Protein AF-A0A834TLS5-F1 (afdb_monomer_lite)

Secondary structure (DSSP, 8-state):
-TTTTPPPPP--SSS-TTTTHHHHHHHHHHTSHHHHHHHHHHS----TTHHHHHHHHHHHHHHHHHHHHTTTTT-HHHHHHHHHHHHHHHHHHHHHHHHHHHHHHHH-SS---PPS-GGG-TT-----EEE--SSSS--GGGGGG-TT--EEEEEE-GGG-SSTHHHHHT-STT-TTEEEEEEE----S---HHHHHHHHHH---TT--EEEEES---SB-------SSS-----TTTT--EEEEE--TT--B-----SS-TT---S-TT--EEEEES-TT-BSPPPS--TT--EEEEES-TT--PBPPTT-SEEEEES-TT-BB-S--TT--EEEEE---SSS-SBBTTB---TT--EEEEE--SS--BPPTTHHHH-TT--EEEEES-TT--B--TT-S-TT--EEEEES-HHHHHTGGG--GGG-TT--EEEEEEE-SS---BS-TTTS-TT--EEEEEEEET---B-HHHHHT-TT--EEEEE-S--TT--GGGS-TTS-SS----TTTTTHHHHHHHHHHHHHHHH--S----------------EEEEEEEEEEEE-SSSS-SEEEEEPPPTT-STTTT-EEEEEEEEESSSSTTSPEEEEEEEEEEE---STT--EEEEEEEEEE-SGGGTT-EEEEEEEEETTSSSEEEEEEEEEGGGTT-EEEEEEEEEEEETTTTEEEEEEEEEEEE-

Structure (mmCIF, N/CA/C/O backbone):
data_AF-A0A834TLS5-F1
#
_entry.id   AF-A0A834TLS5-F1
#
loop_
_atom_site.group_PDB
_atom_site.id
_atom_site.type_symbol
_atom_site.label_atom_id
_atom_site.label_alt_id
_atom_site.label_comp_id
_atom_site.label_asym_id
_atom_site.label_entity_id
_atom_site.label_seq_id
_atom_site.pdbx_PDB_ins_code
_atom_site.Cartn_x
_atom_site.Cartn_y
_atom_site.Cartn_z
_atom_site.occupancy
_atom_site.B_iso_or_equiv
_atom_site.auth_seq_id
_atom_site.auth_comp_id
_atom_site.auth_asym_id
_atom_site.auth_atom_id
_atom_site.pdbx_PDB_model_num
ATOM 1 N N . MET A 1 1 ? -21.060 -19.058 1.459 1.00 30.34 1 MET A N 1
ATOM 2 C CA . MET A 1 1 ? -19.973 -20.044 1.245 1.00 30.34 1 MET A CA 1
ATOM 3 C C . MET A 1 1 ? -20.402 -21.257 0.407 1.00 30.34 1 MET A C 1
ATOM 5 O O . MET A 1 1 ? -20.071 -21.263 -0.765 1.00 30.34 1 MET A O 1
ATOM 9 N N . ARG A 1 2 ? -21.203 -22.235 0.876 1.00 27.00 2 ARG A N 1
ATOM 10 C CA . ARG A 1 2 ? -21.566 -23.417 0.037 1.00 27.00 2 ARG A CA 1
ATOM 11 C C . ARG A 1 2 ? -22.527 -23.165 -1.142 1.00 27.00 2 ARG A C 1
ATOM 13 O O . ARG A 1 2 ? -22.534 -23.956 -2.073 1.00 27.00 2 ARG A O 1
ATOM 20 N N . LYS A 1 3 ? -23.298 -22.071 -1.147 1.00 29.72 3 LYS A N 1
ATOM 21 C CA . LYS A 1 3 ? -24.227 -21.736 -2.252 1.00 29.72 3 LYS A CA 1
ATOM 22 C C . LYS A 1 3 ? -23.606 -20.930 -3.410 1.00 29.72 3 LYS A C 1
ATOM 24 O O . LYS A 1 3 ? -24.310 -20.653 -4.370 1.00 29.72 3 LYS A O 1
ATOM 29 N N . LEU A 1 4 ? -22.321 -20.560 -3.335 1.00 34.03 4 LEU A N 1
ATOM 30 C CA . LEU A 1 4 ? -21.635 -19.737 -4.353 1.00 34.03 4 LEU A CA 1
ATOM 31 C C . LEU A 1 4 ? -20.342 -20.366 -4.913 1.00 34.03 4 LEU A C 1
ATOM 33 O O . LEU A 1 4 ? -19.660 -19.732 -5.707 1.00 34.03 4 LEU A O 1
ATOM 37 N N . GLY A 1 5 ? -19.997 -21.600 -4.528 1.00 28.48 5 GLY A N 1
ATOM 38 C CA . GLY A 1 5 ? -18.854 -22.323 -5.108 1.00 28.48 5 GLY A CA 1
ATOM 39 C C . GLY A 1 5 ? -17.453 -21.824 -4.718 1.00 28.48 5 GLY A C 1
ATOM 40 O O . GLY A 1 5 ? -16.481 -22.278 -5.308 1.00 28.48 5 GLY A O 1
ATOM 41 N N . LEU A 1 6 ? -17.318 -20.940 -3.726 1.00 28.89 6 LEU A N 1
ATOM 42 C CA . LEU A 1 6 ? -16.016 -20.461 -3.237 1.00 28.89 6 LEU A CA 1
ATOM 43 C C . LEU A 1 6 ? -15.522 -21.337 -2.068 1.00 28.89 6 LEU A C 1
ATOM 45 O O . LEU A 1 6 ? -16.268 -21.572 -1.109 1.00 28.89 6 LEU A O 1
ATOM 49 N N . ARG A 1 7 ? -14.283 -21.850 -2.160 1.00 28.41 7 ARG A N 1
ATOM 50 C CA . ARG A 1 7 ? -13.607 -22.604 -1.083 1.00 28.41 7 ARG A CA 1
ATOM 51 C C . ARG A 1 7 ? -12.822 -21.651 -0.163 1.00 28.41 7 ARG A C 1
ATOM 53 O O . ARG A 1 7 ? -12.319 -20.651 -0.655 1.00 28.41 7 ARG A O 1
ATOM 60 N N . PRO A 1 8 ? -12.668 -21.965 1.139 1.00 31.19 8 PRO A N 1
ATOM 61 C CA . PRO A 1 8 ? -11.876 -21.150 2.056 1.00 31.19 8 PRO A CA 1
ATOM 62 C C . PRO A 1 8 ? -10.372 -21.304 1.790 1.00 31.19 8 PRO A C 1
ATOM 64 O O . PRO A 1 8 ? -9.894 -22.418 1.569 1.00 31.19 8 PRO A O 1
ATOM 67 N N . LEU A 1 9 ? -9.639 -20.193 1.887 1.00 31.48 9 LEU A N 1
ATOM 68 C CA . LEU A 1 9 ? -8.176 -20.124 1.839 1.00 31.48 9 LEU A CA 1
ATOM 69 C C . LEU A 1 9 ? -7.534 -20.963 2.961 1.00 31.48 9 LEU A C 1
ATOM 71 O O . LEU A 1 9 ? -7.743 -20.698 4.148 1.00 31.48 9 LEU A O 1
ATOM 75 N N . LEU A 1 10 ? -6.716 -21.951 2.587 1.00 29.23 10 LEU A N 1
ATOM 76 C CA . LEU A 1 10 ? -5.798 -22.651 3.488 1.00 29.23 10 LEU A CA 1
ATOM 77 C C . LEU A 1 10 ? -4.379 -22.090 3.313 1.00 29.23 10 LEU A C 1
ATOM 79 O O . LEU A 1 10 ? -3.828 -22.076 2.219 1.00 29.23 10 LEU A O 1
ATOM 83 N N . HIS A 1 11 ? -3.855 -21.608 4.440 1.00 27.98 11 HIS A N 1
ATOM 84 C CA . HIS A 1 11 ? -2.499 -21.159 4.770 1.00 27.98 11 HIS A CA 1
ATOM 85 C C . HIS A 1 11 ? -1.381 -21.292 3.712 1.00 27.98 11 HIS A C 1
ATOM 87 O O . HIS A 1 11 ? -0.856 -22.377 3.477 1.00 27.98 11 HIS A O 1
ATOM 93 N N . VAL A 1 12 ? -0.855 -20.141 3.279 1.00 30.20 12 VAL A N 1
ATOM 94 C CA . VAL A 1 12 ? 0.568 -19.968 2.938 1.00 30.20 12 VAL A CA 1
ATOM 95 C C . VAL A 1 12 ? 1.197 -19.096 4.032 1.00 30.20 12 VAL A C 1
ATOM 97 O O . VAL A 1 12 ? 0.638 -18.071 4.426 1.00 30.20 12 VAL A O 1
ATOM 100 N N . ARG A 1 13 ? 2.316 -19.545 4.609 1.00 31.67 13 ARG A N 1
ATOM 101 C CA . ARG A 1 13 ? 3.096 -18.795 5.610 1.00 31.67 13 ARG A CA 1
ATOM 102 C C . ARG A 1 13 ? 3.766 -17.594 4.935 1.00 31.67 13 ARG A C 1
ATOM 104 O O . ARG A 1 13 ? 4.521 -17.800 3.993 1.00 31.67 13 ARG A O 1
ATOM 111 N N . GLY A 1 14 ? 3.575 -16.383 5.468 1.00 31.17 14 GLY A N 1
ATOM 112 C CA . GLY A 1 14 ? 4.501 -15.274 5.194 1.00 31.17 14 GLY A CA 1
ATOM 113 C C . GLY A 1 14 ? 4.004 -13.848 5.432 1.00 31.17 14 GLY A C 1
ATOM 114 O O . GLY A 1 14 ? 4.808 -13.017 5.827 1.00 31.17 14 GLY A O 1
ATOM 115 N N . TYR A 1 15 ? 2.711 -13.554 5.261 1.00 28.16 15 TYR A N 1
ATOM 116 C CA . TYR A 1 15 ? 2.156 -12.199 5.431 1.00 28.16 15 TYR A CA 1
ATOM 117 C C . TYR A 1 15 ? 0.774 -12.245 6.114 1.00 28.16 15 TYR A C 1
ATOM 119 O O . TYR A 1 15 ? 0.088 -13.268 6.029 1.00 28.16 15 TYR A O 1
ATOM 127 N N . PRO A 1 16 ? 0.351 -11.200 6.855 1.00 31.09 16 PRO A N 1
ATOM 128 C CA . PRO A 1 16 ? -0.853 -11.279 7.672 1.00 31.09 16 PRO A CA 1
ATOM 129 C C . PRO A 1 16 ? -2.128 -11.327 6.813 1.00 31.09 16 PRO A C 1
ATOM 131 O O . PRO A 1 16 ? -2.481 -10.361 6.147 1.00 31.09 16 PRO A O 1
ATOM 134 N N . MET A 1 17 ? -2.870 -12.436 6.928 1.00 35.59 17 MET A N 1
ATOM 135 C CA . MET A 1 17 ? -4.193 -12.747 6.336 1.00 35.59 17 MET A CA 1
ATOM 136 C C . MET A 1 17 ? -5.307 -11.686 6.511 1.00 35.59 17 MET A C 1
ATOM 138 O O . MET A 1 17 ? -6.421 -11.884 6.029 1.00 35.59 17 MET A O 1
ATOM 142 N N . LEU A 1 18 ? -5.083 -10.606 7.260 1.00 37.22 18 LEU A N 1
ATOM 143 C CA . LEU A 1 18 ? -6.138 -9.656 7.630 1.00 37.22 18 LEU A CA 1
ATOM 144 C C . LEU A 1 18 ? -6.468 -8.634 6.534 1.00 37.22 18 LEU A C 1
ATOM 146 O O . LEU A 1 18 ? -7.595 -8.139 6.509 1.00 37.22 18 LEU A O 1
ATOM 150 N N . GLU A 1 19 ? -5.530 -8.330 5.638 1.00 41.31 19 GLU A N 1
ATOM 151 C CA . GLU A 1 19 ? -5.722 -7.275 4.631 1.00 41.31 19 GLU A CA 1
ATOM 152 C C . GLU A 1 19 ? -6.617 -7.725 3.466 1.00 41.31 19 GLU A C 1
ATOM 154 O O . GLU A 1 19 ? -7.471 -6.964 3.029 1.00 41.31 19 GLU A O 1
ATOM 159 N N . TRP A 1 20 ? -6.526 -8.987 3.036 1.00 48.59 20 TRP A N 1
ATOM 160 C CA . TRP A 1 20 ? -7.196 -9.460 1.812 1.00 48.59 20 TRP A CA 1
ATOM 161 C C . TRP A 1 20 ? -8.563 -10.107 2.037 1.00 48.59 20 TRP A C 1
ATOM 163 O O . TRP A 1 20 ? -9.392 -10.166 1.137 1.00 48.59 20 TRP A O 1
ATOM 173 N N . LYS A 1 21 ? -8.881 -10.493 3.275 1.00 51.06 21 LYS A N 1
ATOM 174 C CA . LYS A 1 21 ? -10.241 -10.924 3.641 1.00 51.06 21 LYS A CA 1
ATOM 175 C C . LYS A 1 21 ? -11.275 -9.796 3.473 1.00 51.06 21 LYS A C 1
ATOM 177 O O . LYS A 1 21 ? -12.461 -10.060 3.274 1.00 51.06 21 LYS A O 1
ATOM 182 N N . HIS A 1 22 ? -10.820 -8.541 3.528 1.00 50.38 22 HIS A N 1
ATOM 183 C CA . HIS A 1 22 ? -11.631 -7.367 3.199 1.00 50.38 22 HIS A CA 1
ATOM 184 C C . HIS A 1 22 ? -11.992 -7.320 1.707 1.00 50.38 22 HIS A C 1
ATOM 186 O O . HIS A 1 22 ? -13.079 -6.858 1.380 1.00 50.38 22 HIS A O 1
ATOM 192 N N . PHE A 1 23 ? -11.161 -7.873 0.813 1.00 53.31 23 PHE A N 1
ATOM 193 C CA . PHE A 1 23 ? -11.422 -7.876 -0.629 1.00 53.31 23 PHE A CA 1
ATOM 194 C C . PHE A 1 23 ? -12.573 -8.801 -1.005 1.00 53.31 23 PHE A C 1
ATOM 196 O O . PHE A 1 23 ? -13.520 -8.376 -1.662 1.00 53.31 23 PHE A O 1
ATOM 203 N N . GLU A 1 24 ? -12.540 -10.042 -0.517 1.00 55.38 24 GLU A N 1
ATOM 204 C CA . GLU A 1 24 ? -13.657 -10.981 -0.680 1.00 55.38 24 GLU A CA 1
ATOM 205 C C . GLU A 1 24 ? -14.954 -10.394 -0.105 1.00 55.38 24 GLU A C 1
ATOM 207 O O . GLU A 1 24 ? -16.009 -10.466 -0.731 1.00 55.38 24 GLU A O 1
ATOM 212 N N . THR A 1 25 ? -14.860 -9.738 1.057 1.00 61.16 25 THR A N 1
ATOM 213 C CA . THR A 1 25 ? -16.008 -9.093 1.710 1.00 61.16 25 THR A CA 1
ATOM 214 C C . THR A 1 25 ? -16.558 -7.933 0.872 1.00 61.16 25 THR A C 1
ATOM 216 O O . THR A 1 25 ? -17.775 -7.804 0.735 1.00 61.16 25 THR A O 1
ATOM 219 N N . LEU A 1 26 ? -15.692 -7.110 0.274 1.00 58.19 26 LEU A N 1
ATOM 220 C CA . LEU A 1 26 ? -16.078 -6.030 -0.635 1.00 58.19 26 LEU A CA 1
ATOM 221 C C . LEU A 1 26 ? -16.786 -6.578 -1.879 1.00 58.19 26 LEU A C 1
ATOM 223 O O . LEU A 1 26 ? -17.868 -6.107 -2.231 1.00 58.19 26 LEU A O 1
ATOM 227 N N . PHE A 1 27 ? -16.216 -7.597 -2.524 1.00 58.78 27 PHE A N 1
ATOM 228 C CA . PHE A 1 27 ? -16.799 -8.204 -3.719 1.00 58.78 27 PHE A CA 1
ATOM 229 C C . PHE A 1 27 ? -18.156 -8.853 -3.436 1.00 58.78 27 PHE A C 1
ATOM 231 O O . PHE A 1 27 ? -19.099 -8.657 -4.209 1.00 58.78 27 PHE A O 1
ATOM 238 N N . ASP A 1 28 ? -18.297 -9.543 -2.303 1.00 63.38 28 ASP A N 1
ATOM 239 C CA . ASP A 1 28 ? -19.577 -10.092 -1.849 1.00 63.38 28 ASP A CA 1
ATOM 240 C C . ASP A 1 28 ? -20.614 -8.981 -1.598 1.00 63.38 28 ASP A C 1
ATOM 242 O O . ASP A 1 28 ? -21.791 -9.135 -1.942 1.00 63.38 28 ASP A O 1
ATOM 246 N N . ARG A 1 29 ? -20.191 -7.828 -1.061 1.00 60.38 29 ARG A N 1
ATOM 247 C CA . ARG A 1 29 ? -21.058 -6.654 -0.858 1.00 60.38 29 ARG A CA 1
ATOM 248 C C . ARG A 1 29 ? -21.461 -5.984 -2.172 1.00 60.38 29 ARG A C 1
ATOM 250 O O . ARG A 1 29 ? -22.637 -5.661 -2.337 1.00 60.38 29 ARG A O 1
ATOM 257 N N . MET A 1 30 ? -20.542 -5.827 -3.125 1.00 56.62 30 MET A N 1
ATOM 258 C CA . MET A 1 30 ? -20.830 -5.289 -4.464 1.00 56.62 30 MET A CA 1
ATOM 259 C C . MET A 1 30 ? -21.788 -6.180 -5.254 1.00 56.62 30 MET A C 1
ATOM 261 O O . MET A 1 30 ? -22.625 -5.688 -6.008 1.00 56.62 30 MET A O 1
ATOM 265 N N . ALA A 1 31 ? -21.672 -7.497 -5.077 1.00 56.03 31 ALA A N 1
ATOM 266 C CA . ALA A 1 31 ? -22.534 -8.486 -5.709 1.00 56.03 31 ALA A CA 1
ATOM 267 C C . ALA A 1 31 ? -23.856 -8.722 -4.950 1.00 56.03 31 ALA A C 1
ATOM 269 O O . ALA A 1 31 ? -24.666 -9.548 -5.386 1.00 56.03 31 ALA A O 1
ATOM 270 N N . SER A 1 32 ? -24.084 -8.027 -3.827 1.00 60.69 32 SER A N 1
ATOM 271 C CA . SER A 1 32 ? -25.285 -8.180 -3.006 1.00 60.69 32 SER A CA 1
ATOM 272 C C . SER A 1 32 ? -26.542 -7.686 -3.727 1.00 60.69 32 SER A C 1
ATOM 274 O O . SER A 1 32 ? -26.520 -6.743 -4.518 1.00 60.69 32 SER A O 1
ATOM 276 N N . ARG A 1 33 ? -27.678 -8.324 -3.432 1.00 55.50 33 ARG A N 1
ATOM 277 C CA . ARG A 1 33 ? -28.970 -8.005 -4.056 1.00 55.50 33 ARG A CA 1
ATOM 278 C C . ARG A 1 33 ? -29.391 -6.547 -3.825 1.00 55.50 33 ARG A C 1
ATOM 280 O O . ARG A 1 33 ? -29.944 -5.937 -4.733 1.00 55.50 33 ARG A O 1
ATOM 287 N N . ASP A 1 34 ? -29.084 -5.993 -2.655 1.00 56.09 34 ASP A N 1
ATOM 288 C CA . ASP A 1 34 ? -29.443 -4.621 -2.284 1.00 56.09 34 ASP A CA 1
ATOM 289 C C . ASP A 1 34 ? -28.645 -3.572 -3.071 1.00 56.09 34 ASP A C 1
ATOM 291 O O . ASP A 1 34 ? -29.223 -2.609 -3.570 1.00 56.09 34 ASP A O 1
ATOM 295 N N . MET A 1 35 ? -27.343 -3.802 -3.276 1.00 56.31 35 MET A N 1
ATOM 296 C CA . MET A 1 35 ? -26.493 -2.950 -4.117 1.00 56.31 35 MET A CA 1
ATOM 297 C C . MET A 1 35 ? -26.951 -2.967 -5.583 1.00 56.31 35 MET A C 1
ATOM 299 O O . MET A 1 35 ? -26.989 -1.943 -6.263 1.00 56.31 35 MET A O 1
ATOM 303 N N . VAL A 1 36 ? -27.345 -4.143 -6.071 1.00 56.66 36 VAL A N 1
ATOM 304 C CA . VAL A 1 36 ? -27.839 -4.335 -7.439 1.00 56.66 36 VAL A CA 1
ATOM 305 C C . VAL A 1 36 ? -29.178 -3.637 -7.662 1.00 56.66 36 VAL A C 1
ATOM 307 O O . VAL A 1 36 ? -29.384 -3.035 -8.715 1.00 56.66 36 VAL A O 1
ATOM 310 N N . GLU A 1 37 ? -30.092 -3.708 -6.695 1.00 58.84 37 GLU A N 1
ATOM 311 C CA . GLU A 1 37 ? -31.380 -3.010 -6.754 1.00 58.84 37 GLU A CA 1
ATOM 312 C C . GLU A 1 37 ? -31.200 -1.484 -6.661 1.00 58.84 37 GLU A C 1
ATOM 314 O O . GLU A 1 37 ? -31.858 -0.758 -7.404 1.00 58.84 37 GLU A O 1
ATOM 319 N N . PHE A 1 38 ? -30.245 -0.996 -5.862 1.00 55.81 38 PHE A N 1
ATOM 320 C CA . PHE A 1 38 ? -29.880 0.425 -5.809 1.00 55.81 38 PHE A CA 1
ATOM 321 C C . PHE A 1 38 ? -29.322 0.943 -7.143 1.00 55.81 38 PHE A C 1
ATOM 323 O O . PHE A 1 38 ? -29.793 1.954 -7.660 1.00 55.81 38 PHE A O 1
ATOM 330 N N . ILE A 1 39 ? -28.371 0.231 -7.760 1.00 51.84 39 ILE A N 1
ATOM 331 C CA . ILE A 1 39 ? -27.799 0.620 -9.064 1.00 51.84 39 ILE A CA 1
ATOM 332 C C . ILE A 1 39 ? -28.884 0.661 -10.153 1.00 51.84 39 ILE A C 1
ATOM 334 O O . ILE A 1 39 ? -28.875 1.565 -10.990 1.00 51.84 39 ILE A O 1
ATOM 338 N N . LYS A 1 40 ? -29.838 -0.282 -10.120 1.00 55.75 40 LYS A N 1
ATOM 339 C CA . LYS A 1 40 ? -31.008 -0.303 -11.015 1.00 55.75 40 LYS A CA 1
ATOM 340 C C . LYS A 1 40 ? -31.997 0.839 -10.749 1.00 55.75 40 LYS A C 1
ATOM 342 O O . LYS A 1 40 ? -32.675 1.260 -11.676 1.00 55.75 40 LYS A O 1
ATOM 347 N N . GLY A 1 41 ? -32.098 1.318 -9.507 1.00 52.66 41 GLY A N 1
ATOM 348 C CA . GLY A 1 41 ? -32.952 2.449 -9.131 1.00 52.66 41 GLY A CA 1
ATOM 349 C C . GLY A 1 41 ? -32.346 3.817 -9.467 1.00 52.66 41 GLY A C 1
ATOM 350 O O . GLY A 1 41 ? -33.073 4.728 -9.849 1.00 52.66 41 GLY A O 1
ATOM 351 N N . VAL A 1 42 ? -31.020 3.960 -9.364 1.00 44.47 42 VAL A N 1
ATOM 352 C CA . VAL A 1 42 ? -30.298 5.224 -9.616 1.00 44.47 42 VAL A CA 1
ATOM 353 C C . VAL A 1 42 ? -29.993 5.439 -11.099 1.00 44.47 42 VAL A C 1
ATOM 355 O O . VAL A 1 42 ? -30.004 6.571 -11.578 1.00 44.47 42 VAL A O 1
ATOM 358 N N . ARG A 1 43 ? -29.727 4.370 -11.858 1.00 47.47 43 ARG A N 1
ATOM 359 C CA . ARG A 1 43 ? -29.556 4.446 -13.313 1.00 47.47 43 ARG A CA 1
ATOM 360 C C . ARG A 1 43 ? -30.755 3.800 -13.987 1.00 47.47 43 ARG A C 1
ATOM 362 O O . ARG A 1 43 ? -30.991 2.615 -13.790 1.00 47.47 43 ARG A O 1
ATOM 369 N N . GLN A 1 44 ? -31.412 4.531 -14.888 1.00 48.84 44 GLN A N 1
ATOM 370 C CA . GLN A 1 44 ? -32.341 3.995 -15.899 1.00 48.84 44 GLN A CA 1
ATOM 371 C C . GLN A 1 44 ? -31.601 3.111 -16.935 1.00 48.84 44 GLN A C 1
ATOM 373 O O . GLN A 1 44 ? -31.722 3.276 -18.145 1.00 48.84 44 GLN A O 1
ATOM 378 N N . SER A 1 45 ? -30.735 2.214 -16.468 1.00 46.62 45 SER A N 1
ATOM 379 C CA . SER A 1 45 ? -29.912 1.326 -17.275 1.00 46.62 45 SER A CA 1
ATOM 380 C C . SER A 1 45 ? -30.695 0.044 -17.543 1.00 46.62 45 SER A C 1
ATOM 382 O O . SER A 1 45 ? -30.787 -0.823 -16.675 1.00 46.62 45 SER A O 1
ATOM 384 N N . ASN A 1 46 ? -31.193 -0.099 -18.769 1.00 49.16 46 ASN A N 1
ATOM 385 C CA . ASN A 1 46 ? -31.957 -1.259 -19.237 1.00 49.16 46 ASN A CA 1
ATOM 386 C C . ASN A 1 46 ? -31.095 -2.495 -19.593 1.00 49.16 46 ASN A C 1
ATOM 388 O O . ASN A 1 46 ? -31.590 -3.370 -20.293 1.00 49.16 46 ASN A O 1
ATOM 392 N N . ASP A 1 47 ? -29.824 -2.596 -19.165 1.00 53.06 47 ASP A N 1
ATOM 393 C CA . ASP A 1 47 ? -28.986 -3.784 -19.437 1.00 53.06 47 ASP A CA 1
ATOM 394 C C . ASP A 1 47 ? -29.242 -4.894 -18.388 1.00 53.06 47 ASP A C 1
ATOM 396 O O . ASP A 1 47 ? -28.769 -4.783 -17.248 1.00 53.06 47 ASP A O 1
ATOM 400 N N . PRO A 1 48 ? -29.961 -5.983 -18.735 1.00 50.59 48 PRO A N 1
ATOM 401 C CA . PRO A 1 48 ? -30.281 -7.062 -17.800 1.00 50.59 48 PRO A CA 1
ATOM 402 C C . PRO A 1 48 ? -29.047 -7.867 -17.358 1.00 50.59 48 PRO A C 1
ATOM 404 O O . PRO A 1 48 ? -29.103 -8.529 -16.323 1.00 50.59 48 PRO A O 1
ATOM 407 N N . ASN A 1 49 ? -27.924 -7.769 -18.083 1.00 53.44 49 ASN A N 1
ATOM 408 C CA . ASN A 1 49 ? -26.718 -8.579 -17.877 1.00 53.44 49 ASN A CA 1
ATOM 409 C C . ASN A 1 49 ? -25.594 -7.829 -17.140 1.00 53.44 49 ASN A C 1
ATOM 411 O O . ASN A 1 49 ? -24.487 -8.352 -16.986 1.00 53.44 49 ASN A O 1
ATOM 415 N N . LEU A 1 50 ? -25.852 -6.604 -16.665 1.00 49.03 50 LEU A N 1
ATOM 416 C CA . LEU A 1 50 ? -24.866 -5.762 -15.976 1.00 49.03 50 LEU A CA 1
ATOM 417 C C . LEU A 1 50 ? -24.241 -6.464 -14.757 1.00 49.03 50 LEU A C 1
ATOM 419 O O . LEU A 1 50 ? -23.039 -6.359 -14.521 1.00 49.03 50 LEU A O 1
ATOM 423 N N . LEU A 1 51 ? -25.050 -7.216 -14.004 1.00 49.28 51 LEU A N 1
ATOM 424 C CA . LEU A 1 51 ? -24.598 -7.943 -12.817 1.00 49.28 51 LEU A CA 1
ATOM 425 C C . LEU A 1 51 ? -23.620 -9.068 -13.166 1.00 49.28 51 LEU A C 1
ATOM 427 O O . LEU A 1 51 ? -22.629 -9.266 -12.463 1.00 49.28 51 LEU A O 1
ATOM 431 N N . ASP A 1 52 ? -23.877 -9.794 -14.249 1.00 54.53 52 ASP A N 1
ATOM 432 C CA . ASP A 1 52 ? -23.012 -10.892 -14.669 1.00 54.53 52 ASP A CA 1
ATOM 433 C C . ASP A 1 52 ? -21.707 -10.356 -15.266 1.00 54.53 52 ASP A C 1
ATOM 435 O O . ASP A 1 52 ? -20.636 -10.870 -14.946 1.00 54.53 52 ASP A O 1
ATOM 439 N N . LYS A 1 53 ? -21.759 -9.237 -16.004 1.00 52.50 53 LYS A N 1
ATOM 440 C CA . LYS A 1 53 ? -20.563 -8.504 -16.459 1.00 52.50 53 LYS A CA 1
ATOM 441 C C . LYS A 1 53 ? -19.718 -7.986 -15.292 1.00 52.50 53 LYS A C 1
ATOM 443 O O . LYS A 1 53 ? -18.492 -8.108 -15.329 1.00 52.50 53 LYS A O 1
ATOM 448 N N . LEU A 1 54 ? -20.350 -7.448 -14.245 1.00 50.38 54 LEU A N 1
ATOM 449 C CA . LEU A 1 54 ? -19.647 -7.003 -13.042 1.00 50.38 54 LEU A CA 1
ATOM 450 C C . LEU A 1 54 ? -18.994 -8.194 -12.328 1.00 50.38 54 LEU A C 1
ATOM 452 O O . LEU A 1 54 ? -17.800 -8.157 -12.061 1.00 50.38 54 LEU A O 1
ATOM 456 N N . LYS A 1 55 ? -19.722 -9.295 -12.108 1.00 49.84 55 LYS A N 1
ATOM 457 C CA . LYS A 1 55 ? -19.181 -10.515 -11.478 1.00 49.84 55 LYS A CA 1
ATOM 458 C C . LYS A 1 55 ? -18.008 -11.121 -12.252 1.00 49.84 55 LYS A C 1
ATOM 460 O O . LYS A 1 55 ? -17.033 -11.540 -11.634 1.00 49.84 55 LYS A O 1
ATOM 465 N N . ILE A 1 56 ? -18.087 -11.174 -13.582 1.00 54.03 56 ILE A N 1
ATOM 466 C CA . ILE A 1 56 ? -17.000 -11.676 -14.439 1.00 54.03 56 ILE A CA 1
ATOM 467 C C . ILE A 1 56 ? -15.773 -10.764 -14.335 1.00 54.03 56 ILE A C 1
ATOM 469 O O . ILE A 1 56 ? -14.652 -11.253 -14.181 1.00 54.03 56 ILE A O 1
ATOM 473 N N . THR A 1 57 ? -15.984 -9.446 -14.352 1.00 48.06 57 THR A N 1
ATOM 474 C CA . THR A 1 57 ? -14.912 -8.459 -14.179 1.00 48.06 57 THR A CA 1
ATOM 475 C C . THR A 1 57 ? -14.228 -8.620 -12.816 1.00 48.06 57 THR A C 1
ATOM 477 O O . THR A 1 57 ? -13.006 -8.717 -12.767 1.00 48.06 57 THR A O 1
ATOM 480 N N . LEU A 1 58 ? -14.987 -8.743 -11.720 1.00 49.16 58 LEU A N 1
ATOM 481 C CA . LEU A 1 58 ? -14.424 -8.896 -10.369 1.00 49.16 58 LEU A CA 1
ATOM 482 C C . LEU A 1 58 ? -13.652 -10.215 -10.202 1.00 49.16 58 LEU A C 1
ATOM 484 O O . LEU A 1 58 ? -12.578 -10.217 -9.613 1.00 49.16 58 LEU A O 1
ATOM 488 N N . ARG A 1 59 ? -14.127 -11.319 -10.796 1.00 50.44 59 ARG A N 1
ATOM 489 C CA . ARG A 1 59 ? -13.387 -12.600 -10.824 1.00 50.44 59 ARG A CA 1
ATOM 490 C C . ARG A 1 59 ? -12.077 -12.514 -11.607 1.00 50.44 59 ARG A C 1
ATOM 492 O O . ARG A 1 59 ? -11.102 -13.166 -11.251 1.00 50.44 59 ARG A O 1
ATOM 499 N N . SER A 1 60 ? -12.059 -11.718 -12.672 1.00 47.59 60 SER A N 1
ATOM 500 C CA . SER A 1 60 ? -10.849 -11.492 -13.469 1.00 47.59 60 SER A CA 1
ATOM 501 C C . SER A 1 60 ? -9.823 -10.662 -12.690 1.00 47.59 60 SER A C 1
ATOM 503 O O . SER A 1 60 ? -8.630 -10.950 -12.751 1.00 47.59 60 SER A O 1
ATOM 505 N N . VAL A 1 61 ? -10.290 -9.674 -11.917 1.00 50.66 61 VAL A N 1
ATOM 506 C CA . VAL A 1 61 ? -9.455 -8.879 -11.005 1.00 50.66 61 VAL A CA 1
ATOM 507 C C . VAL A 1 61 ? -8.888 -9.752 -9.883 1.00 50.66 61 VAL A C 1
ATOM 509 O O . VAL A 1 61 ? -7.688 -9.703 -9.652 1.00 50.66 61 VAL A O 1
ATOM 512 N N . ASP A 1 62 ? -9.692 -10.610 -9.254 1.00 48.50 62 ASP A N 1
ATOM 513 C CA . ASP A 1 62 ? -9.247 -11.521 -8.185 1.00 48.50 62 ASP A CA 1
ATOM 514 C C . ASP A 1 62 ? -8.108 -12.460 -8.640 1.00 48.50 62 ASP A C 1
ATOM 516 O O . ASP A 1 62 ? -7.089 -12.612 -7.965 1.00 48.50 62 ASP A O 1
ATOM 520 N N . ALA A 1 63 ? -8.202 -13.020 -9.850 1.00 50.75 63 ALA A N 1
ATOM 521 C CA . ALA A 1 63 ? -7.127 -13.832 -10.426 1.00 50.75 63 ALA A CA 1
ATOM 522 C C . ALA A 1 63 ? -5.835 -13.025 -10.686 1.00 50.75 63 ALA A C 1
ATOM 524 O O . ALA A 1 63 ? -4.732 -13.533 -10.475 1.00 50.75 63 ALA A O 1
ATOM 525 N N . LEU A 1 64 ? -5.963 -11.765 -11.119 1.00 48.84 64 LEU A N 1
ATOM 526 C CA . LEU A 1 64 ? -4.840 -10.842 -11.331 1.00 48.84 64 LEU A CA 1
ATOM 527 C C . LEU A 1 64 ? -4.164 -10.436 -10.014 1.00 48.84 64 LEU A C 1
ATOM 529 O O . LEU A 1 64 ? -2.938 -10.350 -9.974 1.00 48.84 64 LEU A O 1
ATOM 533 N N . VAL A 1 65 ? -4.938 -10.229 -8.946 1.00 50.72 65 VAL A N 1
ATOM 534 C CA . VAL A 1 65 ? -4.438 -9.890 -7.603 1.00 50.72 65 VAL A CA 1
ATOM 535 C C . VAL A 1 65 ? -3.637 -11.036 -7.011 1.00 50.72 65 VAL A C 1
ATOM 537 O O . VAL A 1 65 ? -2.485 -10.837 -6.636 1.00 50.72 65 VAL A O 1
ATOM 540 N N . ASN A 1 66 ? -4.187 -12.251 -7.035 1.00 50.12 66 ASN A N 1
ATOM 541 C CA . ASN A 1 66 ? -3.486 -13.442 -6.554 1.00 50.12 66 ASN A CA 1
ATOM 542 C C . ASN A 1 66 ? -2.157 -13.660 -7.308 1.00 50.12 66 ASN A C 1
ATOM 544 O O . ASN A 1 66 ? -1.130 -13.968 -6.709 1.00 50.12 66 ASN A O 1
ATOM 548 N N . HIS A 1 67 ? -2.146 -13.425 -8.624 1.00 51.34 67 HIS A N 1
ATOM 549 C CA . HIS A 1 67 ? -0.940 -13.531 -9.448 1.00 51.34 67 HIS A CA 1
ATOM 550 C C . HIS A 1 67 ? 0.098 -12.427 -9.180 1.00 51.34 67 HIS A C 1
ATOM 552 O O . HIS A 1 67 ? 1.307 -12.644 -9.309 1.00 51.34 67 HIS A O 1
ATOM 558 N N . ALA A 1 68 ? -0.369 -11.228 -8.837 1.00 45.34 68 ALA A N 1
ATOM 559 C CA . ALA A 1 68 ? 0.468 -10.100 -8.468 1.00 45.34 68 ALA A CA 1
ATOM 560 C C . ALA A 1 68 ? 1.090 -10.292 -7.073 1.00 45.34 68 ALA A C 1
ATOM 562 O O . ALA A 1 68 ? 2.286 -10.063 -6.890 1.00 45.34 68 ALA A O 1
ATOM 563 N N . GLU A 1 69 ? 0.331 -10.782 -6.093 1.00 51.88 69 GLU A N 1
ATOM 564 C CA . GLU A 1 69 ? 0.816 -10.998 -4.724 1.00 51.88 69 GLU A CA 1
ATOM 565 C C . GLU A 1 69 ? 2.004 -11.961 -4.648 1.00 51.88 69 GLU A C 1
ATOM 567 O O . GLU A 1 69 ? 2.939 -11.725 -3.880 1.00 51.88 69 GLU A O 1
ATOM 572 N N . GLU A 1 70 ? 2.009 -13.002 -5.482 1.00 48.44 70 GLU A N 1
ATOM 573 C CA . GLU A 1 70 ? 3.095 -13.987 -5.565 1.00 48.44 70 GLU A CA 1
ATOM 574 C C . GLU A 1 70 ? 4.407 -13.394 -6.111 1.00 48.44 70 GLU A C 1
ATOM 576 O O . GLU A 1 70 ? 5.482 -13.961 -5.912 1.00 48.44 70 GLU A O 1
ATOM 581 N N . ARG A 1 71 ? 4.344 -12.248 -6.801 1.00 54.12 71 ARG A N 1
ATOM 582 C CA . ARG A 1 71 ? 5.487 -11.628 -7.494 1.00 54.12 71 ARG A CA 1
ATOM 583 C C . ARG A 1 71 ? 5.879 -10.259 -6.943 1.00 54.12 71 ARG A C 1
ATOM 585 O O . ARG A 1 71 ? 6.908 -9.723 -7.353 1.00 54.12 71 ARG A O 1
ATOM 592 N N . GLN A 1 72 ? 5.116 -9.722 -5.991 1.00 42.44 72 GLN A N 1
ATOM 593 C CA . GLN A 1 72 ? 5.324 -8.384 -5.428 1.00 42.44 72 GLN A CA 1
ATOM 594 C C . GLN A 1 72 ? 6.687 -8.214 -4.739 1.00 42.44 72 GLN A C 1
ATOM 596 O O . GLN A 1 72 ? 7.269 -7.139 -4.792 1.00 42.44 72 GLN A O 1
ATOM 601 N N . ALA A 1 73 ? 7.237 -9.282 -4.148 1.00 36.75 73 ALA A N 1
ATOM 602 C CA . ALA A 1 73 ? 8.533 -9.239 -3.465 1.00 36.75 73 ALA A CA 1
ATOM 603 C C . ALA A 1 73 ? 9.734 -9.157 -4.428 1.00 36.75 73 ALA A C 1
ATOM 605 O O . ALA A 1 73 ? 10.820 -8.754 -4.025 1.00 36.75 73 ALA A O 1
ATOM 606 N N . ALA A 1 74 ? 9.546 -9.549 -5.692 1.00 40.38 74 ALA A N 1
ATOM 607 C CA . ALA A 1 74 ? 10.591 -9.559 -6.719 1.00 40.38 74 ALA A CA 1
ATOM 608 C C . ALA A 1 74 ? 10.406 -8.453 -7.770 1.00 40.38 74 ALA A C 1
ATOM 610 O O . ALA A 1 74 ? 11.292 -8.222 -8.589 1.00 40.38 74 ALA A O 1
ATOM 611 N N . ASN A 1 75 ? 9.246 -7.794 -7.784 1.00 40.69 75 ASN A N 1
ATOM 612 C CA . ASN A 1 75 ? 8.920 -6.761 -8.749 1.00 40.69 75 ASN A CA 1
ATOM 613 C C . ASN A 1 75 ? 8.134 -5.646 -8.068 1.00 40.69 75 ASN A C 1
ATOM 615 O O . ASN A 1 75 ? 6.942 -5.767 -7.777 1.00 40.69 75 ASN A O 1
ATOM 619 N N . TRP A 1 76 ? 8.829 -4.539 -7.859 1.00 48.56 76 TRP A N 1
ATOM 620 C CA . TRP A 1 76 ? 8.312 -3.403 -7.128 1.00 48.56 76 TRP A CA 1
ATOM 621 C C . TRP A 1 76 ? 7.073 -2.778 -7.821 1.00 48.56 76 TRP A C 1
ATOM 623 O O . TRP A 1 76 ? 6.175 -2.318 -7.125 1.00 48.56 76 TRP A O 1
ATOM 633 N N . HIS A 1 77 ? 6.925 -2.838 -9.157 1.00 41.91 77 HIS A N 1
ATOM 634 C CA . HIS A 1 77 ? 5.706 -2.354 -9.846 1.00 41.91 77 HIS A CA 1
ATOM 635 C C . HIS A 1 77 ? 4.465 -3.126 -9.463 1.00 41.91 77 HIS A C 1
ATOM 637 O O . HIS A 1 77 ? 3.366 -2.582 -9.431 1.00 41.91 77 HIS A O 1
ATOM 643 N N . ILE A 1 78 ? 4.643 -4.424 -9.238 1.00 46.72 78 ILE A N 1
ATOM 644 C CA . ILE A 1 78 ? 3.561 -5.298 -8.826 1.00 46.72 78 ILE A CA 1
ATOM 645 C C . ILE A 1 78 ? 3.183 -4.954 -7.382 1.00 46.72 78 ILE A C 1
ATOM 647 O O . ILE A 1 78 ? 2.001 -4.881 -7.070 1.00 46.72 78 ILE A O 1
ATOM 651 N N . GLN A 1 79 ? 4.166 -4.636 -6.534 1.00 45.75 79 GLN A N 1
ATOM 652 C CA . GLN A 1 79 ? 3.933 -4.122 -5.183 1.00 45.75 79 GLN A CA 1
ATOM 653 C C . GLN A 1 79 ? 3.221 -2.758 -5.182 1.00 45.75 79 GLN A C 1
ATOM 655 O O . GLN A 1 79 ? 2.276 -2.571 -4.422 1.00 45.75 79 GLN A O 1
ATOM 660 N N . GLN A 1 80 ? 3.627 -1.821 -6.041 1.00 45.88 80 GLN A N 1
ATOM 661 C CA . GLN A 1 80 ? 2.987 -0.511 -6.162 1.00 45.88 80 GLN A CA 1
ATOM 662 C C . GLN A 1 80 ? 1.557 -0.637 -6.699 1.00 45.88 80 GLN A C 1
ATOM 664 O O . GLN A 1 80 ? 0.636 -0.104 -6.096 1.00 45.88 80 GLN A O 1
ATOM 669 N N . TRP A 1 81 ? 1.348 -1.415 -7.764 1.00 60.75 81 TRP A N 1
ATOM 670 C CA . TRP A 1 81 ? 0.014 -1.686 -8.302 1.00 60.75 81 TRP A CA 1
ATOM 671 C C . TRP A 1 81 ? -0.905 -2.347 -7.264 1.00 60.75 81 TRP A C 1
ATOM 673 O O . TRP A 1 81 ? -2.083 -2.006 -7.189 1.00 60.75 81 TRP A O 1
ATOM 683 N N . LEU A 1 82 ? -0.377 -3.252 -6.430 1.00 49.31 82 LEU A N 1
ATOM 684 C CA . LEU A 1 82 ? -1.125 -3.828 -5.308 1.00 49.31 82 LEU A CA 1
ATOM 685 C C . LEU A 1 82 ? -1.458 -2.786 -4.233 1.00 49.31 82 LEU A C 1
ATOM 687 O O . LEU A 1 82 ? -2.535 -2.867 -3.651 1.00 49.31 82 LEU A O 1
ATOM 691 N N . ASN A 1 83 ? -0.578 -1.819 -3.965 1.00 51.53 83 ASN A N 1
ATOM 692 C CA . ASN A 1 83 ? -0.854 -0.730 -3.023 1.00 51.53 83 ASN A CA 1
ATOM 693 C C . ASN A 1 83 ? -1.931 0.225 -3.561 1.00 51.53 83 ASN A C 1
ATOM 695 O O . ASN A 1 83 ? -2.899 0.484 -2.854 1.00 51.53 83 ASN A O 1
ATOM 699 N N . ASP A 1 84 ? -1.828 0.654 -4.821 1.00 48.88 84 ASP A N 1
ATOM 700 C CA . ASP A 1 84 ? -2.828 1.515 -5.471 1.00 48.88 84 ASP A CA 1
ATOM 701 C C . ASP A 1 84 ? -4.194 0.815 -5.539 1.00 48.88 84 ASP A C 1
ATOM 703 O O . ASP A 1 84 ? -5.244 1.417 -5.313 1.00 48.88 84 ASP A O 1
ATOM 707 N N . LEU A 1 85 ? -4.185 -0.497 -5.802 1.00 53.44 85 LEU A N 1
ATOM 708 C CA . LEU A 1 85 ? -5.390 -1.310 -5.763 1.00 53.44 85 LEU A CA 1
ATOM 709 C C . LEU A 1 85 ? -5.975 -1.370 -4.349 1.00 53.44 85 LEU A C 1
ATOM 711 O O . LEU A 1 85 ? -7.183 -1.216 -4.206 1.00 53.44 85 LEU A O 1
ATOM 715 N N . LYS A 1 86 ? -5.154 -1.559 -3.306 1.00 52.31 86 LYS A N 1
ATOM 716 C CA . LYS A 1 86 ? -5.612 -1.506 -1.906 1.00 52.31 86 LYS A CA 1
ATOM 717 C C . LYS A 1 86 ? -6.238 -0.157 -1.564 1.00 52.31 86 LYS A C 1
ATOM 719 O O . LYS A 1 86 ? -7.283 -0.140 -0.921 1.00 52.31 86 LYS A O 1
ATOM 724 N N . ASP A 1 87 ? -5.659 0.951 -2.006 1.00 52.00 87 ASP A N 1
ATOM 725 C CA . ASP A 1 87 ? -6.220 2.279 -1.750 1.00 52.00 87 ASP A CA 1
ATOM 726 C C . ASP A 1 87 ? -7.561 2.482 -2.474 1.00 52.00 87 ASP A C 1
ATOM 728 O O . ASP A 1 87 ? -8.550 2.839 -1.830 1.00 52.00 87 ASP A O 1
ATOM 732 N N . ALA A 1 88 ? -7.654 2.122 -3.759 1.00 51.62 88 ALA A N 1
ATOM 733 C CA . ALA A 1 88 ? -8.912 2.150 -4.514 1.00 51.62 88 ALA A CA 1
ATOM 734 C C . ALA A 1 88 ? -9.994 1.233 -3.909 1.00 51.62 88 ALA A C 1
ATOM 736 O O . ALA A 1 88 ? -11.191 1.504 -4.009 1.00 51.62 88 ALA A O 1
ATOM 737 N N . MET A 1 89 ? -9.584 0.144 -3.260 1.00 54.47 89 MET A N 1
ATOM 738 C CA . MET A 1 89 ? -10.474 -0.784 -2.563 1.00 54.47 89 MET A CA 1
ATOM 739 C C . MET A 1 89 ? -11.037 -0.198 -1.275 1.00 54.47 89 MET A C 1
ATOM 741 O O . MET A 1 89 ? -12.230 -0.354 -1.020 1.00 54.47 89 MET A O 1
ATOM 745 N N . PHE A 1 90 ? -10.212 0.486 -0.479 1.00 50.81 90 PHE A N 1
ATOM 746 C CA . PHE A 1 90 ? -10.695 1.205 0.700 1.00 50.81 90 PHE A CA 1
ATOM 747 C C . PHE A 1 90 ? -11.674 2.318 0.303 1.00 50.81 90 PHE A C 1
ATOM 749 O O . PHE A 1 90 ? -12.699 2.487 0.960 1.00 50.81 90 PHE A O 1
ATOM 756 N N . GLU A 1 91 ? -11.420 3.011 -0.811 1.00 49.94 91 GLU A N 1
ATOM 757 C CA . GLU A 1 91 ? -12.359 3.992 -1.370 1.00 49.94 91 GLU A CA 1
ATOM 758 C C . GLU A 1 91 ? -13.664 3.343 -1.843 1.00 49.94 91 GLU A C 1
ATOM 760 O O . GLU A 1 91 ? -14.751 3.837 -1.542 1.00 49.94 91 GLU A O 1
ATOM 765 N N . ALA A 1 92 ? -13.586 2.204 -2.535 1.00 50.78 92 ALA A N 1
ATOM 766 C CA . ALA A 1 92 ? -14.767 1.450 -2.938 1.00 50.78 92 ALA A CA 1
ATOM 767 C C . ALA A 1 92 ? -15.566 0.944 -1.725 1.00 50.78 92 ALA A C 1
ATOM 769 O O . ALA A 1 92 ? -16.793 0.919 -1.782 1.00 50.78 92 ALA A O 1
ATOM 770 N N . GLU A 1 93 ? -14.909 0.566 -0.624 1.00 52.06 93 GLU A N 1
ATOM 771 C CA . GLU A 1 93 ? -15.577 0.132 0.609 1.00 52.06 93 GLU A CA 1
ATOM 772 C C . GLU A 1 93 ? -16.319 1.286 1.278 1.00 52.06 93 GLU A C 1
ATOM 774 O O . GLU A 1 93 ? -17.474 1.119 1.673 1.00 52.06 93 GLU A O 1
ATOM 779 N N . ASP A 1 94 ? -15.697 2.465 1.338 1.00 55.72 94 ASP A N 1
ATOM 780 C CA . ASP A 1 94 ? -16.327 3.682 1.848 1.00 55.72 94 ASP A CA 1
ATOM 781 C C . ASP A 1 94 ? -17.539 4.087 0.980 1.00 55.72 94 ASP A C 1
ATOM 783 O O . ASP A 1 94 ? -18.607 4.387 1.518 1.00 55.72 94 ASP A O 1
ATOM 787 N N . ILE A 1 95 ? -17.434 3.991 -0.353 1.00 49.62 95 ILE A N 1
ATOM 788 C CA . ILE A 1 95 ? -18.556 4.230 -1.280 1.00 49.62 95 ILE A CA 1
ATOM 789 C C . ILE A 1 95 ? -19.660 3.175 -1.100 1.00 49.62 95 ILE A C 1
ATOM 791 O O . ILE A 1 95 ? -20.844 3.498 -1.150 1.00 49.62 95 ILE A O 1
ATOM 795 N N . LEU A 1 96 ? -19.321 1.904 -0.869 1.00 51.81 96 LEU A N 1
ATOM 796 C CA . LEU A 1 96 ? -20.310 0.849 -0.610 1.00 51.81 96 LEU A CA 1
ATOM 797 C C . LEU A 1 96 ? -20.970 0.980 0.760 1.00 51.81 96 LEU A C 1
ATOM 799 O O . LEU A 1 96 ? -22.120 0.576 0.910 1.00 51.81 96 LEU A O 1
ATOM 803 N N . ASP A 1 97 ? -20.274 1.509 1.763 1.00 56.03 97 ASP A N 1
ATOM 804 C CA . ASP A 1 97 ? -20.859 1.898 3.045 1.00 56.03 97 ASP A CA 1
ATOM 805 C C . ASP A 1 97 ? -21.845 3.057 2.853 1.00 56.03 97 ASP A C 1
ATOM 807 O O . ASP A 1 97 ? -22.956 3.009 3.384 1.00 56.03 97 ASP A O 1
ATOM 811 N N . GLU A 1 98 ? -21.488 4.067 2.058 1.00 48.97 98 GLU A N 1
ATOM 812 C CA . GLU A 1 98 ? -22.354 5.200 1.715 1.00 48.97 98 GLU A CA 1
ATOM 813 C C . GLU A 1 98 ? -23.585 4.747 0.916 1.00 48.97 98 GLU A C 1
ATOM 815 O O . GLU A 1 98 ? -24.719 5.126 1.223 1.00 48.97 98 GLU A O 1
ATOM 820 N N . ILE A 1 99 ? -23.395 3.845 -0.048 1.00 48.53 99 ILE A N 1
ATOM 821 C CA . ILE A 1 99 ? -24.481 3.265 -0.836 1.00 48.53 99 ILE A CA 1
ATOM 822 C C . ILE A 1 99 ? -25.346 2.329 0.010 1.00 48.53 99 ILE A C 1
ATOM 824 O O . ILE A 1 99 ? -26.566 2.397 -0.060 1.00 48.53 99 ILE A O 1
ATOM 828 N N . ALA A 1 100 ? -24.765 1.491 0.868 1.00 50.31 100 ALA A N 1
ATOM 829 C CA . ALA A 1 100 ? -25.543 0.672 1.799 1.00 50.31 100 ALA A CA 1
ATOM 830 C C . ALA A 1 100 ? -26.340 1.544 2.781 1.00 50.31 100 ALA A C 1
ATOM 832 O O . ALA A 1 100 ? -27.470 1.199 3.134 1.00 50.31 100 ALA A O 1
ATOM 833 N N . THR A 1 101 ? -25.791 2.693 3.178 1.00 49.91 101 THR A N 1
ATOM 834 C CA . THR A 1 101 ? -26.477 3.685 4.012 1.00 49.91 101 THR A CA 1
ATOM 835 C C . THR A 1 101 ? -27.639 4.326 3.247 1.00 49.91 101 THR A C 1
ATOM 837 O O . THR A 1 101 ? -28.756 4.333 3.754 1.00 49.91 101 THR A O 1
ATOM 840 N N . THR A 1 102 ? -27.436 4.783 2.009 1.00 43.09 102 THR A N 1
ATOM 841 C CA . THR A 1 102 ? -28.482 5.414 1.177 1.00 43.09 102 THR A CA 1
ATOM 842 C C . THR A 1 102 ? -29.547 4.423 0.679 1.00 43.09 102 THR A C 1
ATOM 844 O O . THR A 1 102 ? -30.736 4.740 0.692 1.00 43.09 102 THR A O 1
ATOM 847 N N . ALA A 1 103 ? -29.172 3.186 0.345 1.00 42.69 103 ALA A N 1
ATOM 848 C CA . ALA A 1 103 ? -30.092 2.105 -0.018 1.00 42.69 103 ALA A CA 1
ATOM 849 C C . ALA A 1 103 ? -30.930 1.632 1.184 1.00 42.69 103 ALA A C 1
ATOM 851 O O . ALA A 1 103 ? -32.132 1.399 1.049 1.00 42.69 103 ALA A O 1
ATOM 852 N N . SER A 1 104 ? -30.339 1.564 2.384 1.00 43.56 104 SER A N 1
ATOM 853 C CA . SER A 1 104 ? -31.083 1.295 3.628 1.00 43.56 104 SER A CA 1
ATOM 854 C C . SER A 1 104 ? -32.037 2.436 4.001 1.00 43.56 104 SER A C 1
ATOM 856 O O . SER A 1 104 ? -33.056 2.189 4.641 1.00 43.56 104 SER A O 1
ATOM 858 N N . VAL A 1 105 ? -31.732 3.672 3.586 1.00 44.28 105 VAL A N 1
ATOM 859 C CA . VAL A 1 105 ? -32.599 4.854 3.740 1.00 44.28 105 VAL A CA 1
ATOM 860 C C . VAL A 1 105 ? -33.788 4.829 2.767 1.00 44.28 105 VAL A C 1
ATOM 862 O O . VAL A 1 105 ? -34.853 5.329 3.113 1.00 44.28 105 VAL A O 1
ATOM 865 N N . GLN A 1 106 ? -33.649 4.220 1.582 1.00 42.47 106 GLN A N 1
ATOM 866 C CA . GLN A 1 106 ? -34.731 4.113 0.588 1.00 42.47 106 GLN A CA 1
ATOM 867 C C . GLN A 1 106 ? -35.645 2.890 0.773 1.00 42.47 106 GLN A C 1
ATOM 869 O O . GLN A 1 106 ? -36.830 2.967 0.456 1.00 42.47 106 GLN A O 1
ATOM 874 N N . LYS A 1 107 ? -35.128 1.759 1.275 1.00 43.19 107 LYS A N 1
ATOM 875 C CA . LYS A 1 107 ? -35.886 0.490 1.381 1.00 43.19 107 LYS A CA 1
ATOM 876 C C . LYS A 1 107 ? -36.670 0.333 2.690 1.00 43.19 107 LYS A C 1
ATOM 878 O O . LYS A 1 107 ? -37.538 -0.528 2.799 1.00 43.19 107 LYS A O 1
ATOM 883 N N . SER A 1 108 ? -36.371 1.166 3.680 1.00 38.50 108 SER A N 1
ATOM 884 C CA . SER A 1 108 ? -37.076 1.253 4.952 1.00 38.50 108 SER A CA 1
ATOM 885 C C . SER A 1 108 ? -37.334 2.725 5.217 1.00 38.50 108 SER A C 1
ATOM 887 O O . SER A 1 108 ? -36.391 3.505 5.283 1.00 38.50 108 SER A O 1
ATOM 889 N N . GLY A 1 109 ? -38.580 3.109 5.486 1.00 40.59 109 GLY A N 1
ATOM 890 C CA . GLY A 1 109 ? -38.892 4.417 6.079 1.00 40.59 109 GLY A CA 1
ATOM 891 C C . GLY A 1 109 ? -38.273 4.639 7.476 1.00 40.59 109 GLY A C 1
ATOM 892 O O . GLY A 1 109 ? -38.707 5.518 8.209 1.00 40.59 109 GLY A O 1
ATOM 893 N N . THR A 1 110 ? -37.274 3.845 7.876 1.00 36.44 110 THR A N 1
ATOM 894 C CA . THR A 1 110 ? -36.609 3.846 9.178 1.00 36.44 110 THR A CA 1
ATOM 895 C C . THR A 1 110 ? -35.165 3.336 9.052 1.00 36.44 110 THR A C 1
ATOM 897 O O . THR A 1 110 ? -34.934 2.172 8.731 1.00 36.44 110 THR A O 1
ATOM 900 N N . MET A 1 111 ? -34.185 4.196 9.349 1.00 44.12 111 MET A N 1
ATOM 901 C CA . MET A 1 111 ? -32.751 3.866 9.417 1.00 44.12 111 MET A CA 1
ATOM 902 C C . MET A 1 111 ? -32.455 2.554 10.176 1.00 44.12 111 MET A C 1
ATOM 904 O O . MET A 1 111 ? -33.013 2.333 11.251 1.00 44.12 111 MET A O 1
ATOM 908 N N . SER A 1 112 ? -31.504 1.750 9.680 1.00 49.66 112 SER A N 1
ATOM 909 C CA . SER A 1 112 ? -30.893 0.617 10.402 1.00 49.66 112 SER A CA 1
ATOM 910 C C . SER A 1 112 ? -30.206 1.111 11.687 1.00 49.66 112 SER A C 1
ATOM 912 O O . SER A 1 112 ? -29.137 1.719 11.639 1.00 49.66 112 SER A O 1
ATOM 914 N N . LYS A 1 113 ? -30.843 0.878 12.836 1.00 59.97 113 LYS A N 1
ATOM 915 C CA . LYS A 1 113 ? -30.419 1.307 14.180 1.00 59.97 113 LYS A CA 1
ATOM 916 C C . LYS A 1 113 ? -29.868 0.117 14.967 1.00 59.97 113 LYS A C 1
ATOM 918 O O . LYS A 1 113 ? -30.238 -1.022 14.691 1.00 59.97 113 LYS A O 1
ATOM 923 N N . MET A 1 114 ? -29.044 0.370 15.985 1.00 67.31 114 MET A N 1
ATOM 924 C CA . MET A 1 114 ? -28.697 -0.678 16.953 1.00 67.31 114 MET A CA 1
ATOM 925 C C . MET A 1 114 ? -29.954 -1.167 17.697 1.00 67.31 114 MET A C 1
ATOM 927 O O . MET A 1 114 ? -30.793 -0.332 18.067 1.00 67.31 114 MET A O 1
ATOM 931 N N . PRO A 1 115 ? -30.096 -2.490 17.918 1.00 62.28 115 PRO A N 1
ATOM 932 C CA . PRO A 1 115 ? -31.205 -3.039 18.689 1.00 62.28 115 PRO A CA 1
ATOM 933 C C . PRO A 1 115 ? -31.159 -2.507 20.121 1.00 62.28 115 PRO A C 1
ATOM 935 O O . PRO A 1 115 ? -30.084 -2.433 20.708 1.00 62.28 115 PRO A O 1
ATOM 938 N N . LEU A 1 116 ? -32.330 -2.155 20.661 1.00 66.62 116 LEU A N 1
ATOM 939 C CA . LEU A 1 116 ? -32.475 -1.620 22.015 1.00 66.62 116 LEU A CA 1
ATOM 940 C C . LEU A 1 116 ? -31.892 -2.576 23.066 1.00 66.62 116 LEU A C 1
ATOM 942 O O . LEU A 1 116 ? -32.025 -3.794 22.944 1.00 66.62 116 LEU A O 1
ATOM 946 N N . HIS A 1 117 ? -31.353 -2.000 24.140 1.00 69.19 117 HIS A N 1
ATOM 947 C CA . HIS A 1 117 ? -30.827 -2.709 25.309 1.00 69.19 117 HIS A CA 1
ATOM 948 C C . HIS A 1 117 ? -29.527 -3.488 25.079 1.00 69.19 117 HIS A C 1
ATOM 950 O O . HIS A 1 117 ? -29.339 -4.587 25.619 1.00 69.19 117 HIS A O 1
ATOM 956 N N . ILE A 1 118 ? -28.602 -2.930 24.292 1.00 73.25 118 ILE A N 1
ATOM 957 C CA . ILE A 1 118 ? -27.268 -3.531 24.155 1.00 73.25 118 ILE A CA 1
ATOM 958 C C . ILE A 1 118 ? -26.474 -3.468 25.465 1.00 73.25 118 ILE A C 1
ATOM 960 O O . ILE A 1 118 ? -25.607 -4.304 25.704 1.00 73.25 118 ILE A O 1
ATOM 964 N N . ASP A 1 119 ? -26.828 -2.532 26.344 1.00 72.25 119 ASP A N 1
ATOM 965 C CA . ASP A 1 119 ? -26.324 -2.391 27.710 1.00 72.25 119 ASP A CA 1
ATOM 966 C C . ASP A 1 119 ? -26.453 -3.674 28.559 1.00 72.25 119 ASP A C 1
ATOM 968 O O . ASP A 1 119 ? -25.675 -3.891 29.489 1.00 72.25 119 ASP A O 1
ATOM 972 N N . ARG A 1 120 ? -27.372 -4.586 28.208 1.00 73.56 120 ARG A N 1
ATOM 973 C CA . ARG A 1 120 ? -27.509 -5.902 28.858 1.00 73.56 120 ARG A CA 1
ATOM 974 C C . ARG A 1 120 ? -26.351 -6.856 28.559 1.00 73.56 120 ARG A C 1
ATOM 976 O O . ARG A 1 120 ? -26.119 -7.790 29.327 1.00 73.56 120 ARG A O 1
ATOM 983 N N . LEU A 1 121 ? -25.604 -6.642 27.477 1.00 71.19 121 LEU A N 1
ATOM 984 C CA . LEU A 1 121 ? -24.491 -7.498 27.057 1.00 71.19 121 LEU A CA 1
ATOM 985 C C . LEU A 1 121 ? -23.184 -7.138 27.786 1.00 71.19 121 LEU A C 1
ATOM 987 O O . LEU A 1 121 ? -22.142 -6.965 27.162 1.00 71.19 121 LEU A O 1
ATOM 991 N N . ARG A 1 122 ? -23.212 -7.057 29.119 1.00 76.44 122 ARG A N 1
ATOM 992 C CA . ARG A 1 122 ? -22.098 -6.548 29.950 1.00 76.44 122 ARG A CA 1
ATOM 993 C C . ARG A 1 122 ? -20.756 -7.254 29.743 1.00 76.44 122 ARG A C 1
ATOM 995 O O . ARG A 1 122 ? -19.716 -6.630 29.887 1.00 76.44 122 ARG A O 1
ATOM 1002 N N . ASN A 1 123 ? -20.773 -8.535 29.370 1.00 68.69 123 ASN A N 1
ATOM 1003 C CA . ASN A 1 123 ? -19.568 -9.342 29.127 1.00 68.69 123 ASN A CA 1
ATOM 1004 C C . ASN A 1 123 ? -19.110 -9.341 27.657 1.00 68.69 123 ASN A C 1
ATOM 1006 O O . ASN A 1 123 ? -18.251 -10.140 27.275 1.00 68.69 123 ASN A O 1
ATOM 1010 N N . LEU A 1 124 ? -19.697 -8.493 26.808 1.00 69.00 124 LEU A N 1
ATOM 1011 C CA . LEU A 1 124 ? -19.350 -8.417 25.396 1.00 69.00 124 LEU A CA 1
ATOM 1012 C C . LEU A 1 124 ? -17.919 -7.900 25.227 1.00 69.00 124 LEU A C 1
ATOM 1014 O O . LEU A 1 124 ? -17.577 -6.812 25.680 1.00 69.00 124 LEU A O 1
ATOM 1018 N N . GLN A 1 125 ? -17.088 -8.687 24.542 1.00 69.81 125 GLN A N 1
ATOM 1019 C CA . GLN A 1 125 ? -15.678 -8.346 24.320 1.00 69.81 125 GLN A CA 1
ATOM 1020 C C . GLN A 1 125 ? -15.394 -7.797 22.924 1.00 69.81 125 GLN A C 1
ATOM 1022 O O . GLN A 1 125 ? -14.359 -7.173 22.706 1.00 69.81 125 GLN A O 1
ATOM 1027 N N . ILE A 1 126 ? -16.271 -8.059 21.955 1.00 69.25 126 ILE A N 1
ATOM 1028 C CA . ILE A 1 126 ? -16.079 -7.649 20.564 1.00 69.25 126 ILE A CA 1
ATOM 1029 C C . ILE A 1 126 ? -17.382 -7.033 20.073 1.00 69.25 126 ILE A C 1
ATOM 1031 O O . ILE A 1 126 ? -18.384 -7.725 19.920 1.00 69.25 126 ILE A O 1
ATOM 1035 N N . LEU A 1 127 ? -17.333 -5.735 19.796 1.00 72.69 127 LEU A N 1
ATOM 1036 C CA . LEU A 1 127 ? -18.371 -4.994 19.098 1.00 72.69 127 LEU A CA 1
ATOM 1037 C C . LEU A 1 127 ? -17.668 -4.083 18.100 1.00 72.69 127 LEU A C 1
ATOM 1039 O O . LEU A 1 127 ? -17.061 -3.088 18.483 1.00 72.69 127 LEU A O 1
ATOM 1043 N N . THR A 1 128 ? -17.700 -4.455 16.825 1.00 68.25 128 THR A N 1
ATOM 1044 C CA . THR A 1 128 ? -16.950 -3.742 15.784 1.00 68.25 128 THR A CA 1
ATOM 1045 C C . THR A 1 128 ? -17.662 -2.487 15.301 1.00 68.25 128 THR A C 1
ATOM 1047 O O . THR A 1 128 ? -16.991 -1.554 14.868 1.00 68.25 128 THR A O 1
ATOM 1050 N N . ALA A 1 129 ? -18.993 -2.441 15.395 1.00 77.44 129 ALA A N 1
ATOM 1051 C CA . ALA A 1 129 ? -19.806 -1.316 14.958 1.00 77.44 129 ALA A CA 1
ATOM 1052 C C . ALA A 1 129 ? -20.958 -1.042 15.935 1.00 77.44 129 ALA A C 1
ATOM 1054 O O . ALA A 1 129 ? -21.681 -1.950 16.338 1.00 77.44 129 ALA A O 1
ATOM 1055 N N . PHE A 1 130 ? -21.133 0.229 16.278 1.00 78.81 130 PHE A N 1
ATOM 1056 C CA . PHE A 1 130 ? -22.257 0.787 17.009 1.00 78.81 130 PHE A CA 1
ATOM 1057 C C . PHE A 1 130 ? -22.859 1.915 16.169 1.00 78.81 130 PHE A C 1
ATOM 1059 O O . PHE A 1 130 ? -22.148 2.813 15.720 1.00 78.81 130 PHE A O 1
ATOM 1066 N N . VAL A 1 131 ? -24.171 1.880 15.954 1.00 81.06 131 VAL A N 1
ATOM 1067 C CA . VAL A 1 131 ? -24.907 2.873 15.160 1.00 81.06 131 VAL A CA 1
ATOM 1068 C C . VAL A 1 131 ? -25.861 3.646 16.067 1.00 81.06 131 VAL A C 1
ATOM 1070 O O . VAL A 1 131 ? -26.837 3.083 16.564 1.00 81.06 131 VAL A O 1
ATOM 1073 N N . GLN A 1 132 ? -25.590 4.939 16.264 1.00 80.44 132 GLN A N 1
ATOM 1074 C CA . GLN A 1 132 ? -26.432 5.829 17.065 1.00 80.44 132 GLN A CA 1
ATOM 1075 C C . GLN A 1 132 ? -27.823 5.995 16.430 1.00 80.44 132 GLN A C 1
ATOM 1077 O O . GLN A 1 132 ? -27.950 6.348 15.253 1.00 80.44 132 GLN A O 1
ATOM 1082 N N . GLY A 1 133 ? -28.875 5.775 17.226 1.00 70.50 133 GLY A N 1
ATOM 1083 C CA . GLY A 1 133 ? -30.261 5.997 16.811 1.00 70.50 133 GLY A CA 1
ATOM 1084 C C . GLY A 1 133 ? -30.679 7.474 16.832 1.00 70.50 133 GLY A C 1
ATOM 1085 O O . GLY A 1 133 ? -30.240 8.250 17.680 1.00 70.50 133 GLY A O 1
ATOM 1086 N N . ASN A 1 134 ? -31.588 7.856 15.930 1.00 69.25 134 ASN A N 1
ATOM 1087 C CA . ASN A 1 134 ? -32.153 9.210 15.804 1.00 69.25 134 ASN A CA 1
ATOM 1088 C C . ASN A 1 134 ? -33.391 9.464 16.694 1.00 69.25 134 ASN A C 1
ATOM 1090 O O . ASN A 1 134 ? -34.327 10.136 16.276 1.00 69.25 134 ASN A O 1
ATOM 1094 N N . GLY A 1 135 ? -33.424 8.894 17.903 1.00 61.41 135 GLY A N 1
ATOM 1095 C CA . GLY A 1 135 ? -34.568 8.987 18.829 1.00 61.41 135 GLY A CA 1
ATOM 1096 C C . GLY A 1 135 ? -35.432 7.722 18.923 1.00 61.41 1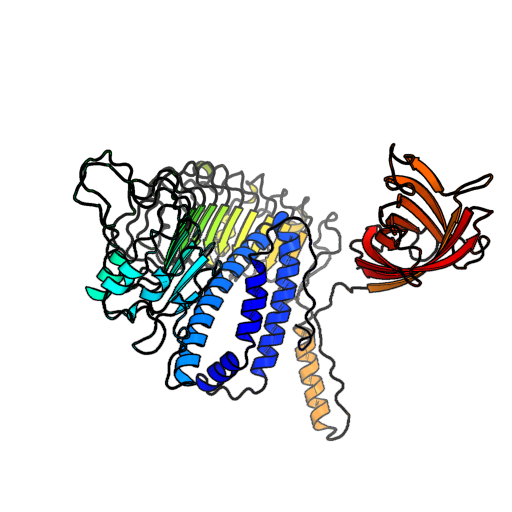35 GLY A C 1
ATOM 1097 O O . GLY A 1 135 ? -36.241 7.601 19.835 1.00 61.41 135 GLY A O 1
ATOM 1098 N N . CYS A 1 136 ? -35.212 6.731 18.054 1.00 49.09 136 CYS A N 1
ATOM 1099 C CA . CYS A 1 136 ? -35.645 5.344 18.280 1.00 49.09 136 CYS A CA 1
ATOM 1100 C C . CYS A 1 136 ? -34.434 4.426 18.051 1.00 49.09 136 CYS A C 1
ATOM 1102 O O . CYS A 1 136 ? -33.696 4.675 17.096 1.00 49.09 136 CYS A O 1
ATOM 1104 N N . GLY A 1 137 ? -34.232 3.401 18.886 1.00 62.12 137 GLY A N 1
ATOM 1105 C CA . GLY A 1 137 ? -33.029 2.544 18.899 1.00 62.12 137 GLY A CA 1
ATOM 1106 C C . GLY A 1 137 ? -32.069 2.870 20.052 1.00 62.12 137 GLY A C 1
ATOM 1107 O O . GLY A 1 137 ? -32.357 3.765 20.849 1.00 62.12 137 GLY A O 1
ATOM 1108 N N . SER A 1 138 ? -30.949 2.143 20.155 1.00 67.12 138 SER A N 1
ATOM 1109 C CA . SER A 1 138 ? -29.994 2.350 21.254 1.00 67.12 138 SER A CA 1
ATOM 1110 C C . SER A 1 138 ? -29.316 3.717 21.216 1.00 67.12 138 SER A C 1
ATOM 1112 O O . SER A 1 138 ? -28.945 4.233 20.156 1.00 67.12 138 SER A O 1
ATOM 1114 N N . SER A 1 139 ? -29.130 4.289 22.404 1.00 83.00 139 SER A N 1
ATOM 1115 C CA . SER A 1 139 ? -28.383 5.532 22.604 1.00 83.00 139 SER A CA 1
ATOM 1116 C C . SER A 1 139 ? -26.941 5.233 23.006 1.00 83.00 139 SER A C 1
ATOM 1118 O O . SER A 1 139 ? -26.680 4.279 23.732 1.00 83.00 139 SER A O 1
ATOM 1120 N N . ILE A 1 140 ? -25.998 6.075 22.578 1.00 87.44 140 ILE A N 1
ATOM 1121 C CA . ILE A 1 140 ? -24.562 5.962 22.866 1.00 87.44 140 ILE A CA 1
ATOM 1122 C C . ILE A 1 140 ? -24.245 5.806 24.361 1.00 87.44 140 ILE A C 1
ATOM 1124 O O . ILE A 1 140 ? -23.277 5.138 24.715 1.00 87.44 140 ILE A O 1
ATOM 1128 N N . LYS A 1 141 ? -25.106 6.322 25.250 1.00 87.12 141 LYS A N 1
ATOM 1129 C CA . LYS A 1 141 ? -24.991 6.138 26.706 1.00 87.12 141 LYS A CA 1
ATOM 1130 C C . LYS A 1 141 ? -25.027 4.667 27.151 1.00 87.12 141 LYS A C 1
ATOM 1132 O O . LYS A 1 141 ? -24.508 4.352 28.213 1.00 87.12 141 LYS A O 1
ATOM 1137 N N . GLU A 1 142 ? -25.609 3.767 26.356 1.00 84.62 142 GLU A N 1
ATOM 1138 C CA . GLU A 1 142 ? -25.643 2.321 26.633 1.00 84.62 142 GLU A CA 1
ATOM 1139 C C . GLU A 1 142 ? -24.248 1.682 26.572 1.00 84.62 142 GLU A C 1
ATOM 1141 O O . GLU A 1 142 ? -24.008 0.667 27.223 1.00 84.62 142 GLU A O 1
ATOM 1146 N N . LEU A 1 143 ? -23.288 2.304 25.870 1.00 86.62 143 LEU A N 1
ATOM 1147 C CA . LEU A 1 143 ? -21.896 1.843 25.838 1.00 86.62 143 LEU A CA 1
ATOM 1148 C C . LEU A 1 143 ? -21.226 1.870 27.218 1.00 86.62 143 LEU A C 1
ATOM 1150 O O . LEU A 1 143 ? -20.216 1.188 27.405 1.00 86.62 143 LEU A O 1
ATOM 1154 N N . LYS A 1 144 ? -21.779 2.605 28.192 1.00 88.44 144 LYS A N 1
ATOM 1155 C CA . LYS A 1 144 ? -21.286 2.635 29.573 1.00 88.44 144 LYS A CA 1
ATOM 1156 C C . LYS A 1 144 ? -21.153 1.238 30.179 1.00 88.44 144 LYS A C 1
ATOM 1158 O O . LYS A 1 144 ? -20.199 0.967 30.896 1.00 88.44 144 LYS A O 1
ATOM 1163 N N . GLU A 1 145 ? -22.093 0.345 29.888 1.00 83.62 145 GLU A N 1
ATOM 1164 C CA . GLU A 1 145 ? -22.133 -0.986 30.502 1.00 83.62 145 GLU A CA 1
ATOM 1165 C C . GLU A 1 145 ? -21.194 -1.991 29.797 1.00 83.62 145 GLU A C 1
ATOM 1167 O O . GLU A 1 145 ? -20.950 -3.081 30.311 1.00 83.62 145 GLU A O 1
ATOM 1172 N N . LEU A 1 146 ? -20.626 -1.629 28.637 1.00 83.44 146 LEU A N 1
ATOM 1173 C CA . LEU A 1 146 ? -19.779 -2.488 27.798 1.00 83.44 146 LEU A CA 1
ATOM 1174 C C . LEU A 1 146 ? -18.281 -2.229 28.036 1.00 83.44 146 LEU A C 1
ATOM 1176 O O . LEU A 1 146 ? -17.550 -1.809 27.138 1.00 83.44 146 LEU A O 1
ATOM 1180 N N . GLN A 1 147 ? -17.811 -2.444 29.263 1.00 84.19 147 GLN A N 1
ATOM 1181 C CA . GLN A 1 147 ? -16.448 -2.071 29.676 1.00 84.19 147 GLN A CA 1
ATOM 1182 C C . GLN A 1 147 ? -15.351 -3.015 29.151 1.00 84.19 147 GLN A C 1
ATOM 1184 O O . GLN A 1 147 ? -14.204 -2.608 28.984 1.00 84.19 147 GLN A O 1
ATOM 1189 N N . PHE A 1 148 ? -15.695 -4.263 28.819 1.00 78.88 148 PHE A N 1
ATOM 1190 C CA . PHE A 1 148 ? -14.732 -5.277 28.365 1.00 78.88 148 PHE A CA 1
ATOM 1191 C C . PHE A 1 148 ? -14.490 -5.284 26.852 1.00 78.88 148 PHE A C 1
ATOM 1193 O O . PHE A 1 148 ? -13.931 -6.254 26.334 1.00 78.88 148 PHE A O 1
ATOM 1200 N N . LEU A 1 149 ? -14.921 -4.247 26.127 1.00 79.31 149 LEU A N 1
ATOM 1201 C CA . LEU A 1 149 ? -14.718 -4.154 24.684 1.00 79.31 149 LEU A CA 1
ATOM 1202 C C . LEU A 1 149 ? -13.226 -4.073 24.339 1.00 79.31 149 LEU A C 1
ATOM 1204 O O . LEU A 1 149 ? -12.478 -3.260 24.878 1.00 79.31 149 LEU A O 1
ATOM 1208 N N . LYS A 1 150 ? -12.806 -4.918 23.395 1.00 81.00 150 LYS A N 1
ATOM 1209 C CA . LYS A 1 150 ? -11.419 -5.053 22.940 1.00 81.00 150 LYS A CA 1
ATOM 1210 C C . LYS A 1 150 ? -11.306 -4.790 21.445 1.00 81.00 150 LYS A C 1
ATOM 1212 O O . LYS A 1 150 ? -12.274 -4.891 20.692 1.00 81.00 150 LYS A O 1
ATOM 1217 N N . LYS A 1 151 ? -10.068 -4.586 20.988 1.00 82.31 151 LYS A N 1
ATOM 1218 C CA . LYS A 1 151 ? -9.702 -4.445 19.566 1.00 82.31 151 LYS A CA 1
ATOM 1219 C C . LYS A 1 151 ? -10.249 -3.156 18.945 1.00 82.31 151 LYS A C 1
ATOM 1221 O O . LYS A 1 151 ? -9.671 -2.110 19.212 1.00 82.31 151 LYS A O 1
ATOM 1226 N N . LYS A 1 152 ? -11.281 -3.234 18.104 1.00 83.94 152 LYS A N 1
ATOM 1227 C CA . LYS A 1 152 ? -11.779 -2.137 17.268 1.00 83.94 152 LYS A CA 1
ATOM 1228 C C . LYS A 1 152 ? -13.240 -1.857 17.583 1.00 83.94 152 LYS A C 1
ATOM 1230 O O . LYS A 1 152 ? -14.033 -2.794 17.581 1.00 83.94 152 LYS A O 1
ATOM 1235 N N . LEU A 1 153 ? -13.576 -0.583 17.760 1.00 85.00 153 LEU A N 1
ATOM 1236 C CA . LEU A 1 153 ? -14.944 -0.090 17.894 1.00 85.00 153 LEU A CA 1
ATOM 1237 C C . LEU A 1 153 ? -15.164 1.052 16.899 1.00 85.00 153 LEU A C 1
ATOM 1239 O O . LEU A 1 153 ? -14.426 2.035 16.901 1.00 85.00 153 LEU A O 1
ATOM 1243 N N . CYS A 1 154 ? -16.183 0.929 16.054 1.00 86.06 154 CYS A N 1
ATOM 1244 C CA . CYS A 1 154 ? -16.647 1.993 15.171 1.00 86.06 154 CYS A CA 1
ATOM 1245 C C . CYS A 1 154 ? -17.976 2.541 15.687 1.00 86.06 154 CYS A C 1
ATOM 1247 O O . CYS A 1 154 ? -18.929 1.783 15.818 1.00 86.06 154 CYS A O 1
ATOM 1249 N N . ILE A 1 155 ? -18.069 3.842 15.941 1.00 89.06 155 ILE A N 1
ATOM 1250 C CA . ILE A 1 155 ? -19.297 4.518 16.361 1.00 89.06 155 ILE A CA 1
ATOM 1251 C C . ILE A 1 155 ? -19.750 5.411 15.213 1.00 89.06 155 ILE A C 1
ATOM 1253 O O . ILE A 1 155 ? -19.057 6.357 14.849 1.00 89.06 155 ILE A O 1
ATOM 1257 N N . SER A 1 156 ? -20.898 5.088 14.630 1.00 85.56 156 SER A N 1
ATOM 1258 C CA . SER A 1 156 ? -21.456 5.795 13.479 1.00 85.56 156 SER A CA 1
ATOM 1259 C C . SER A 1 156 ? -22.677 6.610 13.868 1.00 85.56 156 SER A C 1
ATOM 1261 O O . SER A 1 156 ? -23.347 6.319 14.863 1.00 85.56 156 SER A O 1
ATOM 1263 N N . ASN A 1 157 ? -23.004 7.581 13.019 1.00 83.25 157 ASN A N 1
ATOM 1264 C CA . ASN A 1 157 ? -24.170 8.444 13.141 1.00 83.25 157 ASN A CA 1
ATOM 1265 C C . ASN A 1 157 ? -24.155 9.388 14.351 1.00 83.25 157 ASN A C 1
ATOM 1267 O O . ASN A 1 157 ? -25.193 9.720 14.931 1.00 83.25 157 ASN A O 1
ATOM 1271 N N . LEU A 1 158 ? -22.967 9.858 14.724 1.00 87.31 158 LEU A N 1
ATOM 1272 C CA . LEU A 1 158 ? -22.777 10.740 15.874 1.00 87.31 158 LEU A CA 1
ATOM 1273 C C . LEU A 1 158 ? -23.514 12.089 15.749 1.00 87.31 158 LEU A C 1
ATOM 1275 O O . LEU A 1 158 ? -23.798 12.722 16.763 1.00 87.31 158 LEU A O 1
ATOM 1279 N N . GLN A 1 159 ? -23.930 12.497 14.544 1.00 81.88 159 GLN A N 1
ATOM 1280 C CA . GLN A 1 159 ? -24.788 13.669 14.325 1.00 81.88 159 GLN A CA 1
ATOM 1281 C C . GLN A 1 159 ? -26.169 13.570 15.003 1.00 81.88 159 GLN A C 1
ATOM 1283 O O . GLN A 1 159 ? -26.786 14.599 15.295 1.00 81.88 159 GLN A O 1
ATOM 1288 N N . TYR A 1 160 ? -26.656 12.351 15.272 1.00 83.81 160 TYR A N 1
ATOM 1289 C CA . TYR A 1 160 ? -27.949 12.121 15.926 1.00 83.81 160 TYR A CA 1
ATOM 1290 C C . TYR A 1 160 ? -27.873 12.079 17.452 1.00 83.81 160 TYR A C 1
ATOM 1292 O O . TYR A 1 160 ? -28.894 11.859 18.105 1.00 83.81 160 TYR A O 1
ATOM 1300 N N . VAL A 1 161 ? -26.698 12.301 18.046 1.00 84.69 161 VAL A N 1
ATOM 1301 C CA . VAL A 1 161 ? -26.610 12.517 19.491 1.00 84.69 161 VAL A CA 1
ATOM 1302 C C . VAL A 1 161 ? -27.361 13.812 19.819 1.00 84.69 161 VAL A C 1
ATOM 1304 O O . VAL A 1 161 ? -26.961 14.907 19.422 1.00 84.69 161 VAL A O 1
ATOM 1307 N N . VAL A 1 162 ? -28.504 13.668 20.496 1.00 81.00 162 VAL A N 1
ATOM 1308 C CA . VAL A 1 162 ? -29.390 14.790 20.846 1.00 81.00 162 VAL A CA 1
ATOM 1309 C C . VAL A 1 162 ? -28.782 15.610 21.978 1.00 81.00 162 VAL A C 1
ATOM 1311 O O . VAL A 1 162 ? -28.685 16.828 21.870 1.00 81.00 162 VAL A O 1
ATOM 1314 N N . ASN A 1 163 ? -28.339 14.934 23.042 1.00 84.38 163 ASN A N 1
ATOM 1315 C CA . ASN A 1 163 ? -27.675 15.555 24.178 1.00 84.38 163 ASN A CA 1
ATOM 1316 C C . ASN A 1 163 ? -26.183 15.189 24.168 1.00 84.38 163 ASN A C 1
ATOM 1318 O O . ASN A 1 163 ? -25.864 14.015 24.368 1.00 84.38 163 ASN A O 1
ATOM 1322 N N . PRO A 1 164 ? -25.269 16.159 23.992 1.00 84.38 164 PRO A N 1
ATOM 1323 C CA . PRO A 1 164 ? -23.829 15.923 24.064 1.00 84.38 164 PRO A CA 1
ATOM 1324 C C . PRO A 1 164 ? -23.370 15.161 25.323 1.00 84.38 164 PRO A C 1
ATOM 1326 O O . PRO A 1 164 ? -22.476 14.326 25.227 1.00 84.38 164 PRO A O 1
ATOM 1329 N N . GLN A 1 165 ? -24.056 15.337 26.462 1.00 86.12 165 GLN A N 1
ATOM 1330 C CA . GLN A 1 165 ? -23.787 14.626 27.727 1.00 86.12 165 GLN A CA 1
ATOM 1331 C C . GLN A 1 165 ? -23.951 13.108 27.640 1.00 86.12 165 GLN A C 1
ATOM 1333 O O . GLN A 1 165 ? -23.364 12.373 28.433 1.00 86.12 165 GLN A O 1
ATOM 1338 N N . ASP A 1 166 ? -24.725 12.603 26.681 1.00 88.12 166 ASP A N 1
ATOM 1339 C CA . ASP A 1 166 ? -24.835 11.161 26.472 1.00 88.12 166 ASP A CA 1
ATOM 1340 C C . ASP A 1 166 ? -23.550 10.573 25.870 1.00 88.12 166 ASP A C 1
ATOM 1342 O O . ASP A 1 166 ? -23.234 9.418 26.156 1.00 88.12 166 ASP A O 1
ATOM 1346 N N . ALA A 1 167 ? -22.768 11.365 25.125 1.00 87.25 167 ALA A N 1
ATOM 1347 C CA . ALA A 1 167 ? -21.458 10.953 24.623 1.00 87.25 167 ALA A CA 1
ATOM 1348 C C . ALA A 1 167 ? -20.445 10.777 25.764 1.00 87.25 167 ALA A C 1
ATOM 1350 O O . ALA A 1 167 ? -19.729 9.780 25.785 1.00 87.25 167 ALA A O 1
ATOM 1351 N N . MET A 1 168 ? -20.454 11.674 26.758 1.00 85.44 168 MET A N 1
ATOM 1352 C CA . MET A 1 168 ? -19.630 11.527 27.965 1.00 85.44 168 MET A CA 1
ATOM 1353 C C . MET A 1 168 ? -20.023 10.280 28.767 1.00 85.44 168 MET A C 1
ATOM 1355 O O . MET A 1 168 ? -19.165 9.533 29.234 1.00 85.44 168 MET A O 1
ATOM 1359 N N . LYS A 1 169 ? -21.328 10.001 28.892 1.00 87.69 169 LYS A N 1
ATOM 1360 C CA . LYS A 1 169 ? -21.827 8.813 29.608 1.00 87.69 169 LYS A CA 1
ATOM 1361 C C . LYS A 1 169 ? -21.414 7.493 28.965 1.00 87.69 169 LYS A C 1
ATOM 1363 O O . LYS A 1 169 ? -21.415 6.490 29.667 1.00 87.69 169 LYS A O 1
ATOM 1368 N N . ALA A 1 170 ? -21.077 7.481 27.674 1.00 87.94 170 ALA A N 1
ATOM 1369 C CA . ALA A 1 170 ? -20.582 6.294 26.979 1.00 87.94 170 ALA A CA 1
ATOM 1370 C C . ALA A 1 170 ? -19.287 5.743 27.598 1.00 87.94 170 ALA A C 1
ATOM 1372 O O . ALA A 1 170 ? -18.978 4.562 27.410 1.00 87.94 170 ALA A O 1
ATOM 1373 N N . ASP A 1 171 ? -18.556 6.594 28.332 1.00 85.75 171 ASP A N 1
ATOM 1374 C CA . ASP A 1 171 ? -17.347 6.257 29.076 1.00 85.75 171 ASP A CA 1
ATOM 1375 C C . ASP A 1 171 ? -16.345 5.495 28.200 1.00 85.75 171 ASP A C 1
ATOM 1377 O O . ASP A 1 171 ? -16.049 4.315 28.411 1.00 85.75 171 ASP A O 1
ATOM 1381 N N . LEU A 1 172 ? -15.890 6.142 27.120 1.00 86.25 172 LEU A N 1
ATOM 1382 C CA . LEU A 1 172 ? -14.859 5.554 26.265 1.00 86.25 172 LEU A CA 1
ATOM 1383 C C . LEU A 1 172 ? -13.499 5.542 26.969 1.00 86.25 172 LEU A C 1
ATOM 1385 O O . LEU A 1 172 ? -12.727 4.615 26.741 1.00 86.25 172 LEU A O 1
ATOM 1389 N N . MET A 1 173 ? -13.225 6.500 27.862 1.00 83.50 173 MET A N 1
ATOM 1390 C CA . MET A 1 173 ? -11.991 6.509 28.652 1.00 83.50 173 MET A CA 1
ATOM 1391 C C . MET A 1 173 ? -11.820 5.257 29.517 1.00 83.50 173 MET A C 1
ATOM 1393 O O . MET A 1 173 ? -10.699 4.760 29.603 1.00 83.50 173 MET A O 1
ATOM 1397 N N . GLY A 1 174 ? -12.900 4.729 30.107 1.00 82.44 174 GLY A N 1
ATOM 1398 C CA . GLY A 1 174 ? -12.876 3.495 30.900 1.00 82.44 174 GLY A CA 1
ATOM 1399 C C . GLY A 1 174 ? -12.603 2.212 30.101 1.00 82.44 174 GLY A C 1
ATOM 1400 O O . GLY A 1 174 ? -12.277 1.179 30.681 1.00 82.44 174 GLY A O 1
ATOM 1401 N N . LYS A 1 175 ? -12.666 2.252 28.761 1.00 86.69 175 LYS A N 1
ATOM 1402 C CA . LYS A 1 175 ? -12.485 1.075 27.885 1.00 86.69 175 LYS A CA 1
ATOM 1403 C C . LYS A 1 175 ? -11.012 0.842 27.556 1.00 86.69 175 LYS A C 1
ATOM 1405 O O . LYS A 1 175 ? -10.576 0.954 26.410 1.00 86.69 175 LYS A O 1
ATOM 1410 N N . GLU A 1 176 ? -10.239 0.487 28.576 1.00 82.69 176 GLU A N 1
ATOM 1411 C CA . GLU A 1 176 ? -8.771 0.384 28.525 1.00 82.69 176 GLU A CA 1
ATOM 1412 C C . GLU A 1 176 ? -8.231 -0.658 27.530 1.00 82.69 176 GLU A C 1
ATOM 1414 O O . GLU A 1 176 ? -7.088 -0.562 27.088 1.00 82.69 176 GLU A O 1
ATOM 1419 N N . GLN A 1 177 ? -9.038 -1.657 27.158 1.00 84.50 177 GLN A N 1
ATOM 1420 C CA . GLN A 1 177 ? -8.626 -2.749 26.264 1.00 84.50 177 GLN A CA 1
ATOM 1421 C C . GLN A 1 177 ? -8.879 -2.456 24.773 1.00 84.50 177 GLN A C 1
ATOM 1423 O O . GLN A 1 177 ? -8.624 -3.310 23.910 1.00 84.50 177 GLN A O 1
ATOM 1428 N N . LEU A 1 178 ? -9.390 -1.264 24.453 1.00 87.31 178 LEU A N 1
ATOM 1429 C CA . LEU A 1 178 ? -9.651 -0.840 23.086 1.00 87.31 178 LEU A CA 1
ATOM 1430 C C . LEU A 1 178 ? -8.362 -0.354 22.404 1.00 87.31 178 LEU A C 1
ATOM 1432 O O . LEU A 1 178 ? -7.677 0.541 22.890 1.00 87.31 178 LEU A O 1
ATOM 1436 N N . ASN A 1 179 ? -8.052 -0.921 21.236 1.00 87.25 179 ASN A N 1
ATOM 1437 C CA . ASN A 1 179 ? -6.855 -0.575 20.462 1.00 87.25 179 ASN A CA 1
ATOM 1438 C C . ASN A 1 179 ? -7.142 0.445 19.351 1.00 87.25 179 ASN A C 1
ATOM 1440 O O . ASN A 1 179 ? -6.275 1.262 19.039 1.00 87.25 179 ASN A O 1
ATOM 1444 N N . GLU A 1 180 ? -8.324 0.369 18.737 1.00 90.81 180 GLU A N 1
ATOM 1445 C CA . GLU A 1 180 ? -8.736 1.177 17.589 1.00 90.81 180 GLU A CA 1
ATOM 1446 C C . GLU A 1 180 ? -10.150 1.729 17.786 1.00 90.81 180 GLU A C 1
ATOM 1448 O O . GLU A 1 180 ? -11.084 0.988 18.102 1.00 90.81 180 GLU A O 1
ATOM 1453 N N . LEU A 1 181 ? -10.304 3.033 17.568 1.00 91.50 181 LEU A N 1
ATOM 1454 C CA . LEU A 1 181 ? -11.572 3.744 17.661 1.00 91.50 181 LEU A CA 1
ATOM 1455 C C . LEU A 1 181 ? -11.817 4.493 16.354 1.00 91.50 181 LEU A C 1
ATOM 1457 O O . LEU A 1 181 ? -10.970 5.264 15.902 1.00 91.50 181 LEU A O 1
ATOM 1461 N N . VAL A 1 182 ? -12.987 4.271 15.762 1.00 89.31 182 VAL A N 1
ATOM 1462 C CA . VAL A 1 182 ? -13.448 4.983 14.569 1.00 89.31 182 VAL A CA 1
ATOM 1463 C C . VAL A 1 182 ? -14.713 5.750 14.927 1.00 89.31 182 VAL A C 1
ATOM 1465 O O . VAL A 1 182 ? -15.674 5.159 15.410 1.00 89.31 182 VAL A O 1
ATOM 1468 N N . LEU A 1 183 ? -14.724 7.056 14.692 1.00 90.69 183 LEU A N 1
ATOM 1469 C CA . LEU A 1 183 ? -15.868 7.930 14.930 1.00 90.69 183 LEU A CA 1
ATOM 1470 C C . LEU A 1 183 ? -16.361 8.453 13.577 1.00 90.69 183 LEU A C 1
ATOM 1472 O O . LEU A 1 183 ? -15.605 9.118 12.870 1.00 90.69 183 LEU A O 1
ATOM 1476 N N . LYS A 1 184 ? -17.598 8.119 13.194 1.00 89.06 184 LYS A N 1
ATOM 1477 C CA . LYS A 1 184 ? -18.186 8.483 11.897 1.00 89.06 184 LYS A CA 1
ATOM 1478 C C . LYS A 1 184 ? -19.403 9.399 12.071 1.00 89.06 184 LYS A C 1
ATOM 1480 O O . LYS A 1 184 ? -20.374 9.057 12.755 1.00 89.06 184 LYS A O 1
ATOM 1485 N N . TRP A 1 185 ? -19.368 10.521 11.367 1.00 88.00 185 TRP A N 1
ATOM 1486 C CA . TRP A 1 185 ? -20.504 11.392 11.073 1.00 88.00 185 TRP A CA 1
ATOM 1487 C C . TRP A 1 185 ? -20.879 11.252 9.596 1.00 88.00 185 TRP A C 1
ATOM 1489 O O . TRP A 1 185 ? -20.095 10.752 8.792 1.00 88.00 185 TRP A O 1
ATOM 1499 N N . THR A 1 186 ? -22.068 11.716 9.221 1.00 77.75 186 THR A N 1
ATOM 1500 C CA . THR A 1 186 ? -22.535 11.694 7.824 1.00 77.75 186 THR A CA 1
ATOM 1501 C C . THR A 1 186 ? -21.967 12.812 6.945 1.00 77.75 186 THR A C 1
ATOM 1503 O O . THR A 1 186 ? -22.415 12.946 5.816 1.00 77.75 186 THR A O 1
ATOM 1506 N N . GLY A 1 187 ? -21.031 13.638 7.430 1.00 66.62 187 GLY A N 1
ATOM 1507 C CA . GLY A 1 187 ? -20.448 14.716 6.619 1.00 66.62 187 GLY A CA 1
ATOM 1508 C C . GLY A 1 187 ? -21.338 15.952 6.467 1.00 66.62 187 GLY A C 1
ATOM 1509 O O . GLY A 1 187 ? -21.243 16.639 5.459 1.00 66.62 187 GLY A O 1
ATOM 1510 N N . SER A 1 188 ? -22.224 16.243 7.430 1.00 64.12 188 SER A N 1
ATOM 1511 C CA . SER A 1 188 ? -23.083 17.433 7.348 1.00 64.12 188 SER A CA 1
ATOM 1512 C C . SER A 1 188 ? -22.252 18.718 7.308 1.00 64.12 188 SER A C 1
ATOM 1514 O O . SER A 1 188 ? -21.395 18.912 8.169 1.00 64.12 188 SER A O 1
ATOM 1516 N N . GLU A 1 189 ? -22.570 19.619 6.378 1.00 55.72 189 GLU A N 1
ATOM 1517 C CA . GLU A 1 189 ? -21.886 20.910 6.186 1.00 55.72 189 GLU A CA 1
ATOM 1518 C C . GLU A 1 189 ? -22.099 21.911 7.332 1.00 55.72 189 GLU A C 1
ATOM 1520 O O . GLU A 1 189 ? -21.424 22.935 7.391 1.00 55.72 189 GLU A O 1
ATOM 1525 N N . ASN A 1 190 ? -23.015 21.617 8.257 1.00 67.06 190 ASN A N 1
ATOM 1526 C CA . ASN A 1 190 ? -23.342 22.522 9.347 1.00 67.06 190 ASN A CA 1
ATOM 1527 C C . ASN A 1 190 ? -22.414 22.294 10.538 1.00 67.06 190 ASN A C 1
ATOM 1529 O O . ASN A 1 190 ? -22.619 21.390 11.358 1.00 67.06 190 ASN A O 1
ATOM 1533 N N . ASP A 1 191 ? -21.433 23.175 10.655 1.00 64.12 191 ASP A N 1
ATOM 1534 C CA . ASP A 1 191 ? -20.731 23.403 11.901 1.00 64.12 191 ASP A CA 1
ATOM 1535 C C . ASP A 1 191 ? -21.726 23.871 12.972 1.00 64.12 191 ASP A C 1
ATOM 1537 O O . ASP A 1 191 ? -22.403 24.889 12.838 1.00 64.12 191 ASP A O 1
ATOM 1541 N N . SER A 1 192 ? -21.877 23.071 14.025 1.00 72.88 192 SER A N 1
ATOM 1542 C CA . SER A 1 192 ? -22.740 23.402 15.155 1.00 72.88 192 SER A CA 1
ATOM 1543 C C . SER A 1 192 ? -21.998 23.148 16.453 1.00 72.88 192 SER A C 1
ATOM 1545 O O . SER A 1 192 ? -21.300 22.139 16.594 1.00 72.88 192 SER A O 1
ATOM 1547 N N . GLU A 1 193 ? -22.214 24.016 17.443 1.00 76.81 193 GLU A N 1
ATOM 1548 C CA . GLU A 1 193 ? -21.673 23.845 18.797 1.00 76.81 193 GLU A CA 1
ATOM 1549 C C . GLU A 1 193 ? -21.974 22.451 19.357 1.00 76.81 193 GLU A C 1
ATOM 1551 O O . GLU A 1 193 ? -21.143 21.847 20.032 1.00 76.81 193 GLU A O 1
ATOM 1556 N N . LYS A 1 194 ? -23.136 21.886 19.003 1.00 81.88 194 LYS A N 1
ATOM 1557 C CA . LYS A 1 194 ? -23.525 20.522 19.361 1.00 81.88 194 LYS A CA 1
ATOM 1558 C C . LYS A 1 194 ? -22.548 19.475 18.819 1.00 81.88 194 LYS A C 1
ATOM 1560 O O . LYS A 1 194 ? -22.129 18.606 19.577 1.00 81.88 194 LYS A O 1
ATOM 1565 N N . VAL A 1 195 ? -22.196 19.527 17.532 1.00 82.44 195 VAL A N 1
ATOM 1566 C CA . VAL A 1 195 ? -21.290 18.548 16.899 1.00 82.44 195 VAL A CA 1
ATOM 1567 C C . VAL A 1 195 ? -19.906 18.601 17.545 1.00 82.44 195 VAL A C 1
ATOM 1569 O O . VAL A 1 195 ? -19.369 17.551 17.907 1.00 82.44 195 VAL A O 1
ATOM 1572 N N . ARG A 1 196 ? -19.383 19.810 17.782 1.00 81.00 196 ARG A N 1
ATOM 1573 C CA . ARG A 1 196 ? -18.118 20.017 18.503 1.00 81.00 196 ARG A CA 1
ATOM 1574 C C . ARG A 1 196 ? -18.197 19.477 19.933 1.00 81.00 196 ARG A C 1
ATOM 1576 O O . ARG A 1 196 ? -17.352 18.697 20.357 1.00 81.00 196 ARG A O 1
ATOM 1583 N N . SER A 1 197 ? -19.272 19.809 20.651 1.00 82.62 197 SER A N 1
ATOM 1584 C CA . SER A 1 197 ? -19.505 19.368 22.030 1.00 82.62 197 SER A CA 1
ATOM 1585 C C . SER A 1 197 ? -19.589 17.843 22.161 1.00 82.62 197 SER A C 1
ATOM 1587 O O . SER A 1 197 ? -19.040 17.287 23.109 1.00 82.62 197 SER A O 1
ATOM 1589 N N . VAL A 1 198 ? -20.217 17.146 21.205 1.00 86.69 198 VAL A N 1
ATOM 1590 C CA . VAL A 1 198 ? -20.254 15.673 21.178 1.00 86.69 198 VAL A CA 1
ATOM 1591 C C . VAL A 1 198 ? -18.843 15.102 21.059 1.00 86.69 198 VAL A C 1
ATOM 1593 O O . VAL A 1 198 ? -18.481 14.232 21.847 1.00 86.69 198 VAL A O 1
ATOM 1596 N N . LEU A 1 199 ? -18.032 15.594 20.115 1.00 85.31 199 LEU A N 1
ATOM 1597 C CA . LEU A 1 199 ? -16.665 15.101 19.930 1.00 85.31 199 LEU A CA 1
ATOM 1598 C C . LEU A 1 199 ? -15.785 15.382 21.164 1.00 85.31 199 LEU A C 1
ATOM 1600 O O . LEU A 1 199 ? -15.086 14.473 21.611 1.00 85.31 199 LEU A O 1
ATOM 1604 N N . ASN A 1 200 ? -15.887 16.573 21.773 1.00 81.50 200 ASN A N 1
ATOM 1605 C CA . ASN A 1 200 ? -15.178 16.920 23.017 1.00 81.50 200 ASN A CA 1
ATOM 1606 C C . ASN A 1 200 ? -15.511 15.953 24.167 1.00 81.50 200 ASN A C 1
ATOM 1608 O O . ASN A 1 200 ? -14.656 15.624 24.988 1.00 81.50 200 ASN A O 1
ATOM 1612 N N . GLN A 1 201 ? -16.764 15.501 24.237 1.00 83.31 201 GLN A N 1
ATOM 1613 C CA . GLN A 1 201 ? -17.265 14.668 25.329 1.00 83.31 201 GLN A CA 1
ATOM 1614 C C . GLN A 1 201 ? -16.978 13.178 25.165 1.00 83.31 201 GLN A C 1
ATOM 1616 O O . GLN A 1 201 ? -17.016 12.454 26.156 1.00 83.31 201 GLN A O 1
ATOM 1621 N N . LEU A 1 202 ? -16.656 12.709 23.956 1.00 83.69 202 LEU A N 1
ATOM 1622 C CA . LEU A 1 202 ? -16.366 11.294 23.715 1.00 83.69 202 LEU A CA 1
ATOM 1623 C C . LEU A 1 202 ? -15.098 10.806 24.422 1.00 83.69 202 LEU A C 1
ATOM 1625 O O . LEU A 1 202 ? -15.039 9.623 24.724 1.00 83.69 202 LEU A O 1
ATOM 1629 N N . GLN A 1 203 ? -14.120 11.688 24.672 1.00 80.62 203 GLN A N 1
ATOM 1630 C CA . GLN A 1 203 ? -12.891 11.432 25.446 1.00 80.62 203 GLN A CA 1
ATOM 1631 C C . GLN A 1 203 ? -12.269 10.034 25.190 1.00 80.62 203 GLN A C 1
ATOM 1633 O O . GLN A 1 203 ? -12.557 9.071 25.904 1.00 80.62 203 GLN A O 1
ATOM 1638 N N . PRO A 1 204 ? -11.419 9.886 24.157 1.00 80.75 204 PRO A N 1
ATOM 1639 C CA . PRO A 1 204 ? -10.869 8.587 23.765 1.00 80.75 204 PRO A CA 1
ATOM 1640 C C . PRO A 1 204 ? -10.021 7.900 24.861 1.00 80.75 204 PRO A C 1
ATOM 1642 O O . PRO A 1 204 ? -9.412 8.587 25.685 1.00 80.75 204 PRO A O 1
ATOM 1645 N N . PRO A 1 205 ? -9.908 6.552 24.854 1.00 81.38 205 PRO A N 1
ATOM 1646 C CA . PRO A 1 205 ? -9.102 5.822 25.834 1.00 81.38 205 PRO A CA 1
ATOM 1647 C C . PRO A 1 205 ? -7.619 6.216 25.807 1.00 81.38 205 PRO A C 1
ATOM 1649 O O . PRO A 1 205 ? -7.013 6.350 24.744 1.00 81.38 205 PRO A O 1
ATOM 1652 N N . LYS A 1 206 ? -6.984 6.302 26.983 1.00 77.75 206 LYS A N 1
ATOM 1653 C CA . LYS A 1 206 ? -5.558 6.673 27.110 1.00 77.75 206 LYS A CA 1
ATOM 1654 C C . LYS A 1 206 ? -4.601 5.674 26.447 1.00 77.75 206 LYS A C 1
ATOM 1656 O O . LYS A 1 206 ? -3.543 6.073 25.968 1.00 77.75 206 LYS A O 1
ATOM 1661 N N . ALA A 1 207 ? -4.971 4.391 26.432 1.00 82.62 207 ALA A N 1
ATOM 1662 C CA . ALA A 1 207 ? -4.188 3.300 25.846 1.00 82.62 207 ALA A CA 1
ATOM 1663 C C . ALA A 1 207 ? -4.438 3.102 24.335 1.00 82.62 207 ALA A C 1
ATOM 1665 O O . ALA A 1 207 ? -3.860 2.198 23.726 1.00 82.62 207 ALA A O 1
ATOM 1666 N N . LEU A 1 208 ? -5.295 3.932 23.726 1.00 89.25 208 LEU A N 1
ATOM 1667 C CA . LEU A 1 208 ? -5.690 3.801 22.330 1.00 89.25 208 LEU A CA 1
ATOM 1668 C C . LEU A 1 208 ? -4.480 3.959 21.399 1.00 89.25 208 LEU A C 1
ATOM 1670 O O . LEU A 1 208 ? -3.727 4.925 21.500 1.00 89.25 208 LEU A O 1
ATOM 1674 N N . LYS A 1 209 ? -4.322 3.025 20.454 1.00 91.75 209 LYS A N 1
ATOM 1675 C CA . LYS A 1 209 ? -3.219 3.036 19.478 1.00 91.75 209 LYS A CA 1
ATOM 1676 C C . LYS A 1 209 ? -3.612 3.659 18.146 1.00 91.75 209 LYS A C 1
ATOM 1678 O O . LYS A 1 209 ? -2.746 4.206 17.464 1.00 91.75 209 LYS A O 1
ATOM 1683 N N . LYS A 1 210 ? -4.887 3.566 17.759 1.00 92.81 210 LYS A N 1
ATOM 1684 C CA . LYS A 1 210 ? -5.393 4.061 16.475 1.00 92.81 210 LYS A CA 1
ATOM 1685 C C . LYS A 1 210 ? -6.692 4.840 16.652 1.00 92.81 210 LYS A C 1
ATOM 1687 O O . LYS A 1 210 ? -7.647 4.313 17.220 1.00 92.81 210 LYS A O 1
ATOM 1692 N N . LEU A 1 211 ? -6.739 6.055 16.117 1.00 92.38 211 LEU A N 1
ATOM 1693 C CA . LEU A 1 211 ? -7.935 6.893 16.090 1.00 92.38 211 LEU A CA 1
ATOM 1694 C C . LEU A 1 211 ? -8.244 7.302 14.650 1.00 92.38 211 LEU A C 1
ATOM 1696 O O . LEU A 1 211 ? -7.357 7.721 13.908 1.00 92.38 211 LEU A O 1
ATOM 1700 N N . THR A 1 212 ? -9.502 7.167 14.248 1.00 91.38 212 THR A N 1
ATOM 1701 C CA . THR A 1 212 ? -10.000 7.630 12.950 1.00 91.38 212 THR A CA 1
ATOM 1702 C C . THR A 1 212 ? -11.263 8.442 13.152 1.00 91.38 212 THR A C 1
ATOM 1704 O O . THR A 1 212 ? -12.196 7.981 13.807 1.00 91.38 212 THR A O 1
ATOM 1707 N N . ILE A 1 213 ? -11.300 9.638 12.579 1.00 90.69 213 ILE A N 1
ATOM 1708 C CA . ILE A 1 213 ? -12.455 10.531 12.618 1.00 90.69 213 ILE A CA 1
ATOM 1709 C C . ILE A 1 213 ? -12.860 10.803 11.175 1.00 90.69 213 ILE A C 1
ATOM 1711 O O . ILE A 1 213 ? -12.049 11.294 10.390 1.00 90.69 213 ILE A O 1
ATOM 1715 N N . LYS A 1 214 ? -14.097 10.432 10.829 1.00 89.38 214 LYS A N 1
ATOM 1716 C CA . LYS A 1 214 ? -14.652 10.595 9.484 1.00 89.38 214 LYS A CA 1
ATOM 1717 C C . LYS A 1 214 ? -15.890 11.488 9.493 1.00 89.38 214 LYS A C 1
ATOM 1719 O O . LYS A 1 214 ? -16.777 11.287 10.327 1.00 89.38 214 LYS A O 1
ATOM 1724 N N . GLY A 1 215 ? -15.999 12.408 8.537 1.00 85.94 215 GLY A N 1
ATOM 1725 C CA . GLY A 1 215 ? -17.246 13.138 8.280 1.00 85.94 215 GLY A CA 1
ATOM 1726 C C . GLY A 1 215 ? -17.593 14.220 9.304 1.00 85.94 215 GLY A C 1
ATOM 1727 O O . GLY A 1 215 ? -18.743 14.663 9.334 1.00 85.94 215 GLY A O 1
ATOM 1728 N N . TYR A 1 216 ? -16.679 14.596 10.204 1.00 86.25 216 TYR A N 1
ATOM 1729 C CA . TYR A 1 216 ? -16.982 15.580 11.245 1.00 86.25 216 TYR A CA 1
ATOM 1730 C C . TYR A 1 216 ? -17.083 16.985 10.638 1.00 86.25 216 TYR A C 1
ATOM 1732 O O . TYR A 1 216 ? -16.185 17.450 9.940 1.00 86.25 216 TYR A O 1
ATOM 1740 N N . GLY A 1 217 ? -18.216 17.638 10.902 1.00 82.62 217 GLY A N 1
ATOM 1741 C CA . GLY A 1 217 ? -18.581 18.927 10.312 1.00 82.62 217 GLY A CA 1
ATOM 1742 C C . GLY A 1 217 ? -18.199 20.152 11.141 1.00 82.62 217 GLY A C 1
ATOM 1743 O O . GLY A 1 217 ? -18.637 21.241 10.799 1.00 82.62 217 GLY A O 1
ATOM 1744 N N . GLY A 1 218 ? -17.455 20.003 12.243 1.00 82.44 218 GLY A N 1
ATOM 1745 C CA . GLY A 1 218 ? -17.019 21.150 13.046 1.00 82.44 218 GLY A CA 1
ATOM 1746 C C . GLY A 1 218 ? -15.784 21.845 12.463 1.00 82.44 218 GLY A C 1
ATOM 1747 O O . GLY A 1 218 ? -14.941 21.174 11.865 1.00 82.44 218 GLY A O 1
ATOM 1748 N N . THR A 1 219 ? -15.638 23.162 12.663 1.00 83.31 219 THR A N 1
ATOM 1749 C CA . THR A 1 219 ? -14.491 23.902 12.085 1.00 83.31 219 THR A CA 1
ATOM 1750 C C . THR A 1 219 ? -13.188 23.778 12.863 1.00 83.31 219 THR A C 1
ATOM 1752 O O . THR A 1 219 ? -12.123 24.048 12.313 1.00 83.31 219 THR A O 1
ATOM 1755 N N . SER A 1 220 ? -13.231 23.313 14.111 1.00 75.31 220 SER A N 1
ATOM 1756 C CA . SER A 1 220 ? -12.039 23.065 14.919 1.00 75.31 220 SER A CA 1
ATOM 1757 C C . SER A 1 220 ? -12.026 21.653 15.490 1.00 75.31 220 SER A C 1
ATOM 1759 O O . SER A 1 220 ? -13.069 21.054 15.797 1.00 75.31 220 SER A O 1
ATOM 1761 N N . PHE A 1 221 ? -10.814 21.120 15.630 1.00 68.94 221 PHE A N 1
ATOM 1762 C CA . PHE A 1 221 ? -10.587 19.939 16.448 1.00 68.94 221 PHE A CA 1
ATOM 1763 C C . PHE A 1 221 ? -10.737 20.322 17.935 1.00 68.94 221 PHE A C 1
ATOM 1765 O O . PHE A 1 221 ? -10.317 21.420 18.303 1.00 68.94 221 PHE A O 1
ATOM 1772 N N . PRO A 1 222 ? -11.336 19.464 18.785 1.00 59.22 222 PRO A N 1
ATOM 1773 C CA . PRO A 1 222 ? -11.441 19.697 20.218 1.00 59.22 222 PRO A CA 1
ATOM 1774 C C . PRO A 1 222 ? -10.112 20.103 20.841 1.00 59.22 222 PRO A C 1
ATOM 1776 O O . PRO A 1 222 ? -9.119 19.385 20.685 1.00 59.22 222 PRO A O 1
ATOM 1779 N N . ASP A 1 223 ? -10.139 21.137 21.680 1.00 55.22 223 ASP A N 1
ATOM 1780 C CA . ASP A 1 223 ? -9.265 21.127 22.845 1.00 55.22 223 ASP A CA 1
ATOM 1781 C C . ASP A 1 223 ? -9.644 19.882 23.644 1.00 55.22 223 ASP A C 1
ATOM 1783 O O . ASP A 1 223 ? -10.782 19.728 24.107 1.00 55.22 223 ASP A O 1
ATOM 1787 N N . CYS A 1 224 ? -8.711 18.934 23.746 1.00 50.31 224 CYS A N 1
ATOM 1788 C CA . CYS A 1 224 ? -8.869 17.839 24.690 1.00 50.31 224 CYS A CA 1
ATOM 1789 C C . CYS A 1 224 ? -9.134 18.509 26.038 1.00 50.31 224 CYS A C 1
ATOM 1791 O O . CYS A 1 224 ? -8.376 19.420 26.369 1.00 50.31 224 CYS A O 1
ATOM 1793 N N . PRO A 1 225 ? -10.173 18.127 26.802 1.00 42.72 225 PRO A N 1
ATOM 1794 C CA . PRO A 1 225 ? -10.383 18.704 28.114 1.00 42.72 225 PRO A CA 1
ATOM 1795 C C . PRO A 1 225 ? -9.161 18.361 28.964 1.00 42.72 225 PRO A C 1
ATOM 1797 O O . PRO A 1 225 ? -9.047 17.278 29.539 1.00 42.72 225 PRO A O 1
ATOM 1800 N N . SER A 1 226 ? -8.205 19.286 29.001 1.00 41.47 226 SER A N 1
ATOM 1801 C CA . SER A 1 226 ? -7.278 19.431 30.093 1.00 41.47 226 SER A CA 1
ATOM 1802 C C . SER A 1 226 ? -8.171 19.489 31.320 1.00 41.47 226 SER A C 1
ATOM 1804 O O . SER A 1 226 ? -9.097 20.299 31.413 1.00 41.47 226 SER A O 1
ATOM 1806 N N . ASN A 1 227 ? -7.947 18.572 32.254 1.00 38.91 227 ASN A N 1
ATOM 1807 C CA . ASN A 1 227 ? -8.443 18.744 33.605 1.00 38.91 227 ASN A CA 1
ATOM 1808 C C . ASN A 1 227 ? -7.824 20.046 34.132 1.00 38.91 227 ASN A C 1
ATOM 1810 O O . ASN A 1 227 ? -6.780 20.032 34.779 1.00 38.91 227 ASN A O 1
ATOM 1814 N N . HIS A 1 228 ? -8.452 21.187 33.855 1.00 37.28 228 HIS A N 1
ATOM 1815 C CA . HIS A 1 228 ? -8.219 22.418 34.584 1.00 37.28 228 HIS A CA 1
ATOM 1816 C C . HIS A 1 228 ? -8.782 22.208 35.986 1.00 37.28 228 HIS A C 1
ATOM 1818 O O . HIS A 1 228 ? -9.915 22.586 36.270 1.00 37.28 228 HIS A O 1
ATOM 1824 N N . ARG A 1 229 ? -7.993 21.505 36.811 1.00 35.03 229 ARG A N 1
ATOM 1825 C CA . ARG A 1 229 ? -7.942 21.491 38.282 1.00 35.03 229 ARG A CA 1
ATOM 1826 C C . ARG A 1 229 ? -7.124 20.278 38.729 1.00 35.03 229 ARG A C 1
ATOM 1828 O O . ARG A 1 229 ? -7.681 19.242 39.073 1.00 35.03 229 ARG A O 1
ATOM 1835 N N . ASN A 1 230 ? -5.803 20.417 38.632 1.00 33.69 230 ASN A N 1
ATOM 1836 C CA . ASN A 1 230 ? -4.758 19.881 39.521 1.00 33.69 230 ASN A CA 1
ATOM 1837 C C . ASN A 1 230 ? -3.490 19.659 38.693 1.00 33.69 230 ASN A C 1
ATOM 1839 O O . ASN A 1 230 ? -3.535 18.965 37.684 1.00 33.69 230 ASN A O 1
ATOM 1843 N N . GLY A 1 231 ? -2.381 20.272 39.115 1.00 33.97 231 GLY A N 1
ATOM 1844 C CA . GLY A 1 231 ? -1.099 20.363 38.406 1.00 33.97 231 GLY A CA 1
ATOM 1845 C C . GLY A 1 231 ? -0.333 19.051 38.194 1.00 33.97 231 GLY A C 1
ATOM 1846 O O . GLY A 1 231 ? 0.857 18.998 38.467 1.00 33.97 231 GLY A O 1
ATOM 1847 N N . ASN A 1 232 ? -0.985 18.012 37.674 1.00 37.62 232 ASN A N 1
ATOM 1848 C CA . ASN A 1 232 ? -0.328 16.834 37.125 1.00 37.62 232 ASN A CA 1
ATOM 1849 C C . ASN A 1 232 ? -0.459 16.881 35.600 1.00 37.62 232 ASN A C 1
ATOM 1851 O O . ASN A 1 232 ? -1.546 16.666 35.063 1.00 37.62 232 ASN A O 1
ATOM 1855 N N . GLY A 1 233 ? 0.651 17.165 34.914 1.00 47.41 233 GLY A N 1
ATOM 1856 C CA . GLY A 1 233 ? 0.767 17.197 33.454 1.00 47.41 233 GLY A CA 1
ATOM 1857 C C . GLY A 1 233 ? 0.475 15.842 32.804 1.00 47.41 233 GLY A C 1
ATOM 1858 O O . GLY A 1 233 ? 1.378 15.076 32.482 1.00 47.41 233 GLY A O 1
ATOM 1859 N N . VAL A 1 234 ? -0.804 15.513 32.622 1.00 56.19 234 VAL A N 1
ATOM 1860 C CA . VAL A 1 234 ? -1.223 14.320 31.880 1.00 56.19 234 VAL A CA 1
ATOM 1861 C C . VAL A 1 234 ? -1.231 14.662 30.395 1.00 56.19 234 VAL A C 1
ATOM 1863 O O . VAL A 1 234 ? -2.150 15.318 29.912 1.00 56.19 234 VAL A O 1
ATOM 1866 N N . ILE A 1 235 ? -0.219 14.183 29.672 1.00 61.69 235 ILE A N 1
ATOM 1867 C CA . ILE A 1 235 ? -0.137 14.305 28.214 1.00 61.69 235 ILE A CA 1
ATOM 1868 C C . ILE A 1 235 ? -1.304 13.519 27.578 1.00 61.69 235 ILE A C 1
ATOM 1870 O O . ILE A 1 235 ? -1.432 12.310 27.833 1.00 61.69 235 ILE A O 1
ATOM 1874 N N . PRO A 1 236 ? -2.177 14.160 26.775 1.00 65.00 236 PRO A N 1
ATOM 1875 C CA . PRO A 1 236 ? -3.232 13.456 26.050 1.00 65.00 236 PRO A CA 1
ATOM 1876 C C . PRO A 1 236 ? -2.631 12.474 25.024 1.00 65.00 236 PRO A C 1
ATOM 1878 O O . PRO A 1 236 ? -1.470 12.577 24.657 1.00 65.00 236 PRO A O 1
ATOM 1881 N N . PHE A 1 237 ? -3.387 11.448 24.615 1.00 74.69 237 PHE A N 1
ATOM 1882 C CA . PHE A 1 237 ? -3.001 10.480 23.564 1.00 74.69 237 PHE A CA 1
ATOM 1883 C C . PHE A 1 237 ? -1.592 9.845 23.666 1.00 74.69 237 PHE A C 1
ATOM 1885 O O . PHE A 1 237 ? -0.982 9.501 22.652 1.00 74.69 237 PHE A O 1
ATOM 1892 N N . ARG A 1 238 ? -1.091 9.590 24.884 1.00 78.75 238 ARG A N 1
ATOM 1893 C CA . ARG A 1 238 ? 0.260 9.045 25.153 1.00 78.75 238 ARG A CA 1
ATOM 1894 C C . ARG A 1 238 ? 0.644 7.749 24.420 1.00 78.75 238 ARG A C 1
ATOM 1896 O O . ARG A 1 238 ? 1.822 7.423 24.347 1.00 78.75 238 ARG A O 1
ATOM 1903 N N . SER A 1 239 ? -0.328 6.965 23.954 1.00 86.75 239 SER A N 1
ATOM 1904 C CA . SER A 1 239 ? -0.106 5.674 23.282 1.00 86.75 239 SER A CA 1
ATOM 1905 C C . SER A 1 239 ? -0.519 5.668 21.810 1.00 86.75 239 SER A C 1
ATOM 1907 O O . SER A 1 239 ? -0.395 4.632 21.153 1.00 86.75 239 SER A O 1
ATOM 1909 N N . LEU A 1 240 ? -0.994 6.802 21.288 1.00 89.94 240 LEU A N 1
ATOM 1910 C CA . LEU A 1 240 ? -1.530 6.894 19.938 1.00 89.94 240 LEU A CA 1
ATOM 1911 C C . LEU A 1 240 ? -0.400 6.806 18.910 1.00 89.94 240 LEU A C 1
ATOM 1913 O O . LEU A 1 240 ? 0.538 7.594 18.939 1.00 89.94 240 LEU A O 1
ATOM 1917 N N . GLN A 1 241 ? -0.504 5.841 17.998 1.00 93.50 241 GLN A N 1
ATOM 1918 C CA . GLN A 1 241 ? 0.488 5.562 16.955 1.00 93.50 241 GLN A CA 1
ATOM 1919 C C . GLN A 1 241 ? -0.017 5.946 15.565 1.00 93.50 241 GLN A C 1
ATOM 1921 O O . GLN A 1 241 ? 0.781 6.339 14.714 1.00 93.50 241 GLN A O 1
ATOM 1926 N N . THR A 1 242 ? -1.328 5.845 15.332 1.00 93.81 242 THR A N 1
ATOM 1927 C CA . THR A 1 242 ? -1.965 6.190 14.057 1.00 93.81 242 THR A CA 1
ATOM 1928 C C . THR A 1 242 ? -3.137 7.134 14.284 1.00 93.81 242 THR A C 1
ATOM 1930 O O . THR A 1 242 ? -4.050 6.813 15.049 1.00 93.81 242 THR A O 1
ATOM 1933 N N . LEU A 1 243 ? -3.146 8.252 13.562 1.00 92.56 243 LEU A N 1
ATOM 1934 C CA . LEU A 1 243 ? -4.231 9.227 13.558 1.00 92.56 243 LEU A CA 1
ATOM 1935 C C . LEU A 1 243 ? -4.708 9.458 12.122 1.00 92.56 243 LEU A C 1
ATOM 1937 O O . LEU A 1 243 ? -3.895 9.649 11.218 1.00 92.56 243 LEU A O 1
ATOM 1941 N N . ARG A 1 244 ? -6.024 9.395 11.910 1.00 93.56 244 ARG A N 1
ATOM 1942 C CA . ARG A 1 244 ? -6.655 9.579 10.599 1.00 93.56 244 ARG A CA 1
ATOM 1943 C C . ARG A 1 244 ? -7.796 10.581 10.689 1.00 93.56 244 ARG A C 1
ATOM 1945 O O . ARG A 1 244 ? -8.713 10.389 11.490 1.00 93.56 244 ARG A O 1
ATOM 1952 N N . PHE A 1 245 ? -7.754 11.585 9.828 1.00 91.81 245 PHE A N 1
ATOM 1953 C CA . PHE A 1 245 ? -8.844 12.518 9.577 1.00 91.81 245 PHE A CA 1
ATOM 1954 C C . PHE A 1 245 ? -9.291 12.363 8.132 1.00 91.81 245 PHE A C 1
ATOM 1956 O O . PHE A 1 245 ? -8.469 12.469 7.221 1.00 91.81 245 PHE A O 1
ATOM 1963 N N . GLU A 1 246 ? -10.572 12.072 7.926 1.00 90.00 246 GLU A N 1
ATOM 1964 C CA . GLU A 1 246 ? -11.109 11.780 6.599 1.00 90.00 246 GLU A CA 1
ATOM 1965 C C . GLU A 1 246 ? -12.436 12.515 6.375 1.00 90.00 246 GLU A C 1
ATOM 1967 O O . GLU A 1 246 ? -13.326 12.473 7.225 1.00 90.00 246 GLU A O 1
ATOM 1972 N N . ASN A 1 247 ? -12.601 13.153 5.216 1.00 88.25 247 ASN A N 1
ATOM 1973 C CA . ASN A 1 247 ? -13.836 13.837 4.820 1.00 88.25 247 ASN A CA 1
ATOM 1974 C C . ASN A 1 247 ? -14.291 14.864 5.873 1.00 88.25 247 ASN A C 1
ATOM 1976 O O . ASN A 1 247 ? -15.380 14.752 6.432 1.00 88.25 247 ASN A O 1
ATOM 1980 N N . MET A 1 248 ? -13.442 15.846 6.174 1.00 86.75 248 MET A N 1
ATOM 1981 C CA . MET A 1 248 ? -13.692 16.890 7.178 1.00 86.75 248 MET A CA 1
ATOM 1982 C C . MET A 1 248 ? -13.914 18.234 6.459 1.00 86.75 248 MET A C 1
ATOM 1984 O O . MET A 1 248 ? -13.002 19.061 6.410 1.00 86.75 248 MET A O 1
ATOM 1988 N N . PRO A 1 249 ? -15.087 18.467 5.836 1.00 84.31 249 PRO A N 1
ATOM 1989 C CA . PRO A 1 249 ? -15.269 19.534 4.846 1.00 84.31 249 PRO A CA 1
ATOM 1990 C C . PRO A 1 249 ? -15.183 20.948 5.430 1.00 84.31 249 PRO A C 1
ATOM 1992 O O . PRO A 1 249 ? -14.820 21.882 4.720 1.00 84.31 249 PRO A O 1
ATOM 1995 N N . GLN A 1 250 ? -15.529 21.106 6.710 1.00 86.31 250 GLN A N 1
ATOM 1996 C CA . GLN A 1 250 ? -15.559 22.401 7.392 1.00 86.31 250 GLN A CA 1
ATOM 1997 C C . GLN A 1 250 ? -14.337 22.651 8.275 1.00 86.31 250 GLN A C 1
ATOM 1999 O O . GLN A 1 250 ? -14.235 23.726 8.847 1.00 86.31 250 GLN A O 1
ATOM 2004 N N . TRP A 1 251 ? -13.433 21.680 8.429 1.00 87.44 251 TRP A N 1
ATOM 2005 C CA . TRP A 1 251 ? -12.317 21.807 9.360 1.00 87.44 251 TRP A CA 1
ATOM 2006 C C . TRP A 1 251 ? -11.319 22.853 8.861 1.00 87.44 251 TRP A C 1
ATOM 2008 O O . TRP A 1 251 ? -10.731 22.678 7.799 1.00 87.44 251 TRP A O 1
ATOM 2018 N N . GLU A 1 252 ? -11.162 23.934 9.623 1.00 87.12 252 GLU A N 1
ATOM 2019 C CA . GLU A 1 252 ? -10.369 25.108 9.256 1.00 87.12 252 GLU A CA 1
ATOM 2020 C C . GLU A 1 252 ? -9.007 25.113 9.945 1.00 87.12 252 GLU A C 1
ATOM 2022 O O . GLU A 1 252 ? -7.995 25.335 9.289 1.00 87.12 252 GLU A O 1
ATOM 2027 N N . GLU A 1 253 ? -8.958 24.844 11.254 1.00 78.62 253 GLU A N 1
ATOM 2028 C CA . GLU A 1 253 ? -7.719 24.971 12.027 1.00 78.62 253 GLU A CA 1
ATOM 2029 C C . GLU A 1 253 ? -7.435 23.754 12.912 1.00 78.62 253 GLU A C 1
ATOM 2031 O O . GLU A 1 253 ? -8.299 23.256 13.649 1.00 78.62 253 GLU A O 1
ATOM 2036 N N . TRP A 1 254 ? -6.179 23.300 12.885 1.00 79.69 254 TRP A N 1
ATOM 2037 C CA . TRP A 1 254 ? -5.636 22.397 13.894 1.00 79.69 254 TRP A CA 1
ATOM 2038 C C . TRP A 1 254 ? -5.031 23.222 15.032 1.00 79.69 254 TRP A C 1
ATOM 2040 O O . TRP A 1 254 ? -3.861 23.597 14.996 1.00 79.69 254 TRP A O 1
ATOM 2050 N N . LEU A 1 255 ? -5.834 23.512 16.058 1.00 65.69 255 LEU A N 1
ATOM 2051 C CA . LEU A 1 255 ? -5.360 24.270 17.215 1.00 65.69 255 LEU A CA 1
ATOM 2052 C C . LEU A 1 255 ? -4.328 23.453 18.027 1.00 65.69 255 LEU A C 1
ATOM 2054 O O . LEU A 1 255 ? -4.567 22.273 18.308 1.00 65.69 255 LEU A O 1
ATOM 2058 N N . PRO A 1 256 ? -3.170 24.037 18.391 1.00 53.41 256 PRO A N 1
ATOM 2059 C CA . PRO A 1 256 ? -2.188 23.392 19.257 1.00 53.41 256 PRO A CA 1
ATOM 2060 C C . PRO A 1 256 ? -2.737 23.195 20.674 1.00 53.41 256 PRO A C 1
ATOM 2062 O O . PRO A 1 256 ? -3.308 24.112 21.255 1.00 53.41 256 PRO A O 1
ATOM 2065 N N . PHE A 1 257 ? -2.478 22.030 21.271 1.00 54.38 257 PHE A N 1
ATOM 2066 C CA . PHE A 1 257 ? -2.750 21.761 22.687 1.00 54.38 257 PHE A CA 1
ATOM 2067 C C . PHE A 1 257 ? -1.734 22.496 23.574 1.00 54.38 257 PHE A C 1
ATOM 2069 O O . PHE A 1 257 ? -0.848 21.869 24.150 1.00 54.38 257 PHE A O 1
ATOM 2076 N N . THR A 1 258 ? -1.789 23.822 23.645 1.00 42.16 258 THR A N 1
ATOM 2077 C CA . THR A 1 258 ? -0.875 24.604 24.486 1.00 42.16 258 THR A CA 1
ATOM 2078 C C . THR A 1 258 ? -1.647 25.294 25.594 1.00 42.16 258 THR A C 1
ATOM 2080 O O . THR A 1 258 ? -2.242 26.349 25.392 1.00 42.16 258 THR A O 1
ATOM 2083 N N . VAL A 1 259 ? -1.562 24.725 26.793 1.00 40.53 259 VAL A N 1
ATOM 2084 C CA . VAL A 1 259 ? -1.548 25.533 28.009 1.00 40.53 259 VAL A CA 1
ATOM 2085 C C . VAL A 1 259 ? -0.100 25.525 28.474 1.00 40.53 259 VAL A C 1
ATOM 2087 O O . VAL A 1 259 ? 0.384 24.491 28.918 1.00 40.53 259 VAL A O 1
ATOM 2090 N N . THR A 1 260 ? 0.536 26.687 28.310 1.00 42.59 260 THR A N 1
ATOM 2091 C CA . THR A 1 260 ? 1.789 27.140 28.935 1.00 42.59 260 THR A CA 1
ATOM 2092 C C . THR A 1 260 ? 3.059 26.332 28.631 1.00 42.59 260 THR A C 1
ATOM 2094 O O . THR A 1 260 ? 3.142 25.133 28.866 1.00 42.59 260 THR A O 1
ATOM 2097 N N . ASP A 1 261 ? 4.068 27.062 28.162 1.00 44.03 261 ASP A N 1
ATOM 2098 C CA . ASP A 1 261 ? 5.472 26.684 27.987 1.00 44.03 261 ASP A CA 1
ATOM 2099 C C . ASP A 1 261 ? 5.833 26.016 26.652 1.00 44.03 261 ASP A C 1
ATOM 2101 O O . ASP A 1 261 ? 5.324 24.960 26.257 1.00 44.03 261 ASP A O 1
ATOM 2105 N N . GLU A 1 262 ? 6.792 26.656 25.973 1.00 49.62 262 GLU A N 1
ATOM 2106 C CA . GLU A 1 262 ? 7.457 26.209 24.742 1.00 49.62 262 GLU A CA 1
ATOM 2107 C C . GLU A 1 262 ? 8.125 24.825 24.902 1.00 49.62 262 GLU A C 1
ATOM 2109 O O . GLU A 1 262 ? 8.457 24.182 23.905 1.00 49.62 262 GLU A O 1
ATOM 2114 N N . ASP A 1 263 ? 8.187 24.302 26.133 1.00 45.41 263 ASP A N 1
ATOM 2115 C CA . ASP A 1 263 ? 8.739 23.006 26.539 1.00 45.41 263 ASP A CA 1
ATOM 2116 C C . ASP A 1 263 ? 7.699 21.886 26.758 1.00 45.41 263 ASP A C 1
ATOM 2118 O O . ASP A 1 263 ? 8.081 20.735 26.939 1.00 45.41 263 ASP A O 1
ATOM 2122 N N . SER A 1 264 ? 6.387 22.141 26.675 1.00 52.22 264 SER A N 1
ATOM 2123 C CA . SER A 1 264 ? 5.379 21.082 26.894 1.00 52.22 264 SER A CA 1
ATOM 2124 C C . SER A 1 264 ? 5.406 19.994 25.797 1.00 52.22 264 SER A C 1
ATOM 2126 O O . SER A 1 264 ? 5.457 20.305 24.605 1.00 52.22 264 SER A O 1
ATOM 2128 N N . ASP A 1 265 ? 5.376 18.710 26.183 1.00 50.88 265 ASP A N 1
ATOM 2129 C CA . ASP A 1 265 ? 5.651 17.503 25.361 1.00 50.88 265 ASP A CA 1
ATOM 2130 C C . ASP A 1 265 ? 4.733 17.247 24.135 1.00 50.88 265 ASP A C 1
ATOM 2132 O O . ASP A 1 265 ? 4.842 16.217 23.466 1.00 50.88 265 ASP A O 1
ATOM 2136 N N . GLY A 1 266 ? 3.839 18.176 23.783 1.00 62.91 266 GLY A N 1
ATOM 2137 C CA . GLY A 1 266 ? 2.855 18.005 22.712 1.00 62.91 266 GLY A CA 1
ATOM 2138 C C . GLY A 1 266 ? 1.828 16.903 23.016 1.00 62.91 266 GLY A C 1
ATOM 2139 O O . GLY A 1 266 ? 2.022 16.025 23.848 1.00 62.91 266 GLY A O 1
ATOM 2140 N N . ALA A 1 267 ? 0.685 16.923 22.334 1.00 70.75 267 ALA A N 1
ATOM 2141 C CA . ALA A 1 267 ? -0.387 15.954 22.587 1.00 70.75 267 ALA A CA 1
ATOM 2142 C C . ALA A 1 267 ? -0.155 14.562 21.987 1.00 70.75 267 ALA A C 1
ATOM 2144 O O . ALA A 1 267 ? -0.989 13.682 22.162 1.00 70.75 267 ALA A O 1
ATOM 2145 N N . PHE A 1 268 ? 0.918 14.353 21.223 1.00 81.56 268 PHE A N 1
ATOM 2146 C CA . PHE A 1 268 ? 1.099 13.144 20.416 1.00 81.56 268 PHE A CA 1
ATOM 2147 C C . PHE A 1 268 ? 2.530 12.590 20.502 1.00 81.56 268 PHE A C 1
ATOM 2149 O O . PHE A 1 268 ? 3.201 12.437 19.478 1.00 81.56 268 PHE A O 1
ATOM 2156 N N . PRO A 1 269 ? 3.011 12.226 21.703 1.00 81.69 269 PRO A N 1
ATOM 2157 C CA . PRO A 1 269 ? 4.409 11.849 21.926 1.00 81.69 269 PRO A CA 1
ATOM 2158 C C . PRO A 1 269 ? 4.810 10.509 21.289 1.00 81.69 269 PRO A C 1
ATOM 2160 O O . PRO A 1 269 ? 5.975 10.143 21.338 1.00 81.69 269 PRO A O 1
ATOM 2163 N N . CYS A 1 270 ? 3.875 9.731 20.735 1.00 88.56 270 CYS A N 1
ATOM 2164 C CA . CYS A 1 270 ? 4.129 8.410 20.139 1.00 88.56 270 CYS A CA 1
ATOM 2165 C C . CYS A 1 270 ? 3.569 8.260 18.715 1.00 88.56 270 CYS A C 1
ATOM 2167 O O . CYS A 1 270 ? 3.554 7.143 18.183 1.00 88.56 270 CYS A O 1
ATOM 2169 N N . LEU A 1 271 ? 3.095 9.350 18.100 1.00 90.50 271 LEU A N 1
ATOM 2170 C CA . LEU A 1 271 ? 2.444 9.291 16.795 1.00 90.50 271 LEU A CA 1
ATOM 2171 C C . LEU A 1 271 ? 3.462 8.962 15.702 1.00 90.50 271 LEU A C 1
ATOM 2173 O O . LEU A 1 271 ? 4.473 9.640 15.560 1.00 90.50 271 LEU A O 1
ATOM 2177 N N . ARG A 1 272 ? 3.172 7.911 14.928 1.00 93.50 272 ARG A N 1
ATOM 2178 C CA . ARG A 1 272 ? 4.036 7.392 13.856 1.00 93.50 272 ARG A CA 1
ATOM 2179 C C . ARG A 1 272 ? 3.447 7.588 12.473 1.00 93.50 272 ARG A C 1
ATOM 2181 O O . ARG A 1 272 ? 4.199 7.663 11.507 1.00 93.50 272 ARG A O 1
ATOM 2188 N N . GLN A 1 273 ? 2.120 7.608 12.374 1.00 94.88 273 GLN A N 1
ATOM 2189 C CA . GLN A 1 273 ? 1.412 7.694 11.104 1.00 94.88 273 GLN A CA 1
ATOM 2190 C C . GLN A 1 273 ? 0.271 8.703 11.193 1.00 94.88 273 GLN A C 1
ATOM 2192 O O . GLN A 1 273 ? -0.603 8.568 12.056 1.00 94.88 273 GLN A O 1
ATOM 2197 N N . LEU A 1 274 ? 0.257 9.664 10.274 1.00 93.81 274 LEU A N 1
ATOM 2198 C CA . LEU A 1 274 ? -0.786 10.674 10.152 1.00 93.81 274 LEU A CA 1
ATOM 2199 C C . LEU A 1 274 ? -1.386 10.632 8.746 1.00 93.81 274 LEU A C 1
ATOM 2201 O O . LEU A 1 274 ? -0.662 10.643 7.752 1.00 93.81 274 LEU A O 1
ATOM 2205 N N . PHE A 1 275 ? -2.713 10.586 8.680 1.00 93.25 275 PHE A N 1
ATOM 2206 C CA . PHE A 1 275 ? -3.466 10.609 7.431 1.00 93.25 275 PHE A CA 1
ATOM 2207 C C . PHE A 1 275 ? -4.459 11.769 7.463 1.00 93.25 275 PHE A C 1
ATOM 2209 O O . PHE A 1 275 ? -5.300 11.835 8.362 1.00 93.25 275 PHE A O 1
ATOM 2216 N N . LEU A 1 276 ? -4.367 12.652 6.475 1.00 92.69 276 LEU A N 1
ATOM 2217 C CA . LEU A 1 276 ? -5.269 13.772 6.237 1.00 92.69 276 LEU A CA 1
ATOM 2218 C C . LEU A 1 276 ? -5.882 13.589 4.852 1.00 92.69 276 LEU A C 1
ATOM 2220 O O . LEU A 1 276 ? -5.198 13.770 3.850 1.00 92.69 276 LEU A O 1
ATOM 2224 N N . LYS A 1 277 ? -7.148 13.183 4.779 1.00 92.00 277 LYS A N 1
ATOM 2225 C CA . LYS A 1 277 ? -7.828 12.928 3.505 1.00 92.00 277 LYS A CA 1
ATOM 2226 C C . LYS A 1 277 ? -9.082 13.781 3.389 1.00 92.00 277 LYS A C 1
ATOM 2228 O O . LYS A 1 277 ? -9.964 13.698 4.239 1.00 92.00 277 LYS A O 1
ATOM 2233 N N . ASN A 1 278 ? -9.202 14.527 2.297 1.00 90.12 278 ASN A N 1
ATOM 2234 C CA . ASN A 1 278 ? -10.375 15.332 1.972 1.00 90.12 278 ASN A CA 1
ATOM 2235 C C . ASN A 1 278 ? -10.745 16.309 3.108 1.00 90.12 278 ASN A C 1
ATOM 2237 O O . ASN A 1 278 ? -11.855 16.280 3.648 1.00 90.12 278 ASN A O 1
ATOM 2241 N N . CYS A 1 279 ? -9.779 17.151 3.485 1.00 90.19 279 CYS A N 1
ATOM 2242 C CA . CYS A 1 279 ? -9.932 18.239 4.455 1.00 90.19 279 CYS A CA 1
ATOM 2243 C C . CYS A 1 279 ? -9.662 19.584 3.744 1.00 90.19 279 CYS A C 1
ATOM 2245 O O . CYS A 1 279 ? -8.612 20.192 3.952 1.00 90.19 279 CYS A O 1
ATOM 2247 N N . PRO A 1 280 ? -10.562 20.044 2.856 1.00 89.00 280 PRO A N 1
ATOM 2248 C CA . PRO A 1 280 ? -10.265 21.109 1.894 1.00 89.00 280 PRO A CA 1
ATOM 2249 C C . PRO A 1 280 ? -10.093 22.497 2.521 1.00 89.00 280 PRO A C 1
ATOM 2251 O O . PRO A 1 280 ? -9.374 23.321 1.964 1.00 89.00 280 PRO A O 1
ATOM 2254 N N . LYS A 1 281 ? -10.741 22.765 3.662 1.00 89.31 281 LYS A N 1
ATOM 2255 C CA . LYS A 1 281 ? -10.649 24.047 4.380 1.00 89.31 281 LYS A CA 1
ATOM 2256 C C . LYS A 1 281 ? -9.507 24.114 5.390 1.00 89.31 281 LYS A C 1
ATOM 2258 O O . LYS A 1 281 ? -9.308 25.175 5.972 1.00 89.31 281 LYS A O 1
ATOM 2263 N N . LEU A 1 282 ? -8.776 23.018 5.597 1.00 89.12 282 LEU A N 1
ATOM 2264 C CA . LEU A 1 282 ? -7.728 22.966 6.606 1.00 89.12 282 LEU A CA 1
ATOM 2265 C C . LEU A 1 282 ? -6.592 23.903 6.195 1.00 89.12 282 LEU A C 1
ATOM 2267 O O . LEU A 1 282 ? -5.953 23.682 5.170 1.00 89.12 282 LEU A O 1
ATOM 2271 N N . MET A 1 283 ? -6.373 24.940 6.993 1.00 83.38 283 MET A N 1
ATOM 2272 C CA . MET A 1 283 ? -5.370 25.983 6.800 1.00 83.38 283 MET A CA 1
ATOM 2273 C C . MET A 1 283 ? -4.273 25.884 7.866 1.00 83.38 283 MET A C 1
ATOM 2275 O O . MET A 1 283 ? -4.420 25.173 8.863 1.00 83.38 283 MET A O 1
ATOM 2279 N N . LYS A 1 284 ? -3.201 26.669 7.679 1.00 82.94 284 LYS A N 1
ATOM 2280 C CA . LYS A 1 284 ? -2.028 26.766 8.570 1.00 82.94 284 LYS A CA 1
ATOM 2281 C C . LYS A 1 284 ? -1.175 25.484 8.599 1.00 82.94 284 LYS A C 1
ATOM 2283 O O . LYS A 1 284 ? -1.387 24.564 7.813 1.00 82.94 284 LYS A O 1
ATOM 2288 N N . ASP A 1 285 ? -0.147 25.488 9.448 1.00 77.94 285 ASP A N 1
ATOM 2289 C CA . ASP A 1 285 ? 0.862 24.428 9.544 1.00 77.94 285 ASP A CA 1
ATOM 2290 C C . ASP A 1 285 ? 0.389 23.237 10.405 1.00 77.94 285 ASP A C 1
ATOM 2292 O O . ASP A 1 285 ? -0.532 23.352 11.219 1.00 77.94 285 ASP A O 1
ATOM 2296 N N . LEU A 1 286 ? 1.048 22.086 10.252 1.00 80.38 286 LEU A N 1
ATOM 2297 C CA . LEU A 1 286 ? 0.880 20.933 11.133 1.00 80.38 286 LEU A CA 1
ATOM 2298 C C . LEU A 1 286 ? 1.421 21.234 12.545 1.00 80.38 286 LEU A C 1
ATOM 2300 O O . LEU A 1 286 ? 2.271 22.109 12.729 1.00 80.38 286 LEU A O 1
ATOM 2304 N N . PRO A 1 287 ? 0.986 20.482 13.575 1.00 77.00 287 PRO A N 1
ATOM 2305 C CA . PRO A 1 287 ? 1.563 20.601 14.909 1.00 77.00 287 PRO A CA 1
ATOM 2306 C C . PRO A 1 287 ? 3.089 20.408 14.892 1.00 77.00 287 PRO A C 1
ATOM 2308 O O . PRO A 1 287 ? 3.583 19.363 14.476 1.00 77.00 287 PRO A O 1
ATOM 2311 N N . LYS A 1 288 ? 3.838 21.393 15.407 1.00 71.31 288 LYS A N 1
ATOM 2312 C CA . LYS A 1 288 ? 5.315 21.419 15.346 1.00 71.31 288 LYS A CA 1
ATOM 2313 C C . LYS A 1 288 ? 6.006 20.265 16.091 1.00 71.31 288 LYS A C 1
ATOM 2315 O O . LYS A 1 288 ? 7.112 19.876 15.736 1.00 71.31 288 LYS A O 1
ATOM 2320 N N . LYS A 1 289 ? 5.381 19.715 17.139 1.00 71.56 289 LYS A N 1
ATOM 2321 C CA . LYS A 1 289 ? 5.960 18.657 17.991 1.00 71.56 289 LYS A CA 1
ATOM 2322 C C . LYS A 1 289 ? 5.400 17.276 17.631 1.00 71.56 289 LYS A C 1
ATOM 2324 O O . LYS A 1 289 ? 4.481 16.790 18.286 1.00 71.56 289 LYS A O 1
ATOM 2329 N N . LEU A 1 290 ? 5.967 16.641 16.600 1.00 82.19 290 LEU A N 1
ATOM 2330 C CA . LEU A 1 290 ? 5.646 15.267 16.170 1.00 82.19 290 LEU A CA 1
ATOM 2331 C C . LEU A 1 290 ? 6.926 14.408 16.047 1.00 82.19 290 LEU A C 1
ATOM 2333 O O . LEU A 1 290 ? 7.322 14.026 14.945 1.00 82.19 290 LEU A O 1
ATOM 2337 N N . PRO A 1 291 ? 7.595 14.087 17.172 1.00 81.69 291 PRO A N 1
ATOM 2338 C CA . PRO A 1 291 ? 8.984 13.608 17.180 1.00 81.69 291 PRO A CA 1
ATOM 2339 C C . PRO A 1 291 ? 9.210 12.237 16.523 1.00 81.69 291 PRO A C 1
ATOM 2341 O O . PRO A 1 291 ? 10.329 11.932 16.121 1.00 81.69 291 PRO A O 1
ATOM 2344 N N . PHE A 1 292 ? 8.173 11.402 16.401 1.00 87.94 292 PHE A N 1
ATOM 2345 C CA . PHE A 1 292 ? 8.283 10.040 15.857 1.00 87.94 292 PHE A CA 1
ATOM 2346 C C . PHE A 1 292 ? 7.468 9.816 14.581 1.00 87.94 292 PHE A C 1
ATOM 2348 O O . PHE A 1 292 ? 7.261 8.662 14.185 1.00 87.94 292 PHE A O 1
ATOM 2355 N N . LEU A 1 293 ? 6.978 10.889 13.952 1.00 91.19 293 LEU A N 1
ATOM 2356 C CA . LEU A 1 293 ? 6.168 10.777 12.746 1.00 91.19 293 LEU A CA 1
ATOM 2357 C C . LEU A 1 293 ? 7.026 10.255 11.589 1.00 91.19 293 LEU A C 1
ATOM 2359 O O . LEU A 1 293 ? 7.918 10.948 11.119 1.00 91.19 293 LEU A O 1
ATOM 2363 N N . ALA A 1 294 ? 6.728 9.037 11.136 1.00 93.69 294 ALA A N 1
ATOM 2364 C CA . ALA A 1 294 ? 7.458 8.360 10.068 1.00 93.69 294 ALA A CA 1
ATOM 2365 C C . ALA A 1 294 ? 6.671 8.343 8.750 1.00 93.69 294 ALA A C 1
ATOM 2367 O O . ALA A 1 294 ? 7.265 8.435 7.682 1.00 93.69 294 ALA A O 1
ATOM 2368 N N . LYS A 1 295 ? 5.336 8.236 8.816 1.00 94.75 295 LYS A N 1
ATOM 2369 C CA . LYS A 1 295 ? 4.460 8.208 7.639 1.00 94.75 295 LYS A CA 1
ATOM 2370 C C . LYS A 1 295 ? 3.467 9.362 7.663 1.00 94.75 295 LYS A C 1
ATOM 2372 O O . LYS A 1 295 ? 2.700 9.490 8.620 1.00 94.75 295 LYS A O 1
ATOM 2377 N N . LEU A 1 296 ? 3.430 10.134 6.584 1.00 94.38 296 LEU A N 1
ATOM 2378 C CA . LEU A 1 296 ? 2.489 11.229 6.389 1.00 94.38 296 LEU A CA 1
ATOM 2379 C C . LEU A 1 296 ? 1.796 11.089 5.031 1.00 94.38 296 LEU A C 1
ATOM 2381 O O . LEU A 1 296 ? 2.450 11.010 3.995 1.00 94.38 296 LEU A O 1
ATOM 2385 N N . VAL A 1 297 ? 0.465 11.050 5.050 1.00 93.50 297 VAL A N 1
ATOM 2386 C CA . VAL A 1 297 ? -0.372 10.982 3.846 1.00 93.50 297 VAL A CA 1
ATOM 2387 C C . VAL A 1 297 ? -1.333 12.158 3.857 1.00 93.50 297 VAL A C 1
ATOM 2389 O O . VAL A 1 297 ? -2.124 12.289 4.794 1.00 93.50 297 VAL A O 1
ATOM 2392 N N . ILE A 1 298 ? -1.271 12.995 2.826 1.00 92.88 298 ILE A N 1
ATOM 2393 C CA . ILE A 1 298 ? -2.134 14.162 2.659 1.00 92.88 298 ILE A CA 1
ATOM 2394 C C . ILE A 1 298 ? -2.774 14.092 1.273 1.00 92.88 298 ILE A C 1
ATOM 2396 O O . ILE A 1 298 ? -2.079 14.134 0.262 1.00 92.88 298 ILE A O 1
ATOM 2400 N N . THR A 1 299 ? -4.100 13.995 1.231 1.00 91.88 299 THR A N 1
ATOM 2401 C CA . THR A 1 299 ? -4.879 13.876 -0.005 1.00 91.88 299 THR A CA 1
ATOM 2402 C C . THR A 1 299 ? -6.007 14.899 0.003 1.00 91.88 299 THR A C 1
ATOM 2404 O O . THR A 1 299 ? -6.812 14.897 0.932 1.00 91.88 299 THR A O 1
ATOM 2407 N N . LYS A 1 300 ? -6.134 15.723 -1.045 1.00 88.81 300 LYS A N 1
ATOM 2408 C CA . LYS A 1 300 ? -7.226 16.703 -1.222 1.00 88.81 300 LYS A CA 1
ATOM 2409 C C . LYS A 1 300 ? -7.361 17.662 -0.022 1.00 88.81 300 LYS A C 1
ATOM 2411 O O . LYS A 1 300 ? -8.447 17.831 0.533 1.00 88.81 300 LYS A O 1
ATOM 2416 N N . CYS A 1 301 ? -6.240 18.258 0.390 1.00 89.75 301 CYS A N 1
ATOM 2417 C CA . CYS A 1 301 ? -6.153 19.270 1.453 1.00 89.75 301 CYS A CA 1
ATOM 2418 C C . CYS A 1 301 ? -5.526 20.553 0.882 1.00 89.75 301 CYS A C 1
ATOM 2420 O O . CYS A 1 301 ? -4.381 20.889 1.173 1.00 89.75 301 CYS A O 1
ATOM 2422 N N . GLN A 1 302 ? -6.252 21.243 0.003 1.00 86.75 302 GLN A N 1
ATOM 2423 C CA . GLN A 1 302 ? -5.697 22.281 -0.875 1.00 86.75 302 GLN A CA 1
ATOM 2424 C C . GLN A 1 302 ? -5.236 23.544 -0.135 1.00 86.75 302 GLN A C 1
ATOM 2426 O O . GLN A 1 302 ? -4.348 24.241 -0.618 1.00 86.75 302 GLN A O 1
ATOM 2431 N N . GLN A 1 303 ? -5.835 23.852 1.019 1.00 88.38 303 GLN A N 1
ATOM 2432 C CA . GLN A 1 303 ? -5.526 25.062 1.787 1.00 88.38 303 GLN A CA 1
ATOM 2433 C C . GLN A 1 303 ? -4.406 24.875 2.824 1.00 88.38 303 GLN A C 1
ATOM 2435 O O . GLN A 1 303 ? -4.018 25.847 3.472 1.00 88.38 303 GLN A O 1
ATOM 2440 N N . LEU A 1 304 ? -3.875 23.657 2.970 1.00 88.69 304 LEU A N 1
ATOM 2441 C CA . LEU A 1 304 ? -2.913 23.320 4.013 1.00 88.69 304 LEU A CA 1
ATOM 2442 C C . LEU A 1 304 ? -1.514 23.844 3.655 1.00 88.69 304 LEU A C 1
ATOM 2444 O O . LEU A 1 304 ? -0.905 23.400 2.683 1.00 88.69 304 LEU A O 1
ATOM 2448 N N . GLU A 1 305 ? -0.985 24.739 4.485 1.00 86.69 305 GLU A N 1
ATOM 2449 C CA . GLU A 1 305 ? 0.333 25.378 4.331 1.00 86.69 305 GLU A CA 1
ATOM 2450 C C . GLU A 1 305 ? 1.376 24.677 5.217 1.00 86.69 305 GLU A C 1
ATOM 2452 O O . GLU A 1 305 ? 2.119 25.304 5.968 1.00 86.69 305 GLU A O 1
ATOM 2457 N N . ALA A 1 306 ? 1.376 23.341 5.178 1.00 82.94 306 ALA A N 1
ATOM 2458 C CA . ALA A 1 306 ? 2.204 22.521 6.054 1.00 82.94 306 ALA A CA 1
ATOM 2459 C C . ALA A 1 306 ? 3.682 22.516 5.644 1.00 82.94 306 ALA A C 1
ATOM 2461 O O . ALA A 1 306 ? 4.010 22.315 4.468 1.00 82.94 306 ALA A O 1
ATOM 2462 N N . THR A 1 307 ? 4.558 22.621 6.645 1.00 83.62 307 THR A N 1
ATOM 2463 C CA . THR A 1 307 ? 5.986 22.308 6.544 1.00 83.62 307 THR A CA 1
ATOM 2464 C C . THR A 1 307 ? 6.202 20.854 6.953 1.00 83.62 307 THR A C 1
ATOM 2466 O O . THR A 1 307 ? 5.757 20.413 8.012 1.00 83.62 307 THR A O 1
ATOM 2469 N N . ILE A 1 308 ? 6.861 20.079 6.095 1.00 86.69 308 ILE A N 1
ATOM 2470 C CA . ILE A 1 308 ? 7.060 18.640 6.299 1.00 86.69 308 ILE A CA 1
ATOM 2471 C C . ILE A 1 308 ? 8.174 18.383 7.335 1.00 86.69 308 ILE A C 1
ATOM 2473 O O . ILE A 1 308 ? 9.302 18.808 7.098 1.00 86.69 308 ILE A O 1
ATOM 2477 N N . PRO A 1 309 ? 7.909 17.639 8.432 1.00 84.19 309 PRO A N 1
ATOM 2478 C CA . PRO A 1 309 ? 8.932 17.287 9.419 1.00 84.19 309 PRO A CA 1
ATOM 2479 C C . PRO A 1 309 ? 10.109 16.456 8.857 1.00 84.19 309 PRO A C 1
ATOM 2481 O O . PRO A 1 309 ? 9.882 15.519 8.084 1.00 84.19 309 PRO A O 1
ATOM 2484 N N . PRO A 1 310 ? 11.352 16.674 9.333 1.00 83.75 310 PRO A N 1
ATOM 2485 C CA . PRO A 1 310 ? 12.551 15.976 8.845 1.00 83.75 310 PRO A CA 1
ATOM 2486 C C . PRO A 1 310 ? 12.653 14.494 9.248 1.00 83.75 310 PRO A C 1
ATOM 2488 O O . PRO A 1 310 ? 13.496 13.761 8.727 1.00 83.75 310 PRO A O 1
ATOM 2491 N N . THR A 1 311 ? 11.805 14.036 10.171 1.00 86.69 311 THR A N 1
ATOM 2492 C CA . THR A 1 311 ? 11.742 12.650 10.675 1.00 86.69 311 THR A CA 1
ATOM 2493 C C . THR A 1 311 ? 10.962 11.693 9.765 1.00 86.69 311 THR A C 1
ATOM 2495 O O . THR A 1 311 ? 10.886 10.495 10.040 1.00 86.69 311 THR A O 1
ATOM 2498 N N . ILE A 1 312 ? 10.360 12.198 8.686 1.00 91.75 312 ILE A N 1
ATOM 2499 C CA . ILE A 1 312 ? 9.487 11.407 7.816 1.00 91.75 312 ILE A CA 1
ATOM 2500 C C . ILE A 1 312 ? 10.303 10.457 6.936 1.00 91.75 312 ILE A C 1
ATOM 2502 O O . ILE A 1 312 ? 11.266 10.863 6.290 1.00 91.75 312 ILE A O 1
ATOM 2506 N N . SER A 1 313 ? 9.864 9.197 6.869 1.00 93.38 313 SER A N 1
ATOM 2507 C CA . SER A 1 313 ? 10.401 8.165 5.978 1.00 93.38 313 SER A CA 1
ATOM 2508 C C . SER A 1 313 ? 9.501 7.858 4.780 1.00 93.38 313 SER A C 1
ATOM 2510 O O . SER A 1 313 ? 10.000 7.466 3.725 1.00 93.38 313 SER A O 1
ATOM 2512 N N . GLU A 1 314 ? 8.191 8.065 4.907 1.00 93.12 314 GLU A N 1
ATOM 2513 C CA . GLU A 1 314 ? 7.213 7.867 3.837 1.00 93.12 314 GLU A CA 1
ATOM 2514 C C . GLU A 1 314 ? 6.269 9.069 3.737 1.00 93.12 314 GLU A C 1
ATOM 2516 O O . GLU A 1 314 ? 5.527 9.370 4.677 1.00 93.12 314 GLU A O 1
ATOM 2521 N N . LEU A 1 315 ? 6.275 9.729 2.579 1.00 93.19 315 LEU A N 1
ATOM 2522 C CA . LEU A 1 315 ? 5.446 10.894 2.294 1.00 93.19 315 LEU A CA 1
ATOM 2523 C C . LEU A 1 315 ? 4.603 10.671 1.037 1.00 93.19 315 LEU A C 1
ATOM 2525 O O . LEU A 1 315 ? 5.129 10.348 -0.029 1.00 93.19 315 LEU A O 1
ATOM 2529 N N . GLN A 1 316 ? 3.295 10.882 1.160 1.00 92.75 316 GLN A N 1
ATOM 2530 C CA . GLN A 1 316 ? 2.355 10.860 0.041 1.00 92.75 316 GLN A CA 1
ATOM 2531 C C . GLN A 1 316 ? 1.557 12.163 0.019 1.00 92.75 316 GLN A C 1
ATOM 2533 O O . GLN A 1 316 ? 0.888 12.494 0.999 1.00 92.75 316 GLN A O 1
ATOM 2538 N N . LEU A 1 317 ? 1.632 12.887 -1.095 1.00 91.19 317 LEU A N 1
ATOM 2539 C CA . LEU A 1 317 ? 0.931 14.145 -1.324 1.00 91.19 317 LEU A CA 1
ATOM 2540 C C . LEU A 1 317 ? 0.084 14.033 -2.590 1.00 91.19 317 LEU A C 1
ATOM 2542 O O . LEU A 1 317 ? 0.613 13.785 -3.670 1.00 91.19 317 LEU A O 1
ATOM 2546 N N . GLU A 1 318 ? -1.222 14.238 -2.468 1.00 89.88 318 GLU A N 1
ATOM 2547 C CA . GLU A 1 318 ? -2.166 14.115 -3.578 1.00 89.88 318 GLU A CA 1
ATOM 2548 C C . GLU A 1 318 ? -3.118 15.319 -3.604 1.00 89.88 318 GLU A C 1
ATOM 2550 O O . GLU A 1 318 ? -3.826 15.568 -2.627 1.00 89.88 318 GLU A O 1
ATOM 2555 N N . TYR A 1 319 ? -3.153 16.089 -4.696 1.00 86.75 319 TYR A N 1
ATOM 2556 C CA . TYR A 1 319 ? -3.976 17.307 -4.821 1.00 86.75 319 TYR A CA 1
ATOM 2557 C C . TYR A 1 319 ? -3.763 18.321 -3.667 1.00 86.75 319 TYR A C 1
ATOM 2559 O O . TYR A 1 319 ? -4.726 18.766 -3.035 1.00 86.75 319 TYR A O 1
ATOM 2567 N N . CYS A 1 320 ? -2.502 18.652 -3.350 1.00 84.56 320 CYS A N 1
ATOM 2568 C CA . CYS A 1 320 ? -2.117 19.501 -2.206 1.00 84.56 320 CYS A CA 1
ATOM 2569 C C . CYS A 1 320 ? -1.208 20.677 -2.612 1.00 84.56 320 CYS A C 1
ATOM 2571 O O . CYS A 1 320 ? -0.002 20.652 -2.392 1.00 84.56 320 CYS A O 1
ATOM 2573 N N . GLU A 1 321 ? -1.778 21.731 -3.190 1.00 80.44 321 GLU A N 1
ATOM 2574 C CA . GLU A 1 321 ? -1.013 22.790 -3.874 1.00 80.44 321 GLU A CA 1
ATOM 2575 C C . GLU A 1 321 ? -0.135 23.665 -2.963 1.00 80.44 321 GLU A C 1
ATOM 2577 O O . GLU A 1 321 ? 0.902 24.149 -3.407 1.00 80.44 321 GLU A O 1
ATOM 2582 N N . LYS A 1 322 ? -0.527 23.864 -1.700 1.00 83.12 322 LYS A N 1
ATOM 2583 C CA . LYS A 1 322 ? 0.148 24.788 -0.771 1.00 83.12 322 LYS A CA 1
ATOM 2584 C C . LYS A 1 322 ? 1.189 24.147 0.155 1.00 83.12 322 LYS A C 1
ATOM 2586 O O . LYS A 1 322 ? 1.876 24.860 0.886 1.00 83.12 322 LYS A O 1
ATOM 2591 N N . VAL A 1 323 ? 1.310 22.821 0.145 1.00 85.25 323 VAL A N 1
ATOM 2592 C CA . VAL A 1 323 ? 2.270 22.103 0.997 1.00 85.25 323 VAL A CA 1
ATOM 2593 C C . VAL A 1 323 ? 3.684 22.335 0.470 1.00 85.25 323 VAL A C 1
ATOM 2595 O O . VAL A 1 323 ? 3.924 22.181 -0.723 1.00 85.25 323 VAL A O 1
ATOM 2598 N N . SER A 1 324 ? 4.624 22.674 1.353 1.00 81.38 324 SER A N 1
ATOM 2599 C CA . SER A 1 324 ? 5.987 23.061 0.977 1.00 81.38 324 SER A CA 1
ATOM 2600 C C . SER A 1 324 ? 7.034 22.135 1.604 1.00 81.38 324 SER A C 1
ATOM 2602 O O . SER A 1 324 ? 7.065 21.925 2.815 1.00 81.38 324 SER A O 1
ATOM 2604 N N . MET A 1 325 ? 7.959 21.641 0.781 1.00 77.88 325 MET A N 1
ATOM 2605 C CA . MET A 1 325 ? 9.141 20.866 1.166 1.00 77.88 325 MET A CA 1
ATOM 2606 C C . MET A 1 325 ? 10.395 21.706 0.911 1.00 77.88 325 MET A C 1
ATOM 2608 O O . MET A 1 325 ? 11.040 21.601 -0.130 1.00 77.88 325 MET A O 1
ATOM 2612 N N . LYS A 1 326 ? 10.722 22.585 1.862 1.00 68.88 326 LYS A N 1
ATOM 2613 C CA . LYS A 1 326 ? 11.921 23.445 1.806 1.00 68.88 326 LYS A CA 1
ATOM 2614 C C . LYS A 1 326 ? 13.099 22.894 2.616 1.00 68.88 326 LYS A C 1
ATOM 2616 O O . LYS A 1 326 ? 14.155 23.517 2.646 1.00 68.88 326 LYS A O 1
ATOM 2621 N N . GLU A 1 327 ? 12.922 21.756 3.283 1.00 71.38 327 GLU A N 1
ATOM 2622 C CA . GLU A 1 327 ? 13.877 21.233 4.261 1.00 71.38 327 GLU A CA 1
ATOM 2623 C C . GLU A 1 327 ? 14.703 20.051 3.741 1.00 71.38 327 GLU A C 1
ATOM 2625 O O . GLU A 1 327 ? 14.335 19.347 2.799 1.00 71.38 327 GLU A O 1
ATOM 2630 N N . HIS A 1 328 ? 15.834 19.822 4.406 1.00 86.50 328 HIS A N 1
ATOM 2631 C CA . HIS A 1 328 ? 16.616 18.600 4.286 1.00 86.50 328 HIS A CA 1
ATOM 2632 C C . HIS A 1 328 ? 15.868 17.446 4.972 1.00 86.50 328 HIS A C 1
ATOM 2634 O O . HIS A 1 328 ? 15.629 17.496 6.178 1.00 86.50 328 HIS A O 1
ATOM 2640 N N . LEU A 1 329 ? 15.519 16.403 4.212 1.00 89.19 329 LEU A N 1
ATOM 2641 C CA . LEU A 1 329 ? 14.763 15.240 4.688 1.00 89.19 329 LEU A CA 1
ATOM 2642 C C . LEU A 1 329 ? 15.660 13.984 4.692 1.00 89.19 329 LEU A C 1
ATOM 2644 O O . LEU A 1 329 ? 15.580 13.154 3.782 1.00 89.19 329 LEU A O 1
ATOM 2648 N N . PRO A 1 330 ? 16.537 13.809 5.701 1.00 89.81 330 PRO A N 1
ATOM 2649 C CA . PRO A 1 330 ? 17.530 12.735 5.717 1.00 89.81 330 PRO A CA 1
ATOM 2650 C C . PRO A 1 330 ? 16.926 11.343 5.898 1.00 89.81 330 PRO A C 1
ATOM 2652 O O . PRO A 1 330 ? 17.562 10.358 5.533 1.00 89.81 330 PRO A O 1
ATOM 2655 N N . GLN A 1 331 ? 15.728 11.232 6.476 1.00 91.56 331 GLN A N 1
ATOM 2656 C CA . GLN A 1 331 ? 15.089 9.940 6.754 1.00 91.56 331 GLN A CA 1
ATOM 2657 C C . GLN A 1 331 ? 14.133 9.482 5.647 1.00 91.56 331 GLN A C 1
ATOM 2659 O O . GLN A 1 331 ? 13.671 8.342 5.695 1.00 91.56 331 GLN A O 1
ATOM 2664 N N . LEU A 1 332 ? 13.859 10.336 4.655 1.00 93.88 332 LEU A N 1
ATOM 2665 C CA . LEU A 1 332 ? 12.877 10.071 3.610 1.00 93.88 332 LEU A CA 1
ATOM 2666 C C . LEU A 1 332 ? 13.354 8.940 2.694 1.00 93.88 332 LEU A C 1
ATOM 2668 O O . LEU A 1 332 ? 14.409 9.046 2.078 1.00 93.88 332 LEU A O 1
ATOM 2672 N N . LEU A 1 333 ? 12.559 7.873 2.599 1.00 92.62 333 LEU A N 1
ATOM 2673 C CA . LEU A 1 333 ? 12.814 6.697 1.760 1.00 92.62 333 LEU A CA 1
ATOM 2674 C C . LEU A 1 333 ? 11.880 6.655 0.552 1.00 92.62 333 LEU A C 1
ATOM 2676 O O . LEU A 1 333 ? 12.323 6.307 -0.547 1.00 92.62 333 LEU A O 1
ATOM 2680 N N . ASN A 1 334 ? 10.613 7.029 0.767 1.00 90.44 334 ASN A N 1
ATOM 2681 C CA . ASN A 1 334 ? 9.539 6.939 -0.214 1.00 90.44 334 ASN A CA 1
ATOM 2682 C C . ASN A 1 334 ? 8.799 8.271 -0.339 1.00 90.44 334 ASN A C 1
ATOM 2684 O O . ASN A 1 334 ? 8.253 8.776 0.644 1.00 90.44 334 ASN A O 1
ATOM 2688 N N . LEU A 1 335 ? 8.721 8.787 -1.563 1.00 92.19 335 LEU A N 1
ATOM 2689 C CA . LEU A 1 335 ? 7.992 10.002 -1.892 1.00 92.19 335 LEU A CA 1
ATOM 2690 C C . LEU A 1 335 ? 7.026 9.745 -3.047 1.00 92.19 335 LEU A C 1
ATOM 2692 O O . LEU A 1 335 ? 7.413 9.262 -4.109 1.00 92.19 335 LEU A O 1
ATOM 2696 N N . THR A 1 336 ? 5.756 10.072 -2.837 1.00 90.62 336 THR A N 1
ATOM 2697 C CA . THR A 1 336 ? 4.728 10.073 -3.880 1.00 90.62 336 THR A CA 1
ATOM 2698 C C . THR A 1 336 ? 4.082 11.441 -3.954 1.00 90.62 336 THR A C 1
ATOM 2700 O O . THR A 1 336 ? 3.612 11.962 -2.944 1.00 90.62 336 THR A O 1
ATOM 2703 N N . ILE A 1 337 ? 4.049 12.004 -5.156 1.00 89.88 337 ILE A N 1
ATOM 2704 C CA . ILE A 1 337 ? 3.410 13.279 -5.452 1.00 89.88 337 ILE A CA 1
ATOM 2705 C C . ILE A 1 337 ? 2.439 13.046 -6.605 1.00 89.88 337 ILE A C 1
ATOM 2707 O O . ILE A 1 337 ? 2.859 12.589 -7.668 1.00 89.88 337 ILE A O 1
ATOM 2711 N N . SER A 1 338 ? 1.154 13.342 -6.407 1.00 89.38 338 SER A N 1
ATOM 2712 C CA . SER A 1 338 ? 0.145 13.206 -7.458 1.00 89.38 338 SER A CA 1
ATOM 2713 C C . SER A 1 338 ? -0.840 14.372 -7.526 1.00 89.38 338 SER A C 1
ATOM 2715 O O . SER A 1 338 ? -1.141 15.023 -6.526 1.00 89.38 338 SER A O 1
ATOM 2717 N N . GLY A 1 339 ? -1.343 14.661 -8.727 1.00 83.19 339 GLY A N 1
ATOM 2718 C CA . GLY A 1 339 ? -2.441 15.611 -8.922 1.00 83.19 339 GLY A CA 1
ATOM 2719 C C . GLY A 1 339 ? -2.077 17.067 -8.623 1.00 83.19 339 GLY A C 1
ATOM 2720 O O . GLY A 1 339 ? -2.929 17.824 -8.164 1.00 83.19 339 GLY A O 1
ATOM 2721 N N . TYR A 1 340 ? -0.819 17.456 -8.839 1.00 81.44 340 TYR A N 1
ATOM 2722 C CA . TYR A 1 340 ? -0.387 18.849 -8.712 1.00 81.44 340 TYR A CA 1
ATOM 2723 C C . TYR A 1 340 ? -0.620 19.606 -10.023 1.00 81.44 340 TYR A C 1
ATOM 2725 O O . TYR A 1 340 ? -0.028 19.290 -11.057 1.00 81.44 340 TYR A O 1
ATOM 2733 N N . ASP A 1 341 ? -1.444 20.652 -9.962 1.00 76.75 341 ASP A N 1
ATOM 2734 C CA . ASP A 1 341 ? -1.725 21.539 -11.096 1.00 76.75 341 ASP A CA 1
ATOM 2735 C C . ASP A 1 341 ? -0.826 22.798 -11.114 1.00 76.75 341 ASP A C 1
ATOM 2737 O O . ASP A 1 341 ? -1.042 23.703 -11.921 1.00 76.75 341 ASP A O 1
ATOM 2741 N N . ALA A 1 342 ? 0.226 22.839 -10.290 1.00 76.69 342 ALA A N 1
ATOM 2742 C CA . ALA A 1 342 ? 1.253 23.883 -10.304 1.00 76.69 342 ALA A CA 1
ATOM 2743 C C . ALA A 1 342 ? 2.323 23.653 -11.396 1.00 76.69 342 ALA A C 1
ATOM 2745 O O . ALA A 1 342 ? 2.465 22.555 -11.941 1.00 76.69 342 ALA A O 1
ATOM 2746 N N . PHE A 1 343 ? 3.077 24.709 -11.726 1.00 74.56 343 PHE A N 1
ATOM 2747 C CA . PHE A 1 343 ? 4.196 24.647 -12.683 1.00 74.56 343 PHE A CA 1
ATOM 2748 C C . PHE A 1 343 ? 5.433 23.955 -12.116 1.00 74.56 343 PHE A C 1
ATOM 2750 O O . PHE A 1 343 ? 6.185 23.331 -12.866 1.00 74.56 343 PHE A O 1
ATOM 2757 N N . GLU A 1 344 ? 5.604 24.062 -10.803 1.00 73.69 344 GLU A N 1
ATOM 2758 C CA . GLU A 1 344 ? 6.713 23.508 -10.045 1.00 73.69 344 GLU A CA 1
ATOM 2759 C C . GLU A 1 344 ? 6.166 22.561 -8.982 1.00 73.69 344 GLU A C 1
ATOM 2761 O O . GLU A 1 344 ? 5.052 22.717 -8.473 1.00 73.69 344 GLU A O 1
ATOM 2766 N N . LEU A 1 345 ? 6.954 21.537 -8.678 1.00 79.69 345 LEU A N 1
ATOM 2767 C CA . LEU A 1 345 ? 6.670 20.647 -7.564 1.00 79.69 345 LEU A CA 1
ATOM 2768 C C . LEU A 1 345 ? 6.868 21.403 -6.241 1.00 79.69 345 LEU A C 1
ATOM 2770 O O . LEU A 1 345 ? 7.584 22.398 -6.212 1.00 79.69 345 LEU A O 1
ATOM 2774 N N . PRO A 1 346 ? 6.299 20.912 -5.130 1.00 75.81 346 PRO A N 1
ATOM 2775 C CA . PRO A 1 346 ? 6.402 21.528 -3.797 1.00 75.81 346 PRO A CA 1
ATOM 2776 C C . PRO A 1 346 ? 7.823 21.591 -3.198 1.00 75.81 346 PRO A C 1
ATOM 2778 O O . PRO A 1 346 ? 7.983 21.790 -1.996 1.00 75.81 346 PRO A O 1
ATOM 2781 N N . PHE A 1 347 ? 8.862 21.395 -4.001 1.00 72.31 347 PHE A N 1
ATOM 2782 C CA . PHE A 1 347 ? 10.250 21.560 -3.606 1.00 72.31 347 PHE A CA 1
ATOM 2783 C C . PHE A 1 347 ? 10.594 23.050 -3.678 1.00 72.31 347 PHE A C 1
ATOM 2785 O O . PHE A 1 347 ? 10.201 23.722 -4.624 1.00 72.31 347 PHE A O 1
ATOM 2792 N N . GLY A 1 348 ? 11.278 23.596 -2.672 1.00 64.94 348 GLY A N 1
ATOM 2793 C CA . GLY A 1 348 ? 11.697 25.004 -2.717 1.00 64.94 348 GLY A CA 1
ATOM 2794 C C . GLY A 1 348 ? 12.601 25.319 -3.921 1.00 64.94 348 GLY A C 1
ATOM 2795 O O . GLY A 1 348 ? 13.089 24.408 -4.584 1.00 64.94 348 GLY A O 1
ATOM 2796 N N . GLU A 1 349 ? 12.911 26.602 -4.152 1.00 65.12 349 GLU A N 1
ATOM 2797 C CA . GLU A 1 349 ? 13.820 27.047 -5.235 1.00 65.12 349 GLU A CA 1
ATOM 2798 C C . GLU A 1 349 ? 15.181 26.316 -5.229 1.00 65.12 349 GLU A C 1
ATOM 2800 O O . GLU A 1 349 ? 15.815 26.147 -6.267 1.00 65.12 349 GLU A O 1
ATOM 2805 N N . GLY A 1 350 ? 15.619 25.840 -4.057 1.00 64.69 350 GLY A N 1
ATOM 2806 C CA . GLY A 1 350 ? 16.838 25.053 -3.875 1.00 64.69 350 GLY A CA 1
ATOM 2807 C C . GLY A 1 350 ? 16.699 23.538 -4.082 1.00 64.69 350 GLY A C 1
ATOM 2808 O O . GLY A 1 350 ? 17.674 22.835 -3.836 1.00 64.69 350 GLY A O 1
ATOM 2809 N N . GLY A 1 351 ? 15.543 23.010 -4.495 1.00 75.75 351 GLY A N 1
ATOM 2810 C CA . GLY A 1 351 ? 15.284 21.572 -4.670 1.00 75.75 351 GLY A CA 1
ATOM 2811 C C . GLY A 1 351 ? 14.976 20.806 -3.370 1.00 75.75 351 GLY A C 1
ATOM 2812 O O . GLY A 1 351 ? 14.620 21.401 -2.353 1.00 75.75 351 GLY A O 1
ATOM 2813 N N . LEU A 1 352 ? 15.085 19.470 -3.406 1.00 83.81 352 LEU A N 1
ATOM 2814 C CA . LEU A 1 352 ? 14.837 18.571 -2.267 1.00 83.81 352 LEU A CA 1
ATOM 2815 C C . LEU A 1 352 ? 16.097 17.779 -1.919 1.00 83.81 352 LEU A C 1
ATOM 2817 O O . LEU A 1 352 ? 16.424 16.801 -2.588 1.00 83.81 352 LEU A O 1
ATOM 2821 N N . SER A 1 353 ? 16.743 18.121 -0.805 1.00 88.94 353 SER A N 1
ATOM 2822 C CA . SER A 1 353 ? 17.842 17.321 -0.259 1.00 88.94 353 SER A CA 1
ATOM 2823 C C . SER A 1 353 ? 17.300 16.125 0.534 1.00 88.94 353 SER A C 1
ATOM 2825 O O . SER A 1 353 ? 16.947 16.261 1.706 1.00 88.94 353 SER A O 1
ATOM 2827 N N . ALA A 1 354 ? 17.247 14.950 -0.099 1.00 91.25 354 ALA A N 1
ATOM 2828 C CA . ALA A 1 354 ? 16.800 13.697 0.514 1.00 91.25 354 ALA A CA 1
ATOM 2829 C C . ALA A 1 354 ? 17.796 12.557 0.202 1.00 91.25 354 ALA A C 1
ATOM 2831 O O . ALA A 1 354 ? 17.587 11.771 -0.726 1.00 91.25 354 ALA A O 1
ATOM 2832 N N . PRO A 1 355 ? 18.901 12.445 0.969 1.00 91.94 355 PRO A N 1
ATOM 2833 C CA . PRO A 1 355 ? 20.027 11.565 0.644 1.00 91.94 355 PRO A CA 1
ATOM 2834 C C . PRO A 1 355 ? 19.689 10.071 0.637 1.00 91.94 355 PRO A C 1
ATOM 2836 O O . PRO A 1 355 ? 20.346 9.309 -0.069 1.00 91.94 355 PRO A O 1
ATOM 2839 N N . ASN A 1 356 ? 18.674 9.652 1.396 1.00 93.81 356 ASN A N 1
ATOM 2840 C CA . ASN A 1 356 ? 18.261 8.252 1.527 1.00 93.81 356 ASN A CA 1
ATOM 2841 C C . ASN A 1 356 ? 17.010 7.908 0.704 1.00 93.81 356 ASN A C 1
ATOM 2843 O O . ASN A 1 356 ? 16.508 6.789 0.812 1.00 93.81 356 ASN A O 1
ATOM 2847 N N . LEU A 1 357 ? 16.510 8.834 -0.124 1.00 94.31 357 LEU A N 1
ATOM 2848 C CA . LEU A 1 357 ? 15.322 8.588 -0.935 1.00 94.31 357 LEU A CA 1
ATOM 2849 C C . LEU A 1 357 ? 15.612 7.474 -1.938 1.00 94.31 357 LEU A C 1
ATOM 2851 O O . LEU A 1 357 ? 16.503 7.612 -2.768 1.00 94.31 357 LEU A O 1
ATOM 2855 N N . THR A 1 358 ? 14.846 6.387 -1.875 1.00 92.69 358 THR A N 1
ATOM 2856 C CA . THR A 1 358 ? 14.983 5.225 -2.770 1.00 92.69 358 THR A CA 1
ATOM 2857 C C . THR A 1 358 ? 13.890 5.179 -3.829 1.00 92.69 358 THR A C 1
ATOM 2859 O O . THR A 1 358 ? 14.102 4.622 -4.907 1.00 92.69 358 THR A O 1
ATOM 2862 N N . TYR A 1 359 ? 12.744 5.795 -3.538 1.00 91.56 359 TYR A N 1
ATOM 2863 C CA . TYR A 1 359 ? 11.535 5.700 -4.335 1.00 91.56 359 TYR A CA 1
ATOM 2864 C C . TYR A 1 359 ? 10.892 7.071 -4.559 1.00 91.56 359 TYR A C 1
ATOM 2866 O O . TYR A 1 359 ? 10.530 7.747 -3.593 1.00 91.56 359 TYR A O 1
ATOM 2874 N N . LEU A 1 360 ? 10.691 7.444 -5.825 1.00 91.81 360 LEU A N 1
ATOM 2875 C CA . LEU A 1 360 ? 9.980 8.657 -6.223 1.00 91.81 360 LEU A CA 1
ATOM 2876 C C . LEU A 1 360 ? 8.918 8.350 -7.287 1.00 91.81 360 LEU A C 1
ATOM 2878 O O . LEU A 1 360 ? 9.244 7.902 -8.388 1.00 91.81 360 LEU A O 1
ATOM 2882 N N . LEU A 1 361 ? 7.657 8.647 -6.970 1.00 89.38 361 LEU A N 1
ATOM 2883 C CA . LEU A 1 361 ? 6.549 8.675 -7.924 1.00 89.38 361 LEU A CA 1
ATOM 2884 C C . LEU A 1 361 ? 6.056 10.106 -8.117 1.00 89.38 361 LEU A C 1
ATOM 2886 O O . LEU A 1 361 ? 5.706 10.777 -7.146 1.00 89.38 361 LEU A O 1
ATOM 2890 N N . ILE A 1 362 ? 5.970 10.528 -9.374 1.00 90.25 362 ILE A N 1
ATOM 2891 C CA . ILE A 1 362 ? 5.311 11.761 -9.799 1.00 90.25 362 ILE A CA 1
ATOM 2892 C C . ILE A 1 362 ? 4.194 11.364 -10.763 1.00 90.25 362 ILE A C 1
ATOM 2894 O O . ILE A 1 362 ? 4.469 10.819 -11.831 1.00 90.25 362 ILE A O 1
ATOM 2898 N N . ASP A 1 363 ? 2.942 11.604 -10.390 1.00 88.38 363 ASP A N 1
ATOM 2899 C CA . ASP A 1 363 ? 1.776 11.186 -11.170 1.00 88.38 363 ASP A CA 1
ATOM 2900 C C . ASP A 1 363 ? 0.792 12.340 -11.412 1.00 88.38 363 ASP A C 1
ATOM 2902 O O . ASP A 1 363 ? 0.560 13.182 -10.555 1.00 88.38 363 ASP A O 1
ATOM 2906 N N . ASN A 1 364 ? 0.177 12.389 -12.592 1.00 85.75 364 ASN A N 1
ATOM 2907 C CA . ASN A 1 364 ? -0.927 13.304 -12.899 1.00 85.75 364 ASN A CA 1
ATOM 2908 C C . ASN A 1 364 ? -0.631 14.798 -12.605 1.00 85.75 364 ASN A C 1
ATOM 2910 O O . ASN A 1 364 ? -1.539 15.559 -12.267 1.00 85.75 364 ASN A O 1
ATOM 2914 N N . CYS A 1 365 ? 0.627 15.236 -12.743 1.00 87.06 365 CYS A N 1
ATOM 2915 C CA . CYS A 1 365 ? 1.019 16.640 -12.598 1.00 87.06 365 CYS A CA 1
ATOM 2916 C C . CYS A 1 365 ? 0.894 17.361 -13.949 1.00 87.06 365 CYS A C 1
ATOM 2918 O O . CYS A 1 365 ? 1.815 17.361 -14.772 1.00 87.06 365 CYS A O 1
ATOM 2920 N N . LYS A 1 366 ? -0.277 17.942 -14.230 1.00 86.25 366 LYS A N 1
ATOM 2921 C CA . LYS A 1 366 ? -0.655 18.363 -15.594 1.00 86.25 366 LYS A CA 1
ATOM 2922 C C . LYS A 1 366 ? 0.076 19.601 -16.098 1.00 86.25 366 LYS A C 1
ATOM 2924 O O . LYS A 1 366 ? 0.263 19.741 -17.309 1.00 86.25 366 LYS A O 1
ATOM 2929 N N . ASN A 1 367 ? 0.456 20.498 -15.189 1.00 87.31 367 ASN A N 1
ATOM 2930 C CA . ASN A 1 367 ? 1.108 21.766 -15.518 1.00 87.31 367 ASN A CA 1
ATOM 2931 C C . ASN A 1 367 ? 2.619 21.777 -15.286 1.00 87.31 367 ASN A C 1
ATOM 2933 O O . ASN A 1 367 ? 3.268 22.734 -15.706 1.00 87.31 367 ASN A O 1
ATOM 2937 N N . LEU A 1 368 ? 3.161 20.709 -14.698 1.00 88.56 368 LEU A N 1
ATOM 2938 C CA . LEU A 1 368 ? 4.581 20.560 -14.413 1.00 88.56 368 LEU A CA 1
ATOM 2939 C C . LEU A 1 368 ? 5.409 20.656 -15.700 1.00 88.56 368 LEU A C 1
ATOM 2941 O O . LEU A 1 368 ? 5.156 19.900 -16.639 1.00 88.56 368 LEU A O 1
ATOM 2945 N N . GLN A 1 369 ? 6.380 21.572 -15.746 1.00 87.19 369 GLN A N 1
ATOM 2946 C CA . GLN A 1 369 ? 7.227 21.796 -16.930 1.00 87.19 369 GLN A CA 1
ATOM 2947 C C . GLN A 1 369 ? 8.626 21.193 -16.789 1.00 87.19 369 GLN A C 1
ATOM 2949 O O . GLN A 1 369 ? 9.180 20.702 -17.772 1.00 87.19 369 GLN A O 1
ATOM 2954 N N . SER A 1 370 ? 9.170 21.165 -15.575 1.00 84.12 370 SER A N 1
ATOM 2955 C CA . SER A 1 370 ? 10.509 20.658 -15.274 1.00 84.12 370 SER A CA 1
ATOM 2956 C C . SER A 1 370 ? 10.525 19.907 -13.942 1.00 84.12 370 SER A C 1
ATOM 2958 O O . SER A 1 370 ? 9.693 20.130 -13.064 1.00 84.12 370 SER A O 1
ATOM 2960 N N . LEU A 1 371 ? 11.471 18.978 -13.800 1.00 85.38 371 LEU A N 1
ATOM 2961 C CA . LEU A 1 371 ? 11.821 18.399 -12.503 1.00 85.38 371 LEU A CA 1
ATOM 2962 C C . LEU A 1 371 ? 12.820 19.306 -11.765 1.00 85.38 371 LEU A C 1
ATOM 2964 O O . LEU A 1 371 ? 13.474 20.127 -12.412 1.00 85.38 371 LEU A O 1
ATOM 2968 N N . PRO A 1 372 ? 12.986 19.143 -10.439 1.00 75.62 372 PRO A N 1
ATOM 2969 C CA . PRO A 1 372 ? 13.890 19.972 -9.642 1.00 75.62 372 PRO A CA 1
ATOM 2970 C C . PRO A 1 372 ? 15.321 19.933 -10.168 1.00 75.62 372 PRO A C 1
ATOM 2972 O O . PRO A 1 372 ? 15.762 18.873 -10.616 1.00 75.62 372 PRO A O 1
ATOM 2975 N N . PRO A 1 373 ? 16.077 21.037 -10.086 1.00 76.62 373 PRO A N 1
ATOM 2976 C CA . PRO A 1 373 ? 17.480 21.032 -10.476 1.00 76.62 373 PRO A CA 1
ATOM 2977 C C . PRO A 1 373 ? 18.300 20.101 -9.568 1.00 76.62 373 PRO A C 1
ATOM 2979 O O . PRO A 1 373 ? 17.923 19.826 -8.430 1.00 76.62 373 PRO A O 1
ATOM 2982 N N . LEU A 1 374 ? 19.446 19.620 -10.065 1.00 79.06 374 LEU A N 1
ATOM 2983 C CA . LEU A 1 374 ? 20.448 18.898 -9.265 1.00 79.06 374 LEU A CA 1
ATOM 2984 C C . LEU A 1 374 ? 19.974 17.574 -8.623 1.00 79.06 374 LEU A C 1
ATOM 2986 O O . LEU A 1 374 ? 20.560 17.133 -7.634 1.00 79.06 374 LEU A O 1
ATOM 2990 N N . MET A 1 375 ? 18.980 16.874 -9.192 1.00 81.81 375 MET A N 1
ATOM 2991 C CA . MET A 1 375 ? 18.535 15.565 -8.665 1.00 81.81 375 MET A CA 1
ATOM 2992 C C . MET A 1 375 ? 19.678 14.550 -8.508 1.00 81.81 375 MET A C 1
ATOM 2994 O O . MET A 1 375 ? 19.648 13.747 -7.577 1.00 81.81 375 MET A O 1
ATOM 2998 N N . ASN A 1 376 ? 20.690 14.585 -9.384 1.00 82.88 376 ASN A N 1
ATOM 2999 C CA . ASN A 1 376 ? 21.869 13.722 -9.272 1.00 82.88 376 ASN A CA 1
ATOM 3000 C C . ASN A 1 376 ? 22.624 13.901 -7.941 1.00 82.88 376 ASN A C 1
ATOM 3002 O O . ASN A 1 376 ? 23.120 12.916 -7.396 1.00 82.88 376 ASN A O 1
ATOM 3006 N N . ASP A 1 377 ? 22.691 15.127 -7.422 1.00 84.12 377 ASP A N 1
ATOM 3007 C CA . ASP A 1 377 ? 23.444 15.452 -6.207 1.00 84.12 377 ASP A CA 1
ATOM 3008 C C . ASP A 1 377 ? 22.551 15.414 -4.960 1.00 84.12 377 ASP A C 1
ATOM 3010 O O . ASP A 1 377 ? 23.003 15.067 -3.869 1.00 84.12 377 ASP A O 1
ATOM 3014 N N . GLN A 1 378 ? 21.266 15.739 -5.118 1.00 86.44 378 GLN A N 1
ATOM 3015 C CA . GLN A 1 378 ? 20.318 15.840 -4.010 1.00 86.44 378 GLN A CA 1
ATOM 3016 C C . GLN A 1 378 ? 19.639 14.518 -3.637 1.00 86.44 378 GLN A C 1
ATOM 3018 O O . GLN A 1 378 ? 19.248 14.343 -2.480 1.00 86.44 378 GLN A O 1
ATOM 3023 N N . LEU A 1 379 ? 19.525 13.587 -4.593 1.00 91.00 379 LEU A N 1
ATOM 3024 C CA . LEU A 1 379 ? 18.873 12.282 -4.438 1.00 91.00 379 LEU A CA 1
ATOM 3025 C C . LEU A 1 379 ? 19.834 11.124 -4.798 1.00 91.00 379 LEU A C 1
ATOM 3027 O O . LEU A 1 379 ? 19.518 10.292 -5.655 1.00 91.00 379 LEU A O 1
ATOM 3031 N N . PRO A 1 380 ? 21.024 11.034 -4.167 1.00 92.12 380 PRO A N 1
ATOM 3032 C CA . PRO A 1 380 ? 22.080 10.097 -4.552 1.00 92.12 380 PRO A CA 1
ATOM 3033 C C . PRO A 1 380 ? 21.698 8.618 -4.393 1.00 92.12 380 PRO A C 1
ATOM 3035 O O . PRO A 1 380 ? 22.298 7.772 -5.054 1.00 92.12 380 PRO A O 1
ATOM 3038 N N . SER A 1 381 ? 20.705 8.287 -3.562 1.00 94.25 381 SER A N 1
ATOM 3039 C CA . SER A 1 381 ? 20.267 6.904 -3.300 1.00 94.25 381 SER A CA 1
ATOM 3040 C C . SER A 1 381 ? 19.027 6.475 -4.093 1.00 94.25 381 SER A C 1
ATOM 3042 O O . SER A 1 381 ? 18.507 5.386 -3.850 1.00 94.25 381 SER A O 1
ATOM 3044 N N . LEU A 1 382 ? 18.541 7.299 -5.029 1.00 93.81 382 LEU A N 1
ATOM 3045 C CA . LEU A 1 382 ? 17.297 7.028 -5.747 1.00 93.81 382 LEU A CA 1
ATOM 3046 C C . LEU A 1 382 ? 17.425 5.795 -6.646 1.00 93.81 382 LEU A C 1
ATOM 3048 O O . LEU A 1 382 ? 18.134 5.806 -7.647 1.00 93.81 382 LEU A O 1
ATOM 3052 N N . VAL A 1 383 ? 16.688 4.738 -6.306 1.00 92.12 383 VAL A N 1
ATOM 3053 C CA . VAL A 1 383 ? 16.682 3.456 -7.026 1.00 92.12 383 VAL A CA 1
ATOM 3054 C C . VAL A 1 383 ? 15.588 3.433 -8.086 1.00 92.12 383 VAL A C 1
ATOM 3056 O O . VAL A 1 383 ? 15.797 2.910 -9.183 1.00 92.12 383 VAL A O 1
ATOM 3059 N N . THR A 1 384 ? 14.438 4.021 -7.769 1.00 90.81 384 THR A N 1
ATOM 3060 C CA . THR A 1 384 ? 13.222 3.920 -8.566 1.00 90.81 384 THR A CA 1
ATOM 3061 C C . THR A 1 384 ? 12.617 5.294 -8.818 1.00 90.81 384 THR A C 1
ATOM 3063 O O . THR A 1 384 ? 12.298 6.017 -7.873 1.00 90.81 384 THR A O 1
ATOM 3066 N N . LEU A 1 385 ? 12.400 5.613 -10.096 1.00 92.81 385 LEU A N 1
ATOM 3067 C CA . LEU A 1 385 ? 11.714 6.824 -10.540 1.00 92.81 385 LEU A CA 1
ATOM 3068 C C . LEU A 1 385 ? 10.565 6.478 -11.489 1.00 92.81 385 LEU A C 1
ATOM 3070 O O . LEU A 1 385 ? 10.786 5.947 -12.577 1.00 92.81 385 LEU A O 1
ATOM 3074 N N . ASN A 1 386 ? 9.350 6.858 -11.105 1.00 88.38 386 ASN A N 1
ATOM 3075 C CA . ASN A 1 386 ? 8.171 6.764 -11.955 1.00 88.38 386 ASN A CA 1
ATOM 3076 C C . ASN A 1 386 ? 7.592 8.143 -12.244 1.00 88.38 386 ASN A C 1
ATOM 3078 O O . ASN A 1 386 ? 7.351 8.924 -11.326 1.00 88.38 386 ASN A O 1
ATOM 3082 N N . ILE A 1 387 ? 7.330 8.414 -13.522 1.00 90.19 387 ILE A N 1
ATOM 3083 C CA . ILE A 1 387 ? 6.719 9.662 -13.981 1.00 90.19 387 ILE A CA 1
ATOM 3084 C C . ILE A 1 387 ? 5.535 9.337 -14.877 1.00 90.19 387 ILE A C 1
ATOM 3086 O O . ILE A 1 387 ? 5.698 8.881 -16.015 1.00 90.19 387 ILE A O 1
ATOM 3090 N N . TRP A 1 388 ? 4.333 9.566 -14.368 1.00 87.75 388 TRP A N 1
ATOM 3091 C CA . TRP A 1 388 ? 3.089 9.185 -15.016 1.00 87.75 388 TRP A CA 1
ATOM 3092 C C . TRP A 1 388 ? 2.197 10.411 -15.247 1.00 87.75 388 TRP A C 1
ATOM 3094 O O . TRP A 1 388 ? 2.148 11.326 -14.435 1.00 87.75 388 TRP A O 1
ATOM 3104 N N . LEU A 1 389 ? 1.487 10.450 -16.377 1.00 84.31 389 LEU A N 1
ATOM 3105 C CA . LEU A 1 389 ? 0.448 11.443 -16.683 1.00 84.31 389 LEU A CA 1
ATOM 3106 C C . LEU A 1 389 ? 0.902 12.913 -16.516 1.00 84.31 389 LEU A C 1
ATOM 3108 O O . LEU A 1 389 ? 0.121 13.761 -16.093 1.00 84.31 389 LEU A O 1
ATOM 3112 N N . CYS A 1 390 ? 2.149 13.226 -16.888 1.00 88.44 390 CYS A N 1
ATOM 3113 C CA . CYS A 1 390 ? 2.722 14.579 -16.856 1.00 88.44 390 CYS A CA 1
ATOM 3114 C C . CYS A 1 390 ? 2.926 15.117 -18.293 1.00 88.44 390 CYS A C 1
ATOM 3116 O O . CYS A 1 390 ? 4.031 15.038 -18.835 1.00 88.44 390 CYS A O 1
ATOM 3118 N N . PRO A 1 391 ? 1.878 15.623 -18.974 1.00 87.81 391 PRO A N 1
ATOM 3119 C CA . PRO A 1 391 ? 1.924 15.951 -20.402 1.00 87.81 391 PRO A CA 1
ATOM 3120 C C . PRO A 1 391 ? 2.784 17.173 -20.755 1.00 87.81 391 PRO A C 1
ATOM 3122 O O . PRO A 1 391 ? 3.288 17.233 -21.876 1.00 87.81 391 PRO A O 1
ATOM 3125 N N . LYS A 1 392 ? 2.941 18.145 -19.842 1.00 89.88 392 LYS A N 1
ATOM 3126 C CA . LYS A 1 392 ? 3.710 19.380 -20.082 1.00 89.88 392 LYS A CA 1
ATOM 3127 C C . LYS A 1 392 ? 5.183 19.301 -19.679 1.00 89.88 392 LYS A C 1
ATOM 3129 O O . LYS A 1 392 ? 5.918 20.217 -20.030 1.00 89.88 392 LYS A O 1
ATOM 3134 N N . LEU A 1 393 ? 5.598 18.230 -19.006 1.00 90.19 393 LEU A N 1
ATOM 3135 C CA . LEU A 1 393 ? 6.968 18.054 -18.538 1.00 90.19 393 LEU A CA 1
ATOM 3136 C C . LEU A 1 393 ? 7.898 17.915 -19.742 1.00 90.19 393 LEU A C 1
ATOM 3138 O O . LEU A 1 393 ? 7.659 17.043 -20.571 1.00 90.19 393 LEU A O 1
ATOM 3142 N N . GLU A 1 394 ? 8.922 18.758 -19.862 1.00 88.44 394 GLU A N 1
ATOM 3143 C CA . GLU A 1 394 ? 9.757 18.842 -21.068 1.00 88.44 394 GLU A CA 1
ATOM 3144 C C . GLU A 1 394 ? 11.103 18.138 -20.921 1.00 88.44 394 GLU A C 1
ATOM 3146 O O . GLU A 1 394 ? 11.601 17.572 -21.893 1.00 88.44 394 GLU A O 1
ATOM 3151 N N . SER A 1 395 ? 11.689 18.134 -19.729 1.00 84.88 395 SER A N 1
ATOM 3152 C CA . SER A 1 395 ? 13.009 17.558 -19.494 1.00 84.88 395 SER A CA 1
ATOM 3153 C C . SER A 1 395 ? 13.114 16.926 -18.111 1.00 84.88 395 SER A C 1
ATOM 3155 O O . SER A 1 395 ? 12.324 17.197 -17.205 1.00 84.88 395 SER A O 1
ATOM 3157 N N . PHE A 1 396 ? 14.139 16.091 -17.945 1.00 84.69 396 PHE A N 1
ATOM 3158 C CA . PHE A 1 396 ? 14.661 15.783 -16.617 1.00 84.69 396 PHE A CA 1
ATOM 3159 C C . PHE A 1 396 ? 15.384 17.007 -16.027 1.00 84.69 396 PHE A C 1
ATOM 3161 O O . PHE A 1 396 ? 15.489 18.053 -16.671 1.00 84.69 396 PHE A O 1
ATOM 3168 N N . SER A 1 397 ? 15.871 16.867 -14.796 1.00 77.50 397 SER A N 1
ATOM 3169 C CA . SER A 1 397 ? 16.621 17.895 -14.075 1.00 77.50 397 SER A CA 1
ATOM 3170 C C . SER A 1 397 ? 17.875 18.366 -14.820 1.00 77.50 397 SER A C 1
ATOM 3172 O O . SER A 1 397 ? 18.599 17.557 -15.413 1.00 77.50 397 SER A O 1
ATOM 3174 N N . GLU A 1 398 ? 18.197 19.657 -14.711 1.00 72.06 398 GLU A N 1
ATOM 3175 C CA . GLU A 1 398 ? 19.516 20.184 -15.082 1.00 72.06 398 GLU A CA 1
ATOM 3176 C C . GLU A 1 398 ? 20.590 19.479 -14.230 1.00 72.06 398 GLU A C 1
ATOM 3178 O O . GLU A 1 398 ? 20.526 19.486 -12.999 1.00 72.06 398 GLU A O 1
ATOM 3183 N N . GLY A 1 399 ? 21.522 18.773 -14.883 1.00 70.31 399 GLY A N 1
ATOM 3184 C CA . GLY A 1 399 ? 22.503 17.882 -14.236 1.00 70.31 399 GLY A CA 1
ATOM 3185 C C . GLY A 1 399 ? 22.218 16.377 -14.381 1.00 70.31 399 GLY A C 1
ATOM 3186 O O . GLY A 1 399 ? 23.110 15.564 -14.144 1.00 70.31 399 GLY A O 1
ATOM 3187 N N . GLY A 1 400 ? 21.029 15.996 -14.861 1.00 83.31 400 GLY A N 1
ATOM 3188 C CA . GLY A 1 400 ? 20.657 14.606 -15.147 1.00 83.31 400 GLY A CA 1
ATOM 3189 C C . GLY A 1 400 ? 20.164 13.805 -13.935 1.00 83.31 400 GLY A C 1
ATOM 3190 O O . GLY A 1 400 ? 20.056 14.315 -12.821 1.00 83.31 400 GLY A O 1
ATOM 3191 N N . LEU A 1 401 ? 19.830 12.535 -14.187 1.00 90.38 401 LEU A N 1
ATOM 3192 C CA . LEU A 1 401 ? 19.316 11.591 -13.189 1.00 90.38 401 LEU A CA 1
ATOM 3193 C C . LEU A 1 401 ? 20.447 10.974 -12.338 1.00 90.38 401 LEU A C 1
ATOM 3195 O O . LEU A 1 401 ? 21.567 10.825 -12.832 1.00 90.38 401 LEU A O 1
ATOM 3199 N N . PRO A 1 402 ? 20.165 10.563 -11.087 1.00 90.75 402 PRO A N 1
ATOM 3200 C CA . PRO A 1 402 ? 21.162 9.976 -10.193 1.00 90.75 402 PRO A CA 1
ATOM 3201 C C . PRO A 1 402 ? 21.703 8.633 -10.700 1.00 90.75 402 PRO A C 1
ATOM 3203 O O . PRO A 1 402 ? 20.970 7.779 -11.200 1.00 90.75 402 PRO A O 1
ATOM 3206 N N . LYS A 1 403 ? 23.012 8.408 -10.524 1.00 91.06 403 LYS A N 1
ATOM 3207 C CA . LYS A 1 403 ? 23.717 7.195 -10.998 1.00 91.06 403 LYS A CA 1
ATOM 3208 C C . LYS A 1 403 ? 23.271 5.888 -10.326 1.00 91.06 403 LYS A C 1
ATOM 3210 O O . LYS A 1 403 ? 23.579 4.814 -10.848 1.00 91.06 403 LYS A O 1
ATOM 3215 N N . SER A 1 404 ? 22.602 5.964 -9.178 1.00 92.31 404 SER A N 1
ATOM 3216 C CA . SER A 1 404 ? 22.023 4.829 -8.442 1.00 92.31 404 SER A CA 1
ATOM 3217 C C . SER A 1 404 ? 20.732 4.297 -9.065 1.00 92.31 404 SER A C 1
ATOM 3219 O O . SER A 1 404 ? 20.336 3.173 -8.752 1.00 92.31 404 SER A O 1
ATOM 3221 N N . LEU A 1 405 ? 20.122 5.053 -9.987 1.00 93.31 405 LEU A N 1
ATOM 3222 C CA . LEU A 1 405 ? 18.835 4.719 -10.579 1.00 93.31 405 LEU A CA 1
ATOM 3223 C C . LEU A 1 405 ? 18.881 3.356 -11.272 1.00 93.31 405 LEU A C 1
ATOM 3225 O O . LEU A 1 405 ? 19.633 3.142 -12.224 1.00 93.31 405 LEU A O 1
ATOM 3229 N N . ASN A 1 406 ? 18.061 2.434 -10.776 1.00 90.75 406 ASN A N 1
ATOM 3230 C CA . ASN A 1 406 ? 17.941 1.065 -11.258 1.00 90.75 406 ASN A CA 1
ATOM 3231 C C . ASN A 1 406 ? 16.733 0.889 -12.174 1.00 90.75 406 ASN A C 1
ATOM 3233 O O . ASN A 1 406 ? 16.803 0.164 -13.173 1.00 90.75 406 ASN A O 1
ATOM 3237 N N . PHE A 1 407 ? 15.644 1.568 -11.830 1.00 89.12 407 PHE A N 1
ATOM 3238 C CA . PHE A 1 407 ? 14.371 1.448 -12.498 1.00 89.12 407 PHE A CA 1
ATOM 3239 C C . PHE A 1 407 ? 13.820 2.832 -12.884 1.00 89.12 407 PHE A C 1
ATOM 3241 O O . PHE A 1 407 ? 13.726 3.725 -12.040 1.00 89.12 407 PHE A O 1
ATOM 3248 N N . LEU A 1 408 ? 13.399 2.978 -14.147 1.00 90.38 408 LEU A N 1
ATOM 3249 C CA . LEU A 1 408 ? 12.724 4.172 -14.665 1.00 90.38 408 LEU A CA 1
ATOM 3250 C C . LEU A 1 408 ? 11.477 3.800 -15.483 1.00 90.38 408 LEU A C 1
ATOM 3252 O O . LEU A 1 408 ? 11.588 3.066 -16.466 1.00 90.38 408 LEU A O 1
ATOM 3256 N N . GLU A 1 409 ? 10.306 4.345 -15.134 1.00 85.56 409 GLU A N 1
ATOM 3257 C CA . GLU A 1 409 ? 9.087 4.236 -15.952 1.00 85.56 409 GLU A CA 1
ATOM 3258 C C . GLU A 1 409 ? 8.503 5.604 -16.293 1.00 85.56 409 GLU A C 1
ATOM 3260 O O . GLU A 1 409 ? 8.245 6.433 -15.421 1.00 85.56 409 GLU A O 1
ATOM 3265 N N . ILE A 1 410 ? 8.235 5.806 -17.583 1.00 88.12 410 ILE A N 1
ATOM 3266 C CA . ILE A 1 410 ? 7.602 7.008 -18.123 1.00 88.12 410 ILE A CA 1
ATOM 3267 C C . ILE A 1 410 ? 6.286 6.603 -18.778 1.00 88.12 410 ILE A C 1
ATOM 3269 O O . ILE A 1 410 ? 6.261 5.817 -19.727 1.00 88.12 410 ILE A O 1
ATOM 3273 N N . ASN A 1 411 ? 5.170 7.142 -18.297 1.00 83.94 411 ASN A N 1
ATOM 3274 C CA . ASN A 1 411 ? 3.843 6.764 -18.771 1.00 83.94 411 ASN A CA 1
ATOM 3275 C C . ASN A 1 411 ? 3.016 8.003 -19.125 1.00 83.94 411 ASN A C 1
ATOM 3277 O O . ASN A 1 411 ? 2.634 8.761 -18.247 1.00 83.94 411 ASN A O 1
ATOM 3281 N N . ARG A 1 412 ? 2.666 8.176 -20.404 1.00 80.50 412 ARG A N 1
ATOM 3282 C CA . ARG A 1 412 ? 1.838 9.275 -20.933 1.00 80.50 412 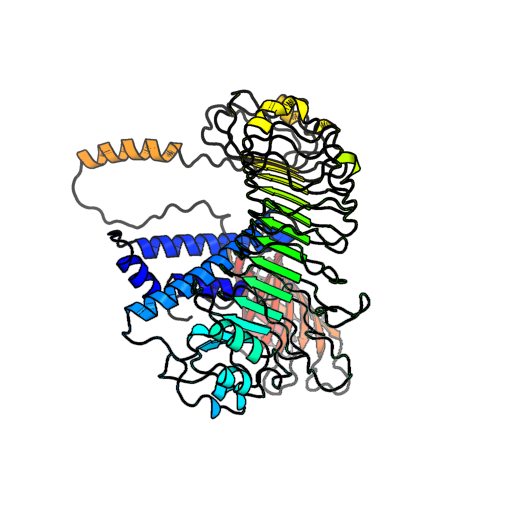ARG A CA 1
ATOM 3283 C C . ARG A 1 412 ? 2.410 10.671 -20.619 1.00 80.50 412 ARG A C 1
ATOM 3285 O O . ARG A 1 412 ? 1.679 11.559 -20.194 1.00 80.50 412 ARG A O 1
ATOM 3292 N N . CYS A 1 413 ? 3.702 10.861 -20.891 1.00 85.12 413 CYS A N 1
ATOM 3293 C CA . CYS A 1 413 ? 4.404 12.148 -20.779 1.00 85.12 413 CYS A CA 1
ATOM 3294 C C . CYS A 1 413 ? 4.917 12.590 -22.164 1.00 85.12 413 CYS A C 1
ATOM 3296 O O . CYS A 1 413 ? 6.059 12.314 -22.527 1.00 85.12 413 CYS A O 1
ATOM 3298 N N . GLU A 1 414 ? 4.049 13.207 -22.974 1.00 84.31 414 GLU A N 1
ATOM 3299 C CA . GLU A 1 414 ? 4.298 13.447 -24.409 1.00 84.31 414 GLU A CA 1
ATOM 3300 C C . GLU A 1 414 ? 5.492 14.367 -24.680 1.00 84.31 414 GLU A C 1
ATOM 3302 O O . GLU A 1 414 ? 6.352 14.030 -25.494 1.00 84.31 414 GLU A O 1
ATOM 3307 N N . LYS A 1 415 ? 5.560 15.520 -24.001 1.00 87.31 415 LYS A N 1
ATOM 3308 C CA . LYS A 1 415 ? 6.650 16.485 -24.194 1.00 87.31 415 LYS A CA 1
ATOM 3309 C C . LYS A 1 415 ? 7.998 15.940 -23.719 1.00 87.31 415 LYS A C 1
ATOM 3311 O O . LYS A 1 415 ? 8.989 16.075 -24.432 1.00 87.31 415 LYS A O 1
ATOM 3316 N N . LEU A 1 416 ? 8.016 15.247 -22.578 1.00 87.88 416 LEU A N 1
ATOM 3317 C CA . LEU A 1 416 ? 9.226 14.627 -22.034 1.00 87.88 416 LEU A CA 1
ATOM 3318 C C . LEU A 1 416 ? 9.785 13.609 -23.028 1.00 87.88 416 LEU A C 1
ATOM 3320 O O . LEU A 1 416 ? 10.997 13.507 -23.208 1.00 87.88 416 LEU A O 1
ATOM 3324 N N . PHE A 1 417 ? 8.892 12.873 -23.693 1.00 83.62 417 PHE A N 1
ATOM 3325 C CA . PHE A 1 417 ? 9.268 11.914 -24.719 1.00 83.62 417 PHE A C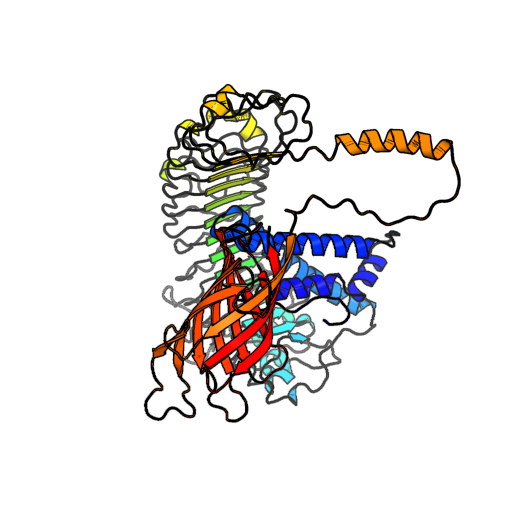A 1
ATOM 3326 C C . PHE A 1 417 ? 9.727 12.559 -26.033 1.00 83.62 417 PHE A C 1
ATOM 3328 O O . PHE A 1 417 ? 10.657 12.057 -26.667 1.00 83.62 417 PHE A O 1
ATOM 3335 N N . ALA A 1 418 ? 9.128 13.677 -26.447 1.00 83.69 418 ALA A N 1
ATOM 3336 C CA . ALA A 1 418 ? 9.598 14.433 -27.612 1.00 83.69 418 ALA A CA 1
ATOM 3337 C C . ALA A 1 418 ? 11.065 14.883 -27.434 1.00 83.69 418 ALA A C 1
ATOM 3339 O O . ALA A 1 418 ? 11.867 14.799 -28.360 1.00 83.69 418 ALA A O 1
ATOM 3340 N N . ASN A 1 419 ? 11.453 15.226 -26.202 1.00 83.06 419 ASN A N 1
ATOM 3341 C CA . ASN A 1 419 ? 12.811 15.635 -25.838 1.00 83.06 419 ASN A CA 1
ATOM 3342 C C . ASN A 1 419 ? 13.729 14.479 -25.401 1.00 83.06 419 ASN A C 1
ATOM 3344 O O . ASN A 1 419 ? 14.769 14.715 -24.779 1.00 83.06 419 ASN A O 1
ATOM 3348 N N . ARG A 1 420 ? 13.405 13.224 -25.750 1.00 81.88 420 ARG A N 1
ATOM 3349 C CA . ARG A 1 420 ? 14.193 12.031 -25.374 1.00 81.88 420 ARG A CA 1
ATOM 3350 C C . ARG A 1 420 ? 15.672 12.090 -25.746 1.00 81.88 420 ARG A C 1
ATOM 3352 O O . ARG A 1 420 ? 16.505 11.496 -25.067 1.00 81.88 420 ARG A O 1
ATOM 3359 N N . LYS A 1 421 ? 16.016 12.894 -26.755 1.00 80.25 421 LYS A N 1
ATOM 3360 C CA . LYS A 1 421 ? 17.397 13.153 -27.169 1.00 80.25 421 LYS A CA 1
ATOM 3361 C C . LYS A 1 421 ? 18.283 13.738 -26.056 1.00 80.25 421 LYS A C 1
ATOM 3363 O O . LYS A 1 421 ? 19.498 13.584 -26.084 1.00 80.25 421 LYS A O 1
ATOM 3368 N N . ASN A 1 422 ? 17.685 14.370 -25.053 1.00 82.88 422 ASN A N 1
ATOM 3369 C CA . ASN A 1 422 ? 18.412 15.035 -23.975 1.00 82.88 422 ASN A CA 1
ATOM 3370 C C . ASN A 1 422 ? 18.426 14.229 -22.669 1.00 82.88 422 ASN A C 1
ATOM 3372 O O . ASN A 1 422 ? 18.910 14.722 -21.655 1.00 82.88 422 ASN A O 1
ATOM 3376 N N . TRP A 1 423 ? 17.908 12.995 -22.655 1.00 87.00 423 TRP A N 1
ATOM 3377 C CA . TRP A 1 423 ? 17.758 12.240 -21.409 1.00 87.00 423 TRP A CA 1
ATOM 3378 C C . TRP A 1 423 ? 19.075 11.766 -20.790 1.00 87.00 423 TRP A C 1
ATOM 3380 O O . TRP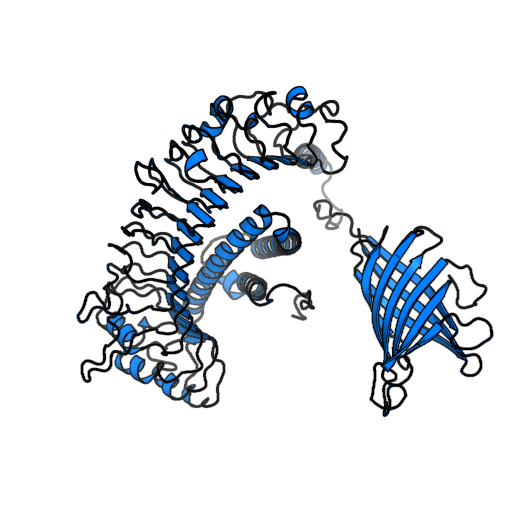 A 1 423 ? 19.164 11.630 -19.572 1.00 87.00 423 TRP A O 1
ATOM 3390 N N . GLY A 1 424 ? 20.092 11.481 -21.607 1.00 86.06 424 GLY A N 1
ATOM 3391 C CA . GLY A 1 424 ? 21.396 11.044 -21.104 1.00 86.06 424 GLY A CA 1
ATOM 3392 C C . GLY A 1 424 ? 21.394 9.688 -20.378 1.00 86.06 424 GLY A C 1
ATOM 3393 O O . GLY A 1 424 ? 22.341 9.419 -19.636 1.00 86.06 424 GLY A O 1
ATOM 3394 N N . LEU A 1 425 ? 20.375 8.832 -20.570 1.00 88.25 425 LEU A N 1
ATOM 3395 C CA . LEU A 1 425 ? 20.231 7.560 -19.838 1.00 88.25 425 LEU A CA 1
ATOM 3396 C C . LEU A 1 425 ? 21.397 6.593 -20.080 1.00 88.25 425 LEU A C 1
ATOM 3398 O O . LEU A 1 425 ? 21.723 5.795 -19.205 1.00 88.25 425 LEU A O 1
ATOM 3402 N N . GLN A 1 426 ? 22.078 6.693 -21.222 1.00 85.50 426 GLN A N 1
ATOM 3403 C CA . GLN A 1 426 ? 23.277 5.919 -21.541 1.00 85.50 426 GLN A CA 1
ATOM 3404 C C . GLN A 1 426 ? 24.428 6.127 -20.542 1.00 85.50 426 GLN A C 1
ATOM 3406 O O . GLN A 1 426 ? 25.328 5.297 -20.457 1.00 85.50 426 GLN A O 1
ATOM 3411 N N . LYS A 1 427 ? 24.409 7.227 -19.776 1.00 86.62 427 LYS A N 1
ATOM 3412 C CA . LYS A 1 427 ? 25.411 7.536 -18.744 1.00 86.62 427 LYS A CA 1
ATOM 3413 C C . LYS A 1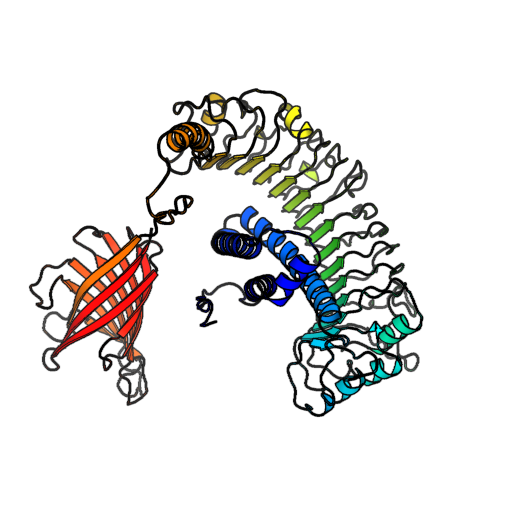 427 ? 25.087 6.908 -17.381 1.00 86.62 427 LYS A C 1
ATOM 3415 O O . LYS A 1 427 ? 25.891 7.054 -16.463 1.00 86.62 427 LYS A O 1
ATOM 3420 N N . LEU A 1 428 ? 23.938 6.239 -17.227 1.00 90.31 428 LEU A N 1
ATOM 3421 C CA . LEU A 1 428 ? 23.481 5.665 -15.958 1.00 90.31 428 LEU A CA 1
ATOM 3422 C C . LEU A 1 428 ? 23.973 4.213 -15.802 1.00 90.31 428 LEU A C 1
ATOM 3424 O O . LEU A 1 428 ? 23.417 3.304 -16.422 1.00 90.31 428 LEU A O 1
ATOM 3428 N N . PRO A 1 429 ? 24.986 3.946 -14.954 1.00 88.56 429 PRO A N 1
ATOM 3429 C CA . PRO A 1 429 ? 25.595 2.615 -14.858 1.00 88.56 429 PRO A CA 1
ATOM 3430 C C . PRO A 1 429 ? 24.670 1.580 -14.194 1.00 88.56 429 PRO A C 1
ATOM 3432 O O . PRO A 1 429 ? 24.766 0.376 -14.457 1.00 88.56 429 PRO A O 1
ATOM 3435 N N . SER A 1 430 ? 23.762 2.036 -13.330 1.00 91.31 430 SER A N 1
ATOM 3436 C CA . SER A 1 430 ? 22.911 1.170 -12.507 1.00 91.31 430 SER A CA 1
ATOM 3437 C C . SER A 1 430 ? 21.565 0.846 -13.143 1.00 91.31 430 SER A C 1
ATOM 3439 O O . SER A 1 430 ? 20.884 -0.050 -12.644 1.00 91.31 430 SER A O 1
ATOM 3441 N N . LEU A 1 431 ? 21.197 1.501 -14.251 1.00 92.56 431 LEU A N 1
ATOM 3442 C CA . LEU A 1 431 ? 19.886 1.319 -14.868 1.00 92.56 431 LEU A CA 1
ATOM 3443 C C . LEU A 1 431 ? 19.769 -0.110 -15.415 1.00 92.56 431 LEU A C 1
ATOM 3445 O O . LEU A 1 431 ? 20.581 -0.541 -16.232 1.00 92.56 431 LEU A O 1
ATOM 3449 N N . ARG A 1 432 ? 18.793 -0.872 -14.914 1.00 87.62 432 ARG A N 1
ATOM 3450 C CA . ARG A 1 432 ? 18.526 -2.266 -15.309 1.00 87.62 432 ARG A CA 1
ATOM 3451 C C . ARG A 1 432 ? 17.196 -2.409 -16.014 1.00 87.62 432 ARG A C 1
ATOM 3453 O O . ARG A 1 432 ? 17.068 -3.260 -16.888 1.00 87.62 432 ARG A O 1
ATOM 3460 N N . SER A 1 433 ? 16.215 -1.593 -15.655 1.00 85.94 433 SER A N 1
ATOM 3461 C CA . SER A 1 433 ? 14.875 -1.727 -16.200 1.00 85.94 433 SER A CA 1
ATOM 3462 C C . SER A 1 433 ? 14.300 -0.381 -16.609 1.00 85.94 433 SER A C 1
ATOM 3464 O O . SER A 1 433 ? 14.299 0.572 -15.831 1.00 85.94 433 SER A O 1
ATOM 3466 N N . PHE A 1 434 ? 13.799 -0.328 -17.841 1.00 86.44 434 PHE A N 1
ATOM 3467 C CA . PHE A 1 434 ? 13.207 0.863 -18.431 1.00 86.44 434 PHE A CA 1
ATOM 3468 C C . PHE A 1 434 ? 11.827 0.538 -19.003 1.00 86.44 434 PHE A C 1
ATOM 3470 O O . PHE A 1 434 ? 11.663 -0.398 -19.791 1.00 86.44 434 PHE A O 1
ATOM 3477 N N . GLY A 1 435 ? 10.829 1.309 -18.584 1.00 83.19 435 GLY A N 1
ATOM 3478 C CA . GLY A 1 435 ? 9.452 1.198 -19.039 1.00 83.19 435 GLY A CA 1
ATOM 3479 C C . GLY A 1 435 ? 8.988 2.476 -19.718 1.00 83.19 435 GLY A C 1
ATOM 3480 O O . GLY A 1 435 ? 9.158 3.572 -19.190 1.00 83.19 435 GLY A O 1
ATOM 3481 N N . ILE A 1 436 ? 8.345 2.337 -20.873 1.00 82.06 436 ILE A N 1
ATOM 3482 C CA . ILE A 1 436 ? 7.681 3.446 -21.535 1.00 82.06 436 ILE A CA 1
ATOM 3483 C C . ILE A 1 436 ? 6.285 3.086 -22.029 1.00 82.06 436 ILE A C 1
ATOM 3485 O O . ILE A 1 436 ? 6.044 2.031 -22.624 1.00 82.06 436 ILE A O 1
ATOM 3489 N N . LYS A 1 437 ? 5.349 4.006 -21.798 1.00 78.81 437 LYS A N 1
ATOM 3490 C CA . LYS A 1 437 ? 3.976 3.944 -22.292 1.00 78.81 437 LYS A CA 1
ATOM 3491 C C . LYS A 1 437 ? 3.491 5.337 -22.672 1.00 78.81 437 LYS A C 1
ATOM 3493 O O . LYS A 1 437 ? 3.821 6.286 -21.981 1.00 78.81 437 LYS A O 1
ATOM 3498 N N . GLY A 1 438 ? 2.692 5.508 -23.725 1.00 70.06 438 GLY A N 1
ATOM 3499 C CA . GLY A 1 438 ? 2.180 6.843 -24.088 1.00 70.06 438 GLY A CA 1
ATOM 3500 C C . GLY A 1 438 ? 2.035 7.066 -25.585 1.00 70.06 438 GLY A C 1
ATOM 3501 O O . GLY A 1 438 ? 1.902 6.115 -26.331 1.00 70.06 438 GLY A O 1
ATOM 3502 N N . THR A 1 439 ? 2.028 8.313 -26.039 1.00 61.56 439 THR A N 1
ATOM 3503 C CA . THR A 1 439 ? 1.866 8.654 -27.460 1.00 61.56 439 THR A CA 1
ATOM 3504 C C . THR A 1 439 ? 3.162 9.232 -28.011 1.00 61.56 439 THR A C 1
ATOM 3506 O O . THR A 1 439 ? 3.738 10.125 -27.389 1.00 61.56 439 THR A O 1
ATOM 3509 N N . CYS A 1 440 ? 3.609 8.765 -29.176 1.00 57.06 440 CYS A N 1
ATOM 3510 C CA . CYS A 1 440 ? 4.690 9.408 -29.911 1.00 57.06 440 CYS A CA 1
ATOM 3511 C C . CYS A 1 440 ? 4.094 10.303 -31.004 1.00 57.06 440 CYS A C 1
ATOM 3513 O O . CYS A 1 440 ? 3.182 9.882 -31.715 1.00 57.06 440 CYS A O 1
ATOM 3515 N N . LYS A 1 441 ? 4.577 11.540 -31.149 1.00 57.19 441 LYS A N 1
ATOM 3516 C CA . LYS A 1 441 ? 4.218 12.391 -32.300 1.00 57.19 441 LYS A CA 1
ATOM 3517 C C . LYS A 1 441 ? 5.195 12.211 -33.467 1.00 57.19 441 LYS A C 1
ATOM 3519 O O . LYS A 1 441 ? 4.781 12.332 -34.615 1.00 57.19 441 LYS A O 1
ATOM 3524 N N . ASP A 1 442 ? 6.427 11.795 -33.179 1.00 54.41 442 ASP A N 1
ATOM 3525 C CA . ASP A 1 442 ? 7.476 11.578 -34.175 1.00 54.41 442 ASP A CA 1
ATOM 3526 C C . ASP A 1 442 ? 7.530 10.093 -34.552 1.00 54.41 442 ASP A C 1
ATOM 3528 O O . ASP A 1 442 ? 8.031 9.260 -33.800 1.00 54.41 442 ASP A O 1
ATOM 3532 N N . GLY A 1 443 ? 6.953 9.731 -35.697 1.00 51.78 443 GLY A N 1
ATOM 3533 C CA . GLY A 1 443 ? 6.866 8.347 -36.180 1.00 51.78 443 GLY A CA 1
ATOM 3534 C C . GLY A 1 443 ? 8.203 7.739 -36.630 1.00 51.78 443 GLY A C 1
ATOM 3535 O O . GLY A 1 443 ? 8.304 7.293 -37.775 1.00 51.78 443 GLY A O 1
ATOM 3536 N N . GLU A 1 444 ? 9.201 7.729 -35.747 1.00 61.00 444 GLU A N 1
ATOM 3537 C CA . GLU A 1 444 ? 10.530 7.135 -35.907 1.00 61.00 444 GLU A CA 1
ATOM 3538 C C . GLU A 1 444 ? 10.672 5.847 -35.078 1.00 61.00 444 GLU A C 1
ATOM 3540 O O . GLU A 1 444 ? 9.901 5.567 -34.154 1.00 61.00 444 GLU A O 1
ATOM 3545 N N . SER A 1 445 ? 11.653 5.029 -35.452 1.00 66.31 445 SER A N 1
ATOM 3546 C CA . SER A 1 445 ? 11.987 3.779 -34.776 1.00 66.31 445 SER A CA 1
ATOM 3547 C C . SER A 1 445 ? 12.607 4.002 -33.391 1.00 66.31 445 SER A C 1
ATOM 3549 O O . SER A 1 445 ? 13.389 4.929 -33.211 1.00 66.31 445 SER A O 1
ATOM 3551 N N . PHE A 1 446 ? 12.324 3.120 -32.429 1.00 72.88 446 PHE A N 1
ATOM 3552 C CA . PHE A 1 446 ? 12.782 3.211 -31.029 1.00 72.88 446 PHE A CA 1
ATOM 3553 C C . PHE A 1 446 ? 13.374 1.870 -30.571 1.00 72.88 446 PHE A C 1
ATOM 3555 O O . PHE A 1 446 ? 12.867 0.827 -30.991 1.00 72.88 446 PHE A O 1
ATOM 3562 N N . PRO A 1 447 ? 14.364 1.846 -29.664 1.00 70.62 447 PRO A N 1
ATOM 3563 C CA . PRO A 1 447 ? 15.132 2.982 -29.139 1.00 70.62 447 PRO A CA 1
ATOM 3564 C C . PRO A 1 447 ? 16.186 3.481 -30.137 1.00 70.62 447 PRO A C 1
ATOM 3566 O O . PRO A 1 447 ? 16.726 2.703 -30.917 1.00 70.62 447 PRO A O 1
ATOM 3569 N N . GLU A 1 448 ? 16.523 4.769 -30.116 1.00 76.44 448 GLU A N 1
ATOM 3570 C CA . GLU A 1 448 ? 17.701 5.258 -30.834 1.00 76.44 448 GLU A CA 1
ATOM 3571 C C . GLU A 1 448 ? 18.977 4.584 -30.300 1.00 76.44 448 GLU A C 1
ATOM 3573 O O . GLU A 1 448 ? 19.086 4.278 -29.110 1.00 76.44 448 GLU A O 1
ATOM 3578 N N . GLU A 1 449 ? 19.969 4.388 -31.173 1.00 71.25 449 GLU A N 1
ATOM 3579 C CA . GLU A 1 449 ? 21.209 3.647 -30.882 1.00 71.25 449 GLU A CA 1
ATOM 3580 C C . GLU A 1 449 ? 21.997 4.109 -29.646 1.00 71.25 449 GLU A C 1
ATOM 3582 O O . GLU A 1 449 ? 22.858 3.386 -29.148 1.00 71.25 449 GLU A O 1
ATOM 3587 N N . TRP A 1 450 ? 21.755 5.333 -29.197 1.00 74.81 450 TRP A N 1
ATOM 3588 C CA . TRP A 1 450 ? 22.506 6.027 -28.159 1.00 74.81 450 TRP A CA 1
ATOM 3589 C C . TRP A 1 450 ? 21.653 6.358 -26.929 1.00 74.81 450 TRP A C 1
ATOM 3591 O O . TRP A 1 450 ? 22.161 6.968 -25.990 1.00 74.81 450 TRP A O 1
ATOM 3601 N N . LEU A 1 451 ? 20.367 5.987 -26.932 1.00 81.94 451 LEU A N 1
ATOM 3602 C CA . LEU A 1 451 ? 19.422 6.401 -25.898 1.00 81.94 451 LEU A CA 1
ATOM 3603 C C . LEU A 1 451 ? 19.553 5.573 -24.615 1.00 81.94 451 LEU A C 1
ATOM 3605 O O . LEU A 1 451 ? 19.503 6.130 -23.523 1.00 81.94 451 LEU A O 1
ATOM 3609 N N . LEU A 1 452 ? 19.682 4.250 -24.737 1.00 85.81 452 LEU A N 1
ATOM 3610 C CA . LEU A 1 452 ? 19.614 3.314 -23.610 1.00 85.81 452 LEU A CA 1
ATOM 3611 C C . LEU A 1 452 ? 20.998 2.722 -23.277 1.00 85.81 452 LEU A C 1
ATOM 3613 O O . LEU A 1 452 ? 21.782 2.457 -24.189 1.00 85.81 452 LEU A O 1
ATOM 3617 N N . PRO A 1 453 ? 21.317 2.487 -21.989 1.00 86.56 453 PRO A N 1
ATOM 3618 C CA . PRO A 1 453 ? 22.594 1.902 -21.590 1.00 86.56 453 PRO A CA 1
ATOM 3619 C C . PRO A 1 453 ? 22.643 0.388 -21.854 1.00 86.56 453 PRO A C 1
ATOM 3621 O O . PRO A 1 453 ? 21.644 -0.318 -21.718 1.00 86.56 453 PRO A O 1
ATOM 3624 N N . SER A 1 454 ? 23.832 -0.147 -22.144 1.00 85.06 454 SER A N 1
ATOM 3625 C CA . SER A 1 454 ? 24.050 -1.590 -22.367 1.00 85.06 454 SER A CA 1
ATOM 3626 C C . SER A 1 454 ? 23.862 -2.457 -21.113 1.00 85.06 454 SER A C 1
ATOM 3628 O O . SER A 1 454 ? 23.772 -3.682 -21.214 1.00 85.06 454 SER A O 1
ATOM 3630 N N . SER A 1 455 ? 23.789 -1.836 -19.931 1.00 82.88 455 SER A N 1
ATOM 3631 C CA . SER A 1 455 ? 23.486 -2.472 -18.644 1.00 82.88 455 SER A CA 1
ATOM 3632 C C . SER A 1 455 ? 22.010 -2.857 -18.477 1.00 82.88 455 SER A C 1
ATOM 3634 O O . SER A 1 455 ? 21.669 -3.540 -17.509 1.00 82.88 455 SER A O 1
ATOM 3636 N N . LEU A 1 456 ? 21.137 -2.441 -19.399 1.00 86.19 456 LEU A N 1
ATOM 3637 C CA . LEU A 1 456 ? 19.703 -2.698 -19.340 1.00 86.19 456 LEU A CA 1
ATOM 3638 C C . LEU A 1 456 ? 19.392 -4.195 -19.518 1.00 86.19 456 LEU A C 1
ATOM 3640 O O . LEU A 1 456 ? 19.770 -4.794 -20.521 1.00 86.19 456 LEU A O 1
ATOM 3644 N N . THR A 1 457 ? 18.663 -4.782 -18.566 1.00 80.31 457 THR A N 1
ATOM 3645 C CA . THR A 1 457 ? 18.207 -6.182 -18.594 1.00 80.31 457 THR A CA 1
ATOM 3646 C C . THR A 1 457 ? 16.735 -6.316 -18.959 1.00 80.31 457 THR A C 1
ATOM 3648 O O . THR A 1 457 ? 16.315 -7.363 -19.450 1.00 80.31 457 THR A O 1
ATOM 3651 N N . SER A 1 458 ? 15.931 -5.273 -18.738 1.00 76.38 458 SER A N 1
ATOM 3652 C CA . SER A 1 458 ? 14.494 -5.288 -19.019 1.00 76.38 458 SER A CA 1
ATOM 3653 C C . SER A 1 458 ? 14.036 -4.016 -19.733 1.00 76.38 458 SER A C 1
ATOM 3655 O O . SER A 1 458 ? 14.277 -2.906 -19.262 1.00 76.38 458 SER A O 1
ATOM 3657 N N . LEU A 1 459 ? 13.331 -4.181 -20.853 1.00 79.94 459 LEU A N 1
ATOM 3658 C CA . LEU A 1 459 ? 12.755 -3.096 -21.645 1.00 79.94 459 LEU A CA 1
ATOM 3659 C C . LEU A 1 459 ? 11.265 -3.355 -21.882 1.00 79.94 459 LEU A C 1
ATOM 3661 O O . LEU A 1 459 ? 10.886 -4.367 -22.474 1.00 79.94 459 LEU A O 1
ATOM 3665 N N . TYR A 1 460 ? 10.415 -2.425 -21.446 1.00 73.62 460 TYR A N 1
ATOM 3666 C CA . TYR A 1 460 ? 8.969 -2.489 -21.654 1.00 73.62 460 TYR A CA 1
ATOM 3667 C C . TYR A 1 460 ? 8.496 -1.304 -22.491 1.00 73.62 460 TYR A C 1
ATOM 3669 O O . TYR A 1 460 ? 8.638 -0.158 -22.083 1.00 73.62 460 TYR A O 1
ATOM 3677 N N . ILE A 1 461 ? 7.885 -1.577 -23.640 1.00 75.62 461 ILE A N 1
ATOM 3678 C CA . ILE A 1 461 ? 7.332 -0.581 -24.558 1.00 75.62 461 ILE A CA 1
ATOM 3679 C C . ILE A 1 461 ? 5.847 -0.893 -24.748 1.00 75.62 461 ILE A C 1
ATOM 3681 O O . ILE A 1 461 ? 5.485 -1.931 -25.301 1.00 75.62 461 ILE A O 1
ATOM 3685 N N . ARG A 1 462 ? 4.949 -0.030 -24.266 1.00 70.25 462 ARG A N 1
ATOM 3686 C CA . ARG A 1 462 ? 3.503 -0.312 -24.244 1.00 70.25 462 ARG A CA 1
ATOM 3687 C C . ARG A 1 462 ? 2.687 0.820 -24.863 1.00 70.25 462 ARG A C 1
ATOM 3689 O O . ARG A 1 462 ? 2.772 1.961 -24.437 1.00 70.25 462 ARG A O 1
ATOM 3696 N N . LYS A 1 463 ? 1.784 0.487 -25.785 1.00 63.53 463 LYS A N 1
ATOM 3697 C CA . LYS A 1 463 ? 0.768 1.384 -26.360 1.00 63.53 463 LYS A CA 1
ATOM 3698 C C . LYS A 1 463 ? 1.333 2.700 -26.927 1.00 63.53 463 LYS A C 1
ATOM 3700 O O . LYS A 1 463 ? 0.650 3.710 -26.810 1.00 63.53 463 LYS A O 1
ATOM 3705 N N . LEU A 1 464 ? 2.533 2.683 -27.525 1.00 65.81 464 LEU A N 1
ATOM 3706 C CA . LEU A 1 464 ? 3.096 3.842 -28.229 1.00 65.81 464 LEU A CA 1
ATOM 3707 C C . LEU A 1 464 ? 2.287 4.146 -29.499 1.00 65.81 464 LEU A C 1
ATOM 3709 O O . LEU A 1 464 ? 2.391 3.428 -30.489 1.00 65.81 464 LEU A O 1
ATOM 3713 N N . GLN A 1 465 ? 1.456 5.190 -29.471 1.00 62.44 465 GLN A N 1
ATOM 3714 C CA . GLN A 1 465 ? 0.739 5.649 -30.671 1.00 62.44 465 GLN A CA 1
ATOM 3715 C C . GLN A 1 465 ? 1.728 6.230 -31.698 1.00 62.44 465 GLN A C 1
ATOM 3717 O O . GLN A 1 465 ? 2.699 6.868 -31.298 1.00 62.44 465 GLN A O 1
ATOM 3722 N N . ASN A 1 466 ? 1.487 5.994 -32.996 1.00 59.50 466 ASN A N 1
ATOM 3723 C CA . ASN A 1 466 ? 2.348 6.353 -34.144 1.00 59.50 466 ASN A CA 1
ATOM 3724 C C . ASN A 1 466 ? 3.736 5.686 -34.195 1.00 59.50 466 ASN A C 1
ATOM 3726 O O . ASN A 1 466 ? 4.585 6.077 -34.997 1.00 59.50 466 ASN A O 1
ATOM 3730 N N . PHE A 1 467 ? 3.975 4.671 -33.365 1.00 63.59 467 PHE A N 1
ATOM 3731 C CA . PHE A 1 467 ? 5.211 3.898 -33.389 1.00 63.59 467 PHE A CA 1
ATOM 3732 C C . PHE A 1 467 ? 5.256 2.962 -34.606 1.00 63.59 467 PHE A C 1
ATOM 3734 O O . PHE A 1 467 ? 4.383 2.108 -34.748 1.00 63.59 467 PHE A O 1
ATOM 3741 N N . LYS A 1 468 ? 6.255 3.119 -35.488 1.00 63.28 468 LYS A N 1
ATOM 3742 C CA . LYS A 1 468 ? 6.339 2.361 -36.753 1.00 63.28 468 LYS A CA 1
ATOM 3743 C C . LYS A 1 468 ? 7.091 1.035 -36.631 1.00 63.28 468 LYS A C 1
ATOM 3745 O O . LYS A 1 468 ? 6.612 0.018 -37.120 1.00 63.28 468 LYS A O 1
ATOM 3750 N N . SER A 1 469 ? 8.266 1.034 -36.006 1.00 65.56 469 SER A N 1
ATOM 3751 C CA . SER A 1 469 ? 9.133 -0.148 -35.922 1.00 65.56 469 SER A CA 1
ATOM 3752 C C . SER A 1 469 ? 10.123 -0.043 -34.764 1.00 65.56 469 SER A C 1
ATOM 3754 O O . SER A 1 469 ? 10.514 1.051 -34.362 1.00 65.56 469 SER A O 1
ATOM 3756 N N . LEU A 1 470 ? 10.563 -1.182 -34.223 1.00 71.81 470 LEU A N 1
ATOM 3757 C CA . LEU A 1 470 ? 11.732 -1.202 -33.341 1.00 71.81 470 LEU A CA 1
ATOM 3758 C C . LEU A 1 470 ? 13.002 -0.944 -34.155 1.00 71.81 470 LEU A C 1
ATOM 3760 O O . LEU A 1 470 ? 13.161 -1.493 -35.243 1.00 71.81 470 LEU A O 1
ATOM 3764 N N . ASN A 1 471 ? 13.911 -0.141 -33.608 1.00 74.31 471 ASN A N 1
ATOM 3765 C CA . ASN A 1 471 ? 15.235 0.033 -34.189 1.00 74.31 471 ASN A CA 1
ATOM 3766 C C . ASN A 1 471 ? 16.096 -1.199 -33.867 1.00 74.31 471 ASN A C 1
ATOM 3768 O O . ASN A 1 471 ? 16.453 -1.418 -32.707 1.00 74.31 471 ASN A O 1
ATOM 3772 N N . GLY A 1 472 ? 16.423 -1.987 -34.892 1.00 68.62 472 GLY A N 1
ATOM 3773 C CA . GLY A 1 472 ? 17.218 -3.203 -34.752 1.00 68.62 472 GLY A CA 1
ATOM 3774 C C . GLY A 1 472 ? 18.595 -2.969 -34.160 1.00 68.62 472 GLY A C 1
ATOM 3775 O O . GLY A 1 472 ? 18.954 -3.587 -33.157 1.00 68.62 472 GLY A O 1
ATOM 3776 N N . ASP A 1 473 ? 19.313 -2.002 -34.716 1.00 72.88 473 ASP A N 1
ATOM 3777 C CA . ASP A 1 473 ? 20.678 -1.676 -34.312 1.00 72.88 473 ASP A CA 1
ATOM 3778 C C . ASP A 1 473 ? 20.720 -1.134 -32.877 1.00 72.88 473 ASP A C 1
ATOM 3780 O O . ASP A 1 473 ? 21.631 -1.438 -32.104 1.00 72.88 473 ASP A O 1
ATOM 3784 N N . GLY A 1 474 ? 19.682 -0.392 -32.473 1.00 74.69 474 GLY A N 1
ATOM 3785 C CA . GLY A 1 474 ? 19.529 0.097 -31.104 1.00 74.69 474 GLY A CA 1
ATOM 3786 C C . GLY A 1 474 ? 19.315 -1.019 -30.080 1.00 74.69 474 GLY A C 1
ATOM 3787 O O . GLY A 1 474 ? 19.909 -0.987 -29.004 1.00 74.69 474 GLY A O 1
ATOM 3788 N N . ILE A 1 475 ? 18.513 -2.036 -30.411 1.00 76.88 475 ILE A N 1
ATOM 3789 C CA . ILE A 1 475 ? 18.269 -3.178 -29.516 1.00 76.88 475 ILE A CA 1
ATOM 3790 C C . ILE A 1 475 ? 19.479 -4.110 -29.465 1.00 76.88 475 ILE A C 1
ATOM 3792 O O . ILE A 1 475 ? 19.816 -4.597 -28.387 1.00 76.88 475 ILE A O 1
ATOM 3796 N N . GLN A 1 476 ? 20.161 -4.346 -30.589 1.00 73.81 476 GLN A N 1
ATOM 3797 C CA . GLN A 1 476 ? 21.334 -5.226 -30.633 1.00 73.81 476 GLN A CA 1
ATOM 3798 C C . GLN A 1 476 ? 22.472 -4.750 -29.714 1.00 73.81 476 GLN A C 1
ATOM 3800 O O . GLN A 1 476 ? 23.193 -5.576 -29.152 1.00 73.81 476 GLN A O 1
ATOM 3805 N N . LYS A 1 477 ? 22.600 -3.436 -29.486 1.00 78.25 477 LYS A N 1
ATOM 3806 C CA . LYS A 1 477 ? 23.567 -2.861 -28.531 1.00 78.25 477 LYS A CA 1
ATOM 3807 C C . LYS A 1 477 ? 23.234 -3.143 -27.062 1.00 78.25 477 LYS A C 1
ATOM 3809 O O . LYS A 1 477 ? 24.111 -3.022 -26.204 1.00 78.25 477 LYS A O 1
ATOM 3814 N N . LEU A 1 478 ? 22.002 -3.545 -26.747 1.00 81.12 478 LEU A N 1
ATOM 3815 C CA . LEU A 1 478 ? 21.578 -3.915 -25.396 1.00 81.12 478 LEU A CA 1
ATOM 3816 C C . LEU A 1 478 ? 22.003 -5.356 -25.089 1.00 81.12 478 LEU A C 1
ATOM 3818 O O . LEU A 1 478 ? 21.190 -6.265 -24.950 1.00 81.12 478 LEU A O 1
ATOM 3822 N N . THR A 1 479 ? 23.312 -5.577 -24.979 1.00 80.75 479 THR A N 1
ATOM 3823 C CA . THR A 1 479 ? 23.915 -6.914 -24.831 1.00 80.75 479 THR A CA 1
ATOM 3824 C C . THR A 1 479 ? 23.516 -7.654 -23.551 1.00 80.75 479 THR A C 1
ATOM 3826 O O . THR A 1 479 ? 23.705 -8.869 -23.471 1.00 80.75 479 THR A O 1
ATOM 3829 N N . SER A 1 480 ? 23.010 -6.930 -22.549 1.00 83.62 480 SER A N 1
ATOM 3830 C CA . SER A 1 480 ? 22.542 -7.479 -21.268 1.00 83.62 480 SER A CA 1
ATOM 3831 C C . SER A 1 480 ? 21.026 -7.692 -21.229 1.00 83.62 480 SER A C 1
ATOM 3833 O O . SER A 1 480 ? 20.506 -8.088 -20.191 1.00 83.62 480 SER A O 1
ATOM 3835 N N . LEU A 1 481 ? 20.309 -7.407 -22.323 1.00 79.50 481 LEU A N 1
ATOM 3836 C CA . LEU A 1 481 ? 18.853 -7.450 -22.357 1.00 79.50 481 LEU A CA 1
ATOM 3837 C C . LEU A 1 481 ? 18.344 -8.893 -22.272 1.00 79.50 481 LEU A C 1
ATOM 3839 O O . LEU A 1 481 ? 18.613 -9.718 -23.143 1.00 79.50 481 LEU A O 1
ATOM 3843 N N . GLU A 1 482 ? 17.562 -9.174 -21.234 1.00 77.06 482 GLU A N 1
ATOM 3844 C CA . GLU A 1 482 ? 16.962 -10.483 -20.959 1.00 77.06 482 GLU A CA 1
ATOM 3845 C C . GLU A 1 482 ? 15.453 -10.482 -21.232 1.00 77.06 482 GLU A C 1
ATOM 3847 O O . GLU A 1 482 ? 14.898 -11.469 -21.711 1.00 77.06 482 GLU A O 1
ATOM 3852 N N . ASN A 1 483 ? 14.771 -9.372 -20.925 1.00 67.69 483 ASN A N 1
ATOM 3853 C CA . ASN A 1 483 ? 13.321 -9.251 -21.039 1.00 67.69 483 ASN A CA 1
ATOM 3854 C C . ASN A 1 483 ? 12.955 -8.078 -21.959 1.00 67.69 483 ASN A C 1
ATOM 3856 O O . ASN A 1 483 ? 13.257 -6.925 -21.658 1.00 67.69 483 ASN A O 1
ATOM 3860 N N . LEU A 1 484 ? 12.242 -8.366 -23.049 1.00 71.62 484 LEU A N 1
ATOM 3861 C CA . LEU A 1 484 ? 11.699 -7.359 -23.961 1.00 71.62 484 LEU A CA 1
ATOM 3862 C C . LEU A 1 484 ? 10.184 -7.543 -24.088 1.00 71.62 484 LEU A C 1
ATOM 3864 O O . LEU A 1 484 ? 9.711 -8.518 -24.670 1.00 71.62 484 LEU A O 1
ATOM 3868 N N . GLY A 1 485 ? 9.418 -6.604 -23.536 1.00 64.88 485 GLY A N 1
ATOM 3869 C CA . GLY A 1 485 ? 7.960 -6.596 -23.618 1.00 64.88 485 GLY A CA 1
ATOM 3870 C C . GLY A 1 485 ? 7.466 -5.472 -24.517 1.00 64.88 485 GLY A C 1
ATOM 3871 O O . GLY A 1 485 ? 7.596 -4.309 -24.150 1.00 64.88 485 GLY A O 1
ATOM 3872 N N . VAL A 1 486 ? 6.854 -5.803 -25.656 1.00 65.12 486 VAL A N 1
ATOM 3873 C CA . VAL A 1 486 ? 6.341 -4.815 -26.619 1.00 65.12 486 VAL A CA 1
ATOM 3874 C C . VAL A 1 486 ? 4.850 -5.039 -26.843 1.00 65.12 486 VAL A C 1
ATOM 3876 O O . VAL A 1 486 ? 4.433 -6.085 -27.324 1.00 65.12 486 VAL A O 1
ATOM 3879 N N . THR A 1 487 ? 4.020 -4.062 -26.491 1.00 59.78 487 THR A N 1
ATOM 3880 C CA . THR A 1 487 ? 2.561 -4.128 -26.665 1.00 59.78 487 THR A CA 1
ATOM 3881 C C . THR A 1 487 ? 2.105 -2.999 -27.585 1.00 59.78 487 THR A C 1
ATOM 3883 O O . THR A 1 487 ? 2.133 -1.840 -27.185 1.00 59.78 487 THR A O 1
ATOM 3886 N N . MET A 1 488 ? 1.689 -3.335 -28.807 1.00 56.94 488 MET A N 1
ATOM 3887 C CA . MET A 1 488 ? 1.348 -2.407 -29.901 1.00 56.94 488 MET A CA 1
ATOM 3888 C C . MET A 1 488 ? -0.162 -2.353 -30.174 1.00 56.94 488 MET A C 1
ATOM 3890 O O . MET A 1 488 ? -0.882 -3.256 -29.760 1.00 56.94 488 MET A O 1
ATOM 3894 N N . MET A 1 489 ? -0.643 -1.311 -30.866 1.00 42.81 489 MET A N 1
ATOM 3895 C CA . MET A 1 489 ? -1.998 -1.298 -31.455 1.00 42.81 489 MET A CA 1
ATOM 3896 C C . MET A 1 489 ? -2.000 -1.734 -32.933 1.00 42.81 489 MET A C 1
ATOM 3898 O O . MET A 1 489 ? -2.954 -2.390 -33.334 1.00 42.81 489 MET A O 1
ATOM 3902 N N . ASP A 1 490 ? -0.913 -1.497 -33.681 1.00 46.56 490 ASP A N 1
ATOM 3903 C CA . ASP A 1 490 ? -0.722 -1.944 -35.071 1.00 46.56 490 ASP A CA 1
ATOM 3904 C C . ASP A 1 490 ? 0.617 -2.689 -35.214 1.00 46.56 490 ASP A C 1
ATOM 3906 O O . ASP A 1 490 ? 1.646 -2.205 -34.752 1.00 46.56 490 ASP A O 1
ATOM 3910 N N . LEU A 1 491 ? 0.618 -3.887 -35.814 1.00 43.66 491 LEU A N 1
ATOM 3911 C CA . LEU A 1 491 ? 1.809 -4.750 -35.964 1.00 43.66 491 LEU A CA 1
ATOM 3912 C C . LEU A 1 491 ? 2.406 -4.797 -37.375 1.00 43.66 491 LEU A C 1
ATOM 3914 O O . LEU A 1 491 ? 3.300 -5.607 -37.630 1.00 43.66 491 LEU A O 1
ATOM 3918 N N . ASN A 1 492 ? 1.926 -3.978 -38.301 1.00 39.97 492 ASN A N 1
ATOM 3919 C CA . ASN A 1 492 ? 2.292 -4.103 -39.709 1.00 39.97 492 ASN A CA 1
ATOM 3920 C C . ASN A 1 492 ? 3.731 -3.588 -39.947 1.00 39.97 492 ASN A C 1
ATOM 3922 O O . ASN A 1 492 ? 3.911 -2.449 -40.362 1.00 39.97 492 ASN A O 1
ATOM 3926 N N . GLY A 1 493 ? 4.754 -4.405 -39.646 1.00 40.09 493 GLY A N 1
ATOM 3927 C CA . GLY A 1 493 ? 6.165 -4.075 -39.915 1.00 40.09 493 GLY A CA 1
ATOM 3928 C C . GLY A 1 493 ? 7.261 -4.763 -39.078 1.00 40.09 493 GLY A C 1
ATOM 3929 O O . GLY A 1 493 ? 8.417 -4.369 -39.195 1.00 40.09 493 GLY A O 1
ATOM 3930 N N . PHE A 1 494 ? 6.965 -5.752 -38.224 1.00 41.56 494 PHE A N 1
ATOM 3931 C CA . PHE A 1 494 ? 7.998 -6.409 -37.399 1.00 41.56 494 PHE A CA 1
ATOM 3932 C C . PHE A 1 494 ? 8.789 -7.489 -38.152 1.00 41.56 494 PHE A C 1
ATOM 3934 O O . PHE A 1 494 ? 8.198 -8.461 -38.616 1.00 41.56 494 PHE A O 1
ATOM 3941 N N . SER A 1 495 ? 10.124 -7.373 -38.179 1.00 40.91 495 SER A N 1
ATOM 3942 C CA . SER A 1 495 ? 11.031 -8.440 -38.632 1.00 40.91 495 SER A CA 1
ATOM 3943 C C . SER A 1 495 ? 11.724 -9.118 -37.441 1.00 40.91 495 SER A C 1
ATOM 3945 O O . SER A 1 495 ? 12.189 -8.445 -36.521 1.00 40.91 495 SER A O 1
ATOM 3947 N N . LEU A 1 496 ? 11.785 -10.455 -37.449 1.00 40.81 496 LEU A N 1
ATOM 3948 C CA . LEU A 1 496 ? 12.374 -11.291 -36.386 1.00 40.81 496 LEU A CA 1
ATOM 3949 C C . LEU A 1 496 ? 13.917 -11.281 -36.369 1.00 40.81 496 LEU A C 1
ATOM 3951 O O . LEU A 1 496 ? 14.518 -11.810 -35.442 1.00 40.81 496 LEU A O 1
ATOM 3955 N N . GLU A 1 497 ? 14.568 -10.658 -37.352 1.00 41.59 497 GLU A N 1
ATOM 3956 C CA . GLU A 1 497 ? 16.038 -10.582 -37.469 1.00 41.59 497 GLU A CA 1
ATOM 3957 C C . GLU A 1 497 ? 16.683 -9.527 -36.543 1.00 41.59 497 GLU A C 1
ATOM 3959 O O . GLU A 1 497 ? 17.899 -9.395 -36.469 1.00 41.59 497 GLU A O 1
ATOM 3964 N N . VAL A 1 498 ? 15.865 -8.777 -35.803 1.00 45.47 498 VAL A N 1
ATOM 3965 C CA . VAL A 1 498 ? 16.261 -7.624 -34.974 1.00 45.47 498 VAL A CA 1
ATOM 3966 C C . VAL A 1 498 ? 16.770 -8.023 -33.570 1.00 45.47 498 VAL A C 1
ATOM 3968 O O . VAL A 1 498 ? 17.344 -7.201 -32.857 1.00 45.47 498 VAL A O 1
ATOM 3971 N N . PHE A 1 499 ? 16.601 -9.276 -33.136 1.00 49.81 499 PHE A N 1
ATOM 3972 C CA . PHE A 1 499 ? 16.818 -9.651 -31.730 1.00 49.81 499 PHE A CA 1
ATOM 3973 C C . PHE A 1 499 ? 18.275 -10.018 -31.376 1.00 49.81 499 PHE A C 1
ATOM 3975 O O . PHE A 1 499 ? 18.938 -10.727 -32.134 1.00 49.81 499 PHE A O 1
ATOM 3982 N N . PRO A 1 500 ? 18.777 -9.607 -30.192 1.00 46.97 500 PRO A N 1
ATOM 3983 C CA . PRO A 1 500 ? 20.105 -9.977 -29.723 1.00 46.97 500 PRO A CA 1
ATOM 3984 C C . PRO A 1 500 ? 20.168 -11.472 -29.352 1.00 46.97 500 PRO A C 1
ATOM 3986 O O . PRO A 1 500 ? 19.227 -12.008 -28.763 1.00 46.97 500 PRO A O 1
ATOM 3989 N N . PRO A 1 501 ? 21.304 -12.148 -29.601 1.00 41.47 501 PRO A N 1
ATOM 3990 C CA . PRO A 1 501 ? 21.429 -13.608 -29.506 1.00 41.47 501 PRO A CA 1
ATOM 3991 C C . PRO A 1 501 ? 21.283 -14.193 -28.088 1.00 41.47 501 PRO A C 1
ATOM 3993 O O . PRO A 1 501 ? 21.139 -15.404 -27.944 1.00 41.47 501 PRO A O 1
ATOM 3996 N N . LYS A 1 502 ? 21.322 -13.361 -27.035 1.00 44.31 502 LYS A N 1
ATOM 3997 C CA . LYS A 1 502 ? 21.150 -13.780 -25.629 1.00 44.31 502 LYS A CA 1
ATOM 3998 C C . LYS A 1 502 ? 19.716 -13.659 -25.104 1.00 44.31 502 LYS A C 1
ATOM 4000 O O . LYS A 1 502 ? 19.445 -14.156 -24.013 1.00 44.31 502 LYS A O 1
ATOM 4005 N N . ALA A 1 503 ? 18.801 -13.031 -25.844 1.00 43.00 503 ALA A N 1
ATOM 4006 C CA . ALA A 1 503 ? 17.400 -12.982 -25.447 1.00 43.00 503 ALA A CA 1
ATOM 4007 C C . ALA A 1 503 ? 16.796 -14.388 -25.599 1.00 43.00 503 ALA A C 1
ATOM 4009 O O . ALA A 1 503 ? 16.588 -14.874 -26.709 1.00 43.00 503 ALA A O 1
ATOM 4010 N N . SER A 1 504 ? 16.529 -15.075 -24.487 1.00 35.78 504 SER A N 1
ATOM 4011 C CA . SER A 1 504 ? 15.843 -16.367 -24.519 1.00 35.78 504 SER A CA 1
ATOM 4012 C C . SER A 1 504 ? 14.440 -16.194 -25.122 1.00 35.78 504 SER A C 1
ATOM 4014 O O . SER A 1 504 ? 13.603 -15.505 -24.535 1.00 35.78 504 SER A O 1
ATOM 4016 N N . LEU A 1 505 ? 14.139 -16.846 -26.251 1.00 35.00 505 LEU A N 1
ATOM 4017 C CA . LEU A 1 505 ? 12.750 -17.172 -26.604 1.00 35.00 505 LEU A CA 1
ATOM 4018 C C . LEU A 1 505 ? 12.262 -18.153 -25.527 1.00 35.00 505 LEU A C 1
ATOM 4020 O O . LEU A 1 505 ? 12.728 -19.293 -25.540 1.00 35.00 505 LEU A O 1
ATOM 4024 N N . PRO A 1 506 ? 11.435 -17.738 -24.540 1.00 36.16 506 PRO A N 1
ATOM 4025 C CA . PRO A 1 506 ? 10.103 -17.161 -24.753 1.00 36.16 506 PRO A CA 1
ATOM 4026 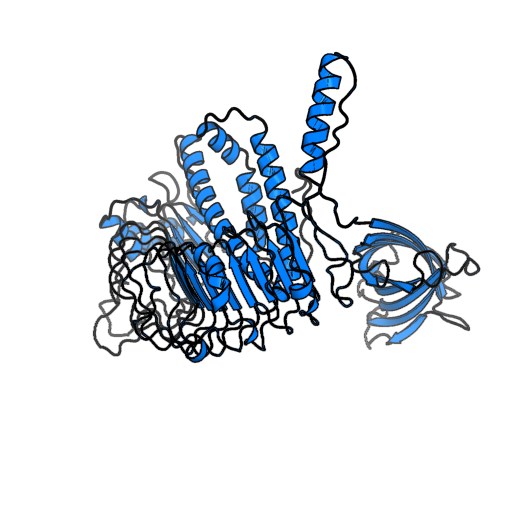C C . PRO A 1 506 ? 9.685 -16.104 -23.693 1.00 36.16 506 PRO A C 1
ATOM 4028 O O . PRO A 1 506 ? 9.302 -16.467 -22.588 1.00 36.16 506 PRO A O 1
ATOM 4031 N N . LYS A 1 507 ? 9.664 -14.802 -24.019 1.00 36.53 507 LYS A N 1
ATOM 4032 C CA . LYS A 1 507 ? 8.906 -13.755 -23.271 1.00 36.53 507 LYS A CA 1
ATOM 4033 C C . LYS A 1 507 ? 8.494 -12.556 -24.145 1.00 36.53 507 LYS A C 1
ATOM 4035 O O . LYS A 1 507 ? 8.201 -11.475 -23.641 1.00 36.53 507 LYS A O 1
ATOM 4040 N N . ILE A 1 508 ? 8.440 -12.741 -25.463 1.00 37.03 508 ILE A N 1
ATOM 4041 C CA . ILE A 1 508 ? 7.918 -11.729 -26.385 1.00 37.03 508 ILE A CA 1
ATOM 4042 C C . ILE A 1 508 ? 6.388 -11.812 -26.335 1.00 37.03 508 ILE A C 1
ATOM 4044 O O . ILE A 1 508 ? 5.778 -12.653 -26.991 1.00 37.03 508 ILE A O 1
ATOM 4048 N N . ILE A 1 509 ? 5.748 -10.978 -25.514 1.00 38.31 509 ILE A N 1
ATOM 4049 C CA . ILE A 1 509 ? 4.282 -10.882 -25.478 1.00 38.31 509 ILE A CA 1
ATOM 4050 C C . ILE A 1 509 ? 3.834 -9.977 -26.631 1.00 38.31 509 ILE A C 1
ATOM 4052 O O . ILE A 1 509 ? 3.668 -8.773 -26.450 1.00 38.31 509 ILE A O 1
ATOM 4056 N N . PHE A 1 510 ? 3.626 -10.550 -27.819 1.00 35.84 510 PHE A N 1
ATOM 4057 C CA . PHE A 1 510 ? 2.896 -9.886 -28.902 1.00 35.84 510 PHE A CA 1
ATOM 4058 C C . PHE A 1 510 ? 1.407 -9.818 -28.542 1.00 35.84 510 PHE A C 1
ATOM 4060 O O . PHE A 1 510 ? 0.662 -10.779 -28.720 1.00 35.84 510 PHE A O 1
ATOM 4067 N N . HIS A 1 511 ? 0.944 -8.681 -28.030 1.00 32.69 511 HIS A N 1
ATOM 4068 C CA . HIS A 1 511 ? -0.454 -8.516 -27.613 1.00 32.69 511 HIS A CA 1
ATOM 4069 C C . HIS A 1 511 ? -1.403 -8.100 -28.755 1.00 32.69 511 HIS A C 1
ATOM 4071 O O . HIS A 1 511 ? -2.278 -7.256 -28.568 1.00 32.69 511 HIS A O 1
ATOM 4077 N N . THR A 1 512 ? -1.236 -8.665 -29.949 1.00 30.67 512 THR A N 1
ATOM 4078 C CA . THR A 1 512 ? -1.838 -8.115 -31.183 1.00 30.67 512 THR A CA 1
ATOM 4079 C C . THR A 1 512 ? -2.496 -9.147 -32.095 1.00 30.67 512 THR A C 1
ATOM 4081 O O . THR A 1 512 ? -3.091 -8.784 -33.105 1.00 30.67 512 THR A O 1
ATOM 4084 N N . MET A 1 513 ? -2.572 -10.410 -31.680 1.00 27.38 513 MET A N 1
ATOM 4085 C CA . MET A 1 513 ? -3.422 -11.428 -32.320 1.00 27.38 513 MET A CA 1
ATOM 4086 C C . MET A 1 513 ? -4.872 -11.410 -31.794 1.00 27.38 513 MET A C 1
ATOM 4088 O O . MET A 1 513 ? -5.470 -12.452 -31.563 1.00 27.38 513 MET A O 1
ATOM 4092 N N . ALA A 1 514 ? -5.445 -10.223 -31.569 1.00 33.41 514 ALA A N 1
ATOM 4093 C CA . ALA A 1 514 ? -6.853 -10.070 -31.165 1.00 33.41 514 ALA A CA 1
ATOM 4094 C C . ALA A 1 514 ? -7.626 -9.018 -31.986 1.00 33.41 514 ALA A C 1
ATOM 4096 O O . ALA A 1 514 ? -8.852 -8.999 -31.950 1.00 33.41 514 ALA A O 1
ATOM 4097 N N . SER A 1 515 ? -6.931 -8.165 -32.750 1.00 31.36 515 SER A N 1
ATOM 4098 C CA . SER A 1 515 ? -7.554 -7.093 -33.547 1.00 31.36 515 SER A CA 1
ATOM 4099 C C . SER A 1 515 ? -7.742 -7.466 -35.027 1.00 31.36 515 SER A C 1
ATOM 4101 O O . SER A 1 515 ? -8.694 -7.034 -35.664 1.00 31.36 515 SER A O 1
ATOM 4103 N N . PHE A 1 516 ? -6.885 -8.334 -35.577 1.00 30.08 516 PHE A N 1
ATOM 4104 C CA . PHE A 1 516 ? -6.978 -8.747 -36.987 1.00 30.08 516 PHE A CA 1
ATOM 4105 C C . PHE A 1 516 ? -7.975 -9.889 -37.236 1.00 30.08 516 PHE A C 1
ATOM 4107 O O . PHE A 1 516 ? -8.521 -10.012 -38.330 1.00 30.08 516 PHE A O 1
ATOM 4114 N N . LEU A 1 517 ? -8.248 -10.717 -36.222 1.00 32.03 517 LEU A N 1
ATOM 4115 C CA . LEU A 1 517 ? -9.180 -11.840 -36.356 1.00 32.03 517 LEU A CA 1
ATOM 4116 C C . LEU A 1 517 ? -10.647 -11.382 -36.279 1.00 32.03 517 LEU A C 1
ATOM 4118 O O . LEU A 1 517 ? -11.516 -11.995 -36.888 1.00 32.03 517 LEU A O 1
ATOM 4122 N N . THR A 1 518 ? -10.928 -10.279 -35.581 1.00 34.59 518 THR A N 1
ATOM 4123 C CA . THR A 1 518 ? -12.294 -9.786 -35.349 1.00 34.59 518 THR A CA 1
ATOM 4124 C C . THR A 1 518 ? -12.895 -9.116 -36.585 1.00 34.59 518 THR A C 1
ATOM 4126 O O . THR A 1 518 ? -14.065 -9.352 -36.896 1.00 34.59 518 THR A O 1
ATOM 4129 N N . THR A 1 519 ? -12.106 -8.368 -37.359 1.00 36.16 519 THR A N 1
ATOM 4130 C CA . THR A 1 519 ? -12.561 -7.730 -38.608 1.00 36.16 519 THR A CA 1
ATOM 4131 C C . THR A 1 519 ? -12.804 -8.741 -39.730 1.00 36.16 519 THR A C 1
ATOM 4133 O O . THR A 1 519 ? -13.795 -8.618 -40.450 1.00 36.16 519 THR A O 1
ATOM 4136 N N . PHE A 1 520 ? -11.993 -9.803 -39.823 1.00 31.44 520 PHE A N 1
ATOM 4137 C CA . PHE A 1 520 ? -12.213 -10.876 -40.800 1.00 31.44 520 PHE A CA 1
ATOM 4138 C C . PHE A 1 520 ? -13.427 -11.750 -40.437 1.00 31.44 520 PHE A C 1
ATOM 4140 O O . PHE A 1 520 ? -14.199 -12.141 -41.312 1.00 31.44 520 PHE A O 1
ATOM 4147 N N . THR A 1 521 ? -13.679 -11.981 -39.140 1.00 38.66 521 THR A N 1
ATOM 4148 C CA . THR A 1 521 ? -14.883 -12.706 -38.699 1.00 38.66 521 THR A CA 1
ATOM 4149 C C . THR A 1 521 ? -16.174 -11.920 -38.924 1.00 38.66 521 THR A C 1
ATOM 4151 O O . THR A 1 521 ? -17.182 -12.532 -39.266 1.00 38.66 521 THR A O 1
ATOM 4154 N N . PHE A 1 522 ? -16.164 -10.586 -38.811 1.00 32.50 522 PHE A N 1
ATOM 4155 C CA . PHE A 1 522 ? -17.371 -9.770 -38.992 1.00 32.50 522 PHE A CA 1
ATOM 4156 C C . PHE A 1 522 ? -17.868 -9.758 -40.444 1.00 32.50 522 PHE A C 1
ATOM 4158 O O . PHE A 1 522 ? -19.066 -9.910 -40.678 1.00 32.50 522 PHE A O 1
ATOM 4165 N N . ALA A 1 523 ? -16.959 -9.658 -41.421 1.00 34.66 523 ALA A N 1
ATOM 4166 C CA . ALA A 1 523 ? -17.316 -9.723 -42.841 1.00 34.66 523 ALA A CA 1
ATOM 4167 C C . ALA A 1 523 ? -17.816 -11.123 -43.249 1.00 34.66 523 ALA A C 1
ATOM 4169 O O . ALA A 1 523 ? -18.759 -11.245 -44.031 1.00 34.66 523 ALA A O 1
ATOM 4170 N N . PHE A 1 524 ? -17.241 -12.180 -42.663 1.00 36.09 524 PHE A N 1
ATOM 4171 C CA . PHE A 1 524 ? -17.636 -13.565 -42.934 1.00 36.09 524 PHE A CA 1
ATOM 4172 C C . PHE A 1 524 ? -18.993 -13.931 -42.299 1.00 36.09 524 PHE A C 1
ATOM 4174 O O . PHE A 1 524 ? -19.793 -14.638 -42.908 1.00 36.09 524 PHE A O 1
ATOM 4181 N N . HIS A 1 525 ? -19.310 -13.386 -41.117 1.00 35.28 525 HIS A N 1
ATOM 4182 C CA . HIS A 1 525 ? -20.613 -13.587 -40.469 1.00 35.28 525 HIS A CA 1
ATOM 4183 C C . HIS A 1 525 ? -21.741 -12.808 -41.159 1.00 35.28 525 HIS A C 1
ATOM 4185 O O . HIS A 1 525 ? -22.866 -13.296 -41.212 1.00 35.28 525 HIS A O 1
ATOM 4191 N N . PHE A 1 526 ? -21.455 -11.641 -41.746 1.00 34.59 526 PHE A N 1
ATOM 4192 C CA . PHE A 1 526 ? -22.466 -10.846 -42.452 1.00 34.59 526 PHE A CA 1
ATOM 4193 C C . PHE A 1 526 ? -22.965 -11.529 -43.740 1.00 34.59 526 PHE A C 1
ATOM 4195 O O . PHE A 1 526 ? -24.143 -11.432 -44.072 1.00 34.59 526 PHE A O 1
ATOM 4202 N N . ILE A 1 527 ? -22.100 -12.285 -44.430 1.00 36.56 527 ILE A N 1
ATOM 4203 C CA . ILE A 1 527 ? -22.459 -13.045 -45.643 1.00 36.56 527 ILE A CA 1
ATOM 4204 C C . ILE A 1 527 ? -23.249 -14.320 -45.294 1.00 36.56 527 ILE A C 1
ATOM 4206 O O . ILE A 1 527 ? -24.189 -14.676 -46.003 1.00 36.56 527 ILE A O 1
ATOM 4210 N N . ILE A 1 528 ? -22.930 -14.979 -44.174 1.00 36.84 528 ILE A N 1
ATOM 4211 C CA . ILE A 1 528 ? -23.627 -16.198 -43.723 1.00 36.84 528 ILE A CA 1
ATOM 4212 C C . ILE A 1 528 ? -25.038 -15.887 -43.189 1.00 36.84 528 ILE A C 1
ATOM 4214 O O . ILE A 1 528 ? -25.963 -16.663 -43.424 1.00 36.84 528 ILE A O 1
ATOM 4218 N N . ILE A 1 529 ? -25.236 -14.728 -42.548 1.00 38.72 529 ILE A N 1
ATOM 4219 C CA . ILE A 1 529 ? -26.545 -14.293 -42.022 1.00 38.72 529 ILE A CA 1
ATOM 4220 C C . ILE A 1 529 ? -27.556 -13.984 -43.144 1.00 38.72 529 ILE A C 1
ATOM 4222 O O . ILE A 1 529 ? -28.756 -14.147 -42.937 1.00 38.72 529 ILE A O 1
ATOM 4226 N N . ILE A 1 530 ? -27.099 -13.594 -44.340 1.00 37.94 530 ILE A N 1
ATOM 4227 C CA . ILE A 1 530 ? -27.986 -13.310 -45.483 1.00 37.94 530 ILE A CA 1
ATOM 4228 C C . ILE A 1 530 ? -28.458 -14.599 -46.180 1.00 37.94 530 ILE A C 1
ATOM 4230 O O . ILE A 1 530 ? -29.524 -14.599 -46.792 1.00 37.94 530 ILE A O 1
ATOM 4234 N N . LEU A 1 531 ? -27.710 -15.705 -46.080 1.00 32.47 531 LEU A N 1
ATOM 4235 C CA . LEU A 1 531 ? -27.967 -16.899 -46.895 1.00 32.47 531 LEU A CA 1
ATOM 4236 C C . LEU A 1 531 ? -28.728 -18.034 -46.189 1.00 32.47 531 LEU A C 1
ATOM 4238 O O . LEU A 1 531 ? -29.304 -18.861 -46.890 1.00 32.47 531 LEU A O 1
ATOM 4242 N N . PHE A 1 532 ? -28.794 -18.088 -44.851 1.00 32.69 532 PHE A N 1
ATOM 4243 C CA . PHE A 1 532 ? -29.452 -19.208 -44.155 1.00 32.69 532 PHE A CA 1
ATOM 4244 C C . PHE A 1 532 ? -30.155 -18.798 -42.848 1.00 32.69 532 PHE A C 1
ATOM 4246 O O . PHE A 1 532 ? -29.535 -18.806 -41.782 1.00 32.69 532 PHE A O 1
ATOM 4253 N N . PRO A 1 533 ? -31.465 -18.486 -42.870 1.00 32.28 533 PRO A N 1
ATOM 4254 C CA . PRO A 1 533 ? -32.239 -18.368 -41.650 1.00 32.28 533 PRO A CA 1
ATOM 4255 C C . PRO A 1 533 ? -32.734 -19.754 -41.207 1.00 32.28 533 PRO A C 1
ATOM 4257 O O . PRO A 1 533 ? -33.435 -20.440 -41.945 1.00 32.28 533 PRO A O 1
ATOM 4260 N N . SER A 1 534 ? -32.434 -20.082 -39.950 1.00 32.94 534 SER A N 1
ATOM 4261 C CA . SER A 1 534 ? -33.017 -21.113 -39.072 1.00 32.94 534 SER A CA 1
ATOM 4262 C C . SER A 1 534 ? -32.284 -22.456 -38.874 1.00 32.94 534 SER A C 1
ATOM 4264 O O . SER A 1 534 ? -31.945 -23.187 -39.796 1.00 32.94 534 SER A O 1
ATOM 4266 N N . HIS A 1 535 ? -32.142 -22.746 -37.572 1.00 36.34 535 HIS A N 1
ATOM 4267 C CA . HIS A 1 535 ? -31.700 -23.959 -36.880 1.00 36.34 535 HIS A CA 1
ATOM 4268 C C . HIS A 1 535 ? -30.208 -24.320 -36.899 1.00 36.34 535 HIS A C 1
ATOM 4270 O O . HIS A 1 535 ? -29.763 -25.109 -37.717 1.00 36.34 535 HIS A O 1
ATOM 4276 N N . LEU A 1 536 ? -29.483 -23.893 -35.853 1.00 28.84 536 LEU A N 1
ATOM 4277 C CA . LEU A 1 536 ? -28.697 -24.820 -35.030 1.00 28.84 536 LEU A CA 1
ATOM 4278 C C . LEU A 1 536 ? -28.416 -24.230 -33.634 1.00 28.84 536 LEU A C 1
ATOM 4280 O O . LEU A 1 536 ? -28.217 -23.032 -33.453 1.00 28.84 536 LEU A O 1
ATOM 4284 N N . THR A 1 537 ? -28.463 -25.108 -32.641 1.00 28.27 537 THR A N 1
ATOM 4285 C CA . THR A 1 537 ? -28.316 -24.889 -31.198 1.00 28.27 537 THR A CA 1
ATOM 4286 C C . THR A 1 537 ? -26.976 -24.268 -30.798 1.00 28.27 537 THR A C 1
ATOM 4288 O O . THR A 1 537 ? -25.916 -24.764 -31.174 1.00 28.27 537 THR A O 1
ATOM 4291 N N . ILE A 1 538 ? -27.034 -23.225 -29.967 1.00 27.44 538 ILE A N 1
ATOM 4292 C CA . ILE A 1 538 ? -25.876 -22.528 -29.395 1.00 27.44 538 ILE A CA 1
ATOM 4293 C C . ILE A 1 538 ? -25.229 -23.406 -28.314 1.00 27.44 538 ILE A C 1
ATOM 4295 O O . ILE A 1 538 ? -25.753 -23.544 -27.209 1.00 27.44 538 ILE A O 1
ATOM 4299 N N . THR A 1 539 ? -24.057 -23.963 -28.613 1.00 26.92 539 THR A N 1
ATOM 4300 C CA . THR A 1 539 ? -23.065 -24.333 -27.598 1.00 26.92 539 THR A CA 1
ATOM 4301 C C . THR A 1 539 ? -22.238 -23.092 -27.273 1.00 26.92 539 THR A C 1
ATOM 4303 O O . THR A 1 539 ? -21.552 -22.555 -28.141 1.00 26.92 539 THR A O 1
ATOM 4306 N N . ASN A 1 540 ? -22.313 -22.625 -26.026 1.00 25.77 540 ASN A N 1
ATOM 4307 C CA . ASN A 1 540 ? -21.538 -21.491 -25.522 1.00 25.77 540 ASN A CA 1
ATOM 4308 C C . ASN A 1 540 ? -20.030 -21.801 -25.536 1.00 25.77 540 ASN A C 1
ATOM 4310 O O . ASN A 1 540 ? -19.509 -22.405 -24.601 1.00 25.77 540 ASN A O 1
ATOM 4314 N N . GLY A 1 541 ? -19.334 -21.355 -26.582 1.00 26.22 541 GLY A N 1
ATOM 4315 C CA . GLY A 1 541 ? -17.879 -21.241 -26.631 1.00 26.22 541 GLY A CA 1
ATOM 4316 C C . GLY A 1 541 ? -17.450 -19.815 -26.295 1.00 26.22 541 GLY A C 1
ATOM 4317 O O . GLY A 1 541 ? -17.460 -18.932 -27.147 1.00 26.22 541 GLY A O 1
ATOM 4318 N N . SER A 1 542 ? -17.090 -19.583 -25.037 1.00 27.50 542 SER A N 1
ATOM 4319 C CA . SER A 1 542 ? -16.390 -18.382 -24.584 1.00 27.50 542 SER A CA 1
ATOM 4320 C C . SER A 1 542 ? -14.919 -18.445 -25.006 1.00 27.50 542 SER A C 1
ATOM 4322 O O . SER A 1 542 ? -14.184 -19.315 -24.541 1.00 27.50 542 SER A O 1
ATOM 4324 N N . PHE A 1 543 ? -14.485 -17.510 -25.853 1.00 23.17 543 PHE A N 1
ATOM 4325 C CA . PHE A 1 543 ? -13.069 -17.254 -26.122 1.00 23.17 543 PHE A CA 1
ATOM 4326 C C . PHE A 1 543 ? -12.397 -16.707 -24.852 1.00 23.17 543 PHE A C 1
ATOM 4328 O O . PHE A 1 543 ? -12.606 -15.555 -24.472 1.00 23.17 543 PHE A O 1
ATOM 4335 N N . PHE A 1 544 ? -11.601 -17.546 -24.191 1.00 27.84 544 PHE A N 1
ATOM 4336 C CA . PHE A 1 544 ? -10.661 -17.146 -23.148 1.00 27.84 544 PHE A CA 1
ATOM 4337 C C . PHE A 1 544 ? -9.300 -16.817 -23.771 1.00 27.84 544 PHE A C 1
ATOM 4339 O O . PHE A 1 544 ? -8.834 -17.499 -24.683 1.00 27.84 544 PHE A O 1
ATOM 4346 N N . LEU A 1 545 ? -8.656 -15.776 -23.238 1.00 26.84 545 LEU A N 1
ATOM 4347 C CA . LEU A 1 545 ? -7.206 -15.589 -23.296 1.00 26.84 545 LEU A CA 1
ATOM 4348 C C . LEU A 1 545 ? -6.521 -16.912 -22.924 1.00 26.84 545 LEU A C 1
ATOM 4350 O O . LEU A 1 545 ? -6.903 -17.509 -21.919 1.00 26.84 545 LEU A O 1
ATOM 4354 N N . SER A 1 546 ? -5.531 -17.351 -23.710 1.00 27.47 546 SER A N 1
ATOM 4355 C CA . SER A 1 546 ? -4.746 -18.558 -23.415 1.00 27.47 546 SER A CA 1
ATOM 4356 C C . SER A 1 546 ? -4.233 -18.506 -21.972 1.00 27.47 546 SER A C 1
ATOM 4358 O O . SER A 1 546 ? -3.421 -17.633 -21.647 1.00 27.47 546 SER A O 1
ATOM 4360 N N . PRO A 1 547 ? -4.668 -19.431 -21.103 1.00 35.38 547 PRO A N 1
ATOM 4361 C CA . PRO A 1 547 ? -3.976 -19.720 -19.862 1.00 35.38 547 PRO A CA 1
ATOM 4362 C C . PRO A 1 547 ? -2.570 -20.212 -20.223 1.00 35.38 547 PRO A C 1
ATOM 4364 O O . PRO A 1 547 ? -2.367 -20.804 -21.283 1.00 35.38 547 PRO A O 1
ATOM 4367 N N . THR A 1 548 ? -1.580 -20.028 -19.353 1.00 45.44 548 THR A N 1
ATOM 4368 C CA . THR A 1 548 ? -0.531 -21.054 -19.271 1.00 45.44 548 THR A CA 1
ATOM 4369 C C . THR A 1 548 ? -1.273 -22.361 -19.009 1.00 45.44 548 THR A C 1
ATOM 4371 O O . THR A 1 548 ? -1.891 -22.453 -17.947 1.00 45.44 548 THR A O 1
ATOM 4374 N N . ASP A 1 549 ? -1.328 -23.270 -19.987 1.00 49.03 549 ASP A N 1
ATOM 4375 C CA . ASP A 1 549 ? -2.167 -24.471 -19.933 1.00 49.03 549 ASP A CA 1
ATOM 4376 C C . ASP A 1 549 ? -1.869 -25.255 -18.654 1.00 49.03 549 ASP A C 1
ATOM 4378 O O . ASP A 1 549 ? -0.893 -25.996 -18.570 1.00 49.03 549 ASP A O 1
ATOM 4382 N N . GLN A 1 550 ? -2.706 -25.062 -17.634 1.00 58.22 550 GLN A N 1
ATOM 4383 C CA . GLN A 1 550 ? -2.640 -25.833 -16.405 1.00 58.22 550 GLN A CA 1
ATOM 4384 C C . GLN A 1 550 ? -3.006 -27.266 -16.761 1.00 58.22 550 GLN A C 1
ATOM 4386 O O . GLN A 1 550 ? -4.140 -27.558 -17.145 1.00 58.22 550 GLN A O 1
ATOM 4391 N N . LYS A 1 551 ? -2.037 -28.167 -16.637 1.00 80.56 551 LYS A N 1
ATOM 4392 C CA . LYS A 1 551 ? -2.219 -29.590 -16.893 1.00 80.56 551 LYS A CA 1
ATOM 4393 C C . LYS A 1 551 ? -2.541 -30.280 -15.583 1.00 80.56 551 LYS A C 1
ATOM 4395 O O . LYS A 1 551 ? -1.799 -30.185 -14.607 1.00 80.56 551 LYS A O 1
ATOM 4400 N N . ILE A 1 552 ? -3.652 -31.005 -15.571 1.00 87.81 552 ILE A N 1
ATOM 4401 C CA . ILE A 1 552 ? -3.944 -31.960 -14.507 1.00 87.81 552 ILE A CA 1
ATOM 4402 C C . ILE A 1 552 ? -3.409 -33.308 -14.970 1.00 87.81 552 ILE A C 1
ATOM 4404 O O . ILE A 1 552 ? -3.779 -33.813 -16.028 1.00 87.81 552 ILE A O 1
ATOM 4408 N N . THR A 1 553 ? -2.506 -33.885 -14.188 1.00 91.88 553 THR A N 1
ATOM 4409 C CA . THR A 1 553 ? -1.994 -35.233 -14.404 1.00 91.88 553 THR A CA 1
ATOM 4410 C C . THR A 1 553 ? -2.476 -36.137 -13.288 1.00 91.88 553 THR A C 1
ATOM 4412 O O . THR A 1 553 ? -2.347 -35.817 -12.104 1.00 91.88 553 THR A O 1
ATOM 4415 N N . HIS A 1 554 ? -3.023 -37.276 -13.699 1.00 94.75 554 HIS A N 1
ATOM 4416 C CA . HIS A 1 554 ? -3.394 -38.365 -12.815 1.00 94.75 554 HIS A CA 1
ATOM 4417 C C . HIS A 1 554 ? -2.330 -39.453 -12.924 1.00 94.75 554 HIS A C 1
ATOM 4419 O O . HIS A 1 554 ? -2.024 -39.911 -14.023 1.00 94.75 554 HIS A O 1
ATOM 4425 N N . LEU A 1 555 ? -1.752 -39.831 -11.790 1.00 94.31 555 LEU A N 1
ATOM 4426 C CA . LEU A 1 555 ? -0.756 -40.890 -11.690 1.00 94.31 555 LEU A CA 1
ATOM 4427 C C . LEU A 1 555 ? -1.306 -42.001 -10.811 1.00 94.31 555 LEU A C 1
ATOM 4429 O O . LEU A 1 555 ? -1.942 -41.737 -9.789 1.00 94.31 555 LEU A O 1
ATOM 4433 N N . HIS A 1 556 ? -1.012 -43.233 -11.197 1.00 95.88 556 HIS A N 1
ATOM 4434 C CA . HIS A 1 556 ? -1.368 -44.429 -10.452 1.00 95.88 556 HIS A CA 1
ATOM 4435 C C . HIS A 1 556 ? -0.152 -45.345 -10.385 1.00 95.88 556 HIS A C 1
ATOM 4437 O O . HIS A 1 556 ? 0.496 -45.569 -11.406 1.00 95.88 556 HIS A O 1
ATOM 4443 N N . PHE A 1 557 ? 0.207 -45.782 -9.178 1.00 95.75 557 PHE A N 1
ATOM 4444 C CA . PHE A 1 557 ? 1.358 -46.652 -8.940 1.00 95.75 557 PHE A CA 1
ATOM 4445 C C . PHE A 1 557 ? 1.325 -47.285 -7.548 1.00 95.75 557 PHE A C 1
ATOM 4447 O O . PHE A 1 557 ? 0.537 -46.897 -6.682 1.00 95.75 557 PHE A O 1
ATOM 4454 N N . TYR A 1 558 ? 2.226 -48.240 -7.328 1.00 95.38 558 TYR A N 1
ATOM 4455 C CA . TYR A 1 558 ? 2.356 -48.998 -6.090 1.00 95.38 558 TYR A CA 1
ATOM 4456 C C . TYR A 1 558 ? 3.715 -48.762 -5.444 1.00 95.38 558 TYR A C 1
ATOM 4458 O O . TYR A 1 558 ? 4.752 -48.795 -6.105 1.00 95.38 558 TYR A O 1
ATOM 4466 N N . PHE A 1 559 ? 3.672 -48.528 -4.143 1.00 90.69 559 PHE A N 1
ATOM 4467 C CA . PHE A 1 559 ? 4.785 -48.287 -3.240 1.00 90.69 559 PHE A CA 1
ATOM 4468 C C . PHE A 1 559 ? 5.023 -49.539 -2.390 1.00 90.69 559 PHE A C 1
ATOM 4470 O O . PHE A 1 559 ? 4.061 -50.080 -1.841 1.00 90.69 559 PHE A O 1
ATOM 4477 N N . HIS A 1 560 ? 6.276 -49.986 -2.276 1.00 92.31 560 HIS A N 1
ATOM 4478 C CA . HIS A 1 560 ? 6.647 -51.219 -1.568 1.00 92.31 560 HIS A CA 1
ATOM 4479 C C . HIS A 1 560 ? 7.612 -50.923 -0.416 1.00 92.31 560 HIS A C 1
ATOM 4481 O O . HIS A 1 560 ? 8.812 -50.795 -0.634 1.00 92.31 560 HIS A O 1
ATOM 4487 N N . ASP A 1 561 ? 7.086 -50.835 0.801 1.00 89.81 561 ASP A N 1
ATOM 4488 C CA . ASP A 1 561 ? 7.862 -50.583 2.018 1.00 89.81 561 ASP A CA 1
ATOM 4489 C C . ASP A 1 561 ? 8.251 -51.898 2.689 1.00 89.81 561 ASP A C 1
ATOM 4491 O O . ASP A 1 561 ? 7.397 -52.719 3.034 1.00 89.81 561 ASP A O 1
ATOM 4495 N N . ILE A 1 562 ? 9.555 -52.114 2.843 1.00 87.88 562 ILE A N 1
ATOM 4496 C CA . ILE A 1 562 ? 10.142 -53.320 3.419 1.00 87.88 562 ILE A CA 1
ATOM 4497 C C . ILE A 1 562 ? 10.932 -52.904 4.656 1.00 87.88 562 ILE A C 1
ATOM 4499 O O . ILE A 1 562 ? 12.062 -52.419 4.568 1.00 87.88 562 ILE A O 1
ATOM 4503 N N . VAL A 1 563 ? 10.338 -53.126 5.826 1.00 83.75 563 VAL A N 1
ATOM 4504 C CA . VAL A 1 563 ? 10.897 -52.696 7.118 1.00 83.75 563 VAL A CA 1
ATOM 4505 C C . VAL A 1 563 ? 11.787 -53.778 7.744 1.00 83.75 563 VAL A C 1
ATOM 4507 O O . VAL A 1 563 ? 12.662 -53.483 8.557 1.00 83.75 563 VAL A O 1
ATOM 4510 N N . THR A 1 564 ? 11.594 -55.050 7.372 1.00 77.62 564 THR A N 1
ATOM 4511 C CA . THR A 1 564 ? 12.360 -56.187 7.913 1.00 77.62 564 THR A CA 1
ATOM 4512 C C . THR A 1 564 ? 12.847 -57.132 6.813 1.00 77.62 564 THR A C 1
ATOM 4514 O O . THR A 1 564 ? 12.262 -57.192 5.739 1.00 77.62 564 THR A O 1
ATOM 4517 N N . GLY A 1 565 ? 13.921 -57.889 7.067 1.00 78.25 565 GLY A N 1
ATOM 4518 C CA . GLY A 1 565 ? 14.495 -58.848 6.111 1.00 78.25 565 GLY A CA 1
ATOM 4519 C C . GLY A 1 565 ? 15.972 -58.587 5.806 1.00 78.25 565 GLY A C 1
ATOM 4520 O O . GLY A 1 565 ? 16.619 -57.793 6.483 1.00 78.25 565 GLY A O 1
ATOM 4521 N N . LYS A 1 566 ? 16.525 -59.283 4.799 1.00 74.06 566 LYS A N 1
ATOM 4522 C CA . LYS A 1 566 ? 17.950 -59.156 4.423 1.00 74.06 566 LYS A CA 1
ATOM 4523 C C . LYS A 1 566 ? 18.283 -57.811 3.764 1.00 74.06 566 LYS A C 1
ATOM 4525 O O . LYS A 1 566 ? 19.381 -57.315 3.976 1.00 74.06 566 LYS A O 1
ATOM 4530 N N . ASN A 1 567 ? 17.336 -57.233 3.018 1.00 81.94 567 ASN A N 1
ATOM 4531 C CA . ASN A 1 567 ? 17.502 -55.984 2.269 1.00 81.94 567 ASN A CA 1
ATOM 4532 C C . ASN A 1 567 ? 16.308 -55.041 2.533 1.00 81.94 567 ASN A C 1
ATOM 4534 O O . ASN A 1 567 ? 15.443 -54.917 1.664 1.00 81.94 567 ASN A O 1
ATOM 4538 N N . PRO A 1 568 ? 16.198 -54.438 3.731 1.00 89.25 568 PRO A N 1
ATOM 4539 C CA . PRO A 1 568 ? 15.122 -53.498 4.024 1.00 89.25 568 PRO A CA 1
ATOM 4540 C C . PRO A 1 568 ? 15.273 -52.222 3.186 1.00 89.25 568 PRO A C 1
ATOM 4542 O O . PRO A 1 568 ? 16.386 -51.745 2.958 1.00 89.25 568 PRO A O 1
ATOM 4545 N N . THR A 1 569 ? 14.151 -51.669 2.740 1.00 90.69 569 THR A N 1
ATOM 4546 C CA . THR A 1 569 ? 14.080 -50.392 2.014 1.00 90.69 569 THR A CA 1
ATOM 4547 C C . THR A 1 569 ? 13.744 -49.223 2.946 1.00 90.69 569 THR A C 1
ATOM 4549 O O . THR A 1 569 ? 14.078 -48.080 2.633 1.00 90.69 569 THR A O 1
ATOM 4552 N N . SER A 1 570 ? 13.218 -49.525 4.140 1.00 91.75 570 SER A N 1
ATOM 4553 C CA . SER A 1 570 ? 13.019 -48.584 5.244 1.00 91.75 570 SER A CA 1
ATOM 4554 C C . SER A 1 570 ? 13.831 -48.974 6.473 1.00 91.75 570 SER A C 1
ATOM 4556 O O . SER A 1 570 ? 13.762 -50.101 6.962 1.00 91.75 570 SER A O 1
ATOM 4558 N N . ILE A 1 571 ? 14.588 -48.019 7.015 1.00 92.00 571 ILE A N 1
ATOM 4559 C CA . ILE A 1 571 ? 15.483 -48.224 8.160 1.00 92.00 571 ILE A CA 1
ATOM 4560 C C . ILE A 1 571 ? 15.108 -47.265 9.287 1.00 92.00 571 ILE A C 1
ATOM 4562 O O . ILE A 1 571 ? 14.961 -46.059 9.082 1.00 92.00 571 ILE A O 1
ATOM 4566 N N . GLN A 1 572 ? 15.002 -47.789 10.509 1.00 92.88 572 GLN A N 1
ATOM 4567 C CA . GLN A 1 572 ? 14.810 -46.969 11.702 1.00 92.88 572 GLN A CA 1
ATOM 4568 C C . GLN A 1 572 ? 16.074 -46.147 11.993 1.00 92.88 572 GLN A C 1
ATOM 4570 O O . GLN A 1 572 ? 17.122 -46.704 12.313 1.00 92.88 572 GLN A O 1
ATOM 4575 N N . ILE A 1 573 ? 15.961 -44.819 11.938 1.00 94.38 573 ILE A N 1
ATOM 4576 C CA . ILE A 1 573 ? 17.069 -43.885 12.206 1.00 94.38 573 ILE A CA 1
ATOM 4577 C C . ILE A 1 573 ? 16.973 -43.231 13.587 1.00 94.38 573 ILE A C 1
ATOM 4579 O O . ILE A 1 573 ? 17.980 -42.801 14.143 1.00 94.38 573 ILE A O 1
ATOM 4583 N N . VAL A 1 574 ? 15.770 -43.182 14.166 1.00 92.12 574 VAL A N 1
ATOM 4584 C CA . VAL A 1 574 ? 15.529 -42.682 15.525 1.00 92.12 574 VAL A CA 1
ATOM 4585 C C . VAL A 1 574 ? 14.635 -43.677 16.249 1.00 92.12 574 VAL A C 1
ATOM 4587 O O . VAL A 1 574 ? 13.528 -43.960 15.796 1.00 92.12 574 VAL A O 1
ATOM 4590 N N . GLY A 1 575 ? 15.125 -44.221 17.363 1.00 86.38 575 GLY A N 1
ATOM 4591 C CA . GLY A 1 575 ? 14.350 -45.106 18.231 1.00 86.38 575 GLY A CA 1
ATOM 4592 C C . GLY A 1 575 ? 13.315 -44.370 19.082 1.00 86.38 575 GLY A C 1
ATOM 4593 O O . GLY A 1 575 ? 13.299 -43.140 19.122 1.00 86.38 575 GLY A O 1
ATOM 4594 N N . PRO A 1 576 ? 12.431 -45.106 19.770 1.00 85.75 576 PRO A N 1
ATOM 4595 C CA . PRO A 1 576 ? 11.436 -44.496 20.639 1.00 85.75 576 PRO A CA 1
ATOM 4596 C C . PRO A 1 576 ? 12.121 -43.739 21.797 1.00 85.75 576 PRO A C 1
ATOM 4598 O O . PRO A 1 576 ? 12.976 -44.314 22.478 1.00 85.75 576 PRO A O 1
ATOM 4601 N N . PRO A 1 577 ? 11.762 -42.469 22.058 1.00 80.44 577 PRO A N 1
ATOM 4602 C CA . PRO A 1 577 ? 12.220 -41.739 23.238 1.00 80.44 577 PRO A CA 1
ATOM 4603 C C . PRO A 1 577 ? 11.906 -42.498 24.538 1.00 80.44 577 PRO A C 1
ATOM 4605 O O . PRO A 1 577 ? 10.911 -43.221 24.625 1.00 80.44 577 PRO A O 1
ATOM 4608 N N . LYS A 1 578 ? 12.721 -42.319 25.588 1.00 81.12 578 LYS A N 1
ATOM 4609 C CA . LYS A 1 578 ? 12.437 -42.921 26.905 1.00 81.12 578 LYS A CA 1
ATOM 4610 C C . LYS A 1 578 ? 11.067 -42.459 27.415 1.00 81.12 578 LYS A C 1
ATOM 4612 O O . LYS A 1 578 ? 10.786 -41.266 27.424 1.00 81.12 578 LYS A O 1
ATOM 4617 N N . GLY A 1 579 ? 10.234 -43.407 27.848 1.00 76.88 579 GLY A N 1
ATOM 4618 C CA . GLY A 1 579 ? 8.857 -43.136 28.280 1.00 76.88 579 GLY A CA 1
ATOM 4619 C C . GLY A 1 579 ? 7.855 -42.956 27.133 1.00 76.88 579 GLY A C 1
ATOM 4620 O O . GLY A 1 579 ? 6.696 -42.646 27.393 1.00 76.88 579 GLY A O 1
ATOM 4621 N N . SER A 1 580 ? 8.274 -43.156 25.878 1.00 79.81 580 SER A N 1
ATOM 4622 C CA . SER A 1 580 ? 7.384 -43.096 24.721 1.00 79.81 580 SER A CA 1
ATOM 4623 C C . SER A 1 580 ? 6.349 -44.220 24.750 1.00 79.81 580 SER A C 1
ATOM 4625 O O . SER A 1 580 ? 6.672 -45.400 24.900 1.00 79.81 580 SER A O 1
ATOM 4627 N N . ILE A 1 581 ? 5.087 -43.838 24.577 1.00 75.88 581 ILE A N 1
ATOM 4628 C CA . ILE A 1 581 ? 3.954 -44.751 24.462 1.00 75.88 581 ILE A CA 1
ATOM 4629 C C . ILE A 1 581 ? 3.856 -45.190 22.997 1.00 75.88 581 ILE A C 1
ATOM 4631 O O . ILE A 1 581 ? 3.820 -44.349 22.101 1.00 75.88 581 ILE A O 1
ATOM 4635 N N . ARG A 1 582 ? 3.818 -46.510 22.752 1.00 72.12 582 ARG A N 1
ATOM 4636 C CA . ARG A 1 582 ? 3.652 -47.120 21.411 1.00 72.12 582 ARG A CA 1
ATOM 4637 C C . ARG A 1 582 ? 4.664 -46.658 20.349 1.00 72.12 582 ARG A C 1
ATOM 4639 O O . ARG A 1 582 ? 4.394 -46.727 19.158 1.00 72.12 582 ARG A O 1
ATOM 4646 N N . GLY A 1 583 ? 5.837 -46.204 20.779 1.00 79.56 583 GLY A N 1
ATOM 4647 C CA . GLY A 1 583 ? 6.897 -45.777 19.873 1.00 79.56 583 GLY A CA 1
ATOM 4648 C C . GLY A 1 583 ? 6.694 -44.398 19.245 1.00 79.56 583 GLY A C 1
ATOM 4649 O O . GLY A 1 583 ? 7.363 -44.076 18.270 1.00 79.56 583 GLY A O 1
ATOM 4650 N N . PHE A 1 584 ? 5.819 -43.551 19.801 1.00 86.88 584 PHE A N 1
ATOM 4651 C CA . PHE A 1 584 ? 5.721 -42.143 19.405 1.00 86.88 584 PHE A CA 1
ATOM 4652 C C . PHE A 1 584 ? 7.109 -41.485 19.305 1.00 86.88 584 PHE A C 1
ATOM 4654 O O . PHE A 1 584 ? 7.893 -41.529 20.256 1.00 86.88 584 PHE A O 1
ATOM 4661 N N . GLY A 1 585 ? 7.405 -40.875 18.158 1.00 86.56 585 GLY A N 1
ATOM 4662 C CA . GLY A 1 585 ? 8.691 -40.249 17.846 1.00 86.56 585 GLY A CA 1
ATOM 4663 C C . GLY A 1 585 ? 9.711 -41.158 17.149 1.00 86.56 585 GLY A C 1
ATOM 4664 O O . GLY A 1 585 ? 10.703 -40.644 16.632 1.00 86.56 585 GLY A O 1
ATOM 4665 N N . THR A 1 586 ? 9.486 -42.475 17.070 1.00 90.06 586 THR A N 1
ATOM 4666 C CA . THR A 1 586 ? 10.326 -43.350 16.238 1.00 90.06 586 THR A CA 1
ATOM 4667 C C . THR A 1 586 ? 10.230 -42.903 14.782 1.00 90.06 586 THR A C 1
ATOM 4669 O O . THR A 1 586 ? 9.132 -42.690 14.266 1.00 90.06 586 THR A O 1
ATOM 4672 N N . THR A 1 587 ? 11.384 -42.742 14.136 1.00 93.62 587 THR A N 1
ATOM 4673 C CA . THR A 1 587 ? 11.500 -42.203 12.776 1.00 93.62 587 THR A CA 1
ATOM 4674 C C . THR A 1 587 ? 12.275 -43.165 11.889 1.00 93.62 587 THR A C 1
ATOM 4676 O O . THR A 1 587 ? 13.318 -43.693 12.286 1.00 93.62 587 THR A O 1
ATOM 4679 N N . PHE A 1 588 ? 11.774 -43.345 10.674 1.00 93.38 588 PHE A N 1
ATOM 4680 C CA . PHE A 1 588 ? 12.329 -44.198 9.637 1.00 93.38 588 PHE A CA 1
ATOM 4681 C C . PHE A 1 588 ? 12.752 -43.347 8.439 1.00 93.38 588 PHE A C 1
ATOM 4683 O O . PHE A 1 588 ? 12.070 -42.382 8.084 1.00 93.38 588 PHE A O 1
ATOM 4690 N N . MET A 1 589 ? 13.883 -43.705 7.835 1.00 95.25 589 MET A N 1
ATOM 4691 C CA . MET A 1 589 ? 14.327 -43.216 6.530 1.00 95.25 589 MET A CA 1
ATOM 4692 C C . MET A 1 589 ? 14.017 -44.292 5.491 1.00 95.25 589 MET A C 1
ATOM 4694 O O . MET A 1 589 ? 14.329 -45.458 5.735 1.00 95.25 589 MET A O 1
ATOM 4698 N N . MET A 1 590 ? 13.429 -43.904 4.362 1.00 93.44 590 MET A N 1
ATOM 4699 C CA . MET A 1 590 ? 12.982 -44.824 3.312 1.00 93.44 590 MET A CA 1
ATOM 4700 C C . MET A 1 590 ? 13.589 -44.500 1.940 1.00 93.44 590 MET A C 1
ATOM 4702 O O . MET A 1 590 ? 13.815 -43.331 1.606 1.00 93.44 590 MET A O 1
ATOM 4706 N N . ASP A 1 591 ? 13.791 -45.544 1.137 1.00 95.19 591 ASP A N 1
ATOM 4707 C CA . ASP A 1 591 ? 14.068 -45.485 -0.304 1.00 95.19 591 ASP A CA 1
ATOM 4708 C C . ASP A 1 591 ? 13.393 -46.681 -1.004 1.00 95.19 591 ASP A C 1
ATOM 4710 O O . ASP A 1 591 ? 14.023 -47.681 -1.372 1.00 95.19 591 ASP A O 1
ATOM 4714 N N . ASP A 1 592 ? 12.071 -46.581 -1.141 1.00 94.62 592 ASP A N 1
ATOM 4715 C CA . ASP A 1 592 ? 11.183 -47.674 -1.543 1.00 94.62 592 ASP A CA 1
ATOM 4716 C C . ASP A 1 592 ? 10.936 -47.692 -3.061 1.00 94.62 592 ASP A C 1
ATOM 4718 O O . ASP A 1 592 ? 10.775 -46.634 -3.677 1.00 94.62 592 ASP A O 1
ATOM 4722 N N . PRO A 1 593 ? 10.877 -48.862 -3.719 1.00 95.06 593 PRO A N 1
ATOM 4723 C CA . PRO A 1 593 ? 10.564 -48.936 -5.142 1.00 95.06 593 PRO A CA 1
ATOM 4724 C C . PRO A 1 593 ? 9.103 -48.555 -5.440 1.00 95.06 593 PRO A C 1
ATOM 4726 O O . PRO A 1 593 ? 8.175 -48.960 -4.738 1.00 95.06 593 PRO A O 1
ATOM 4729 N N . LEU A 1 594 ? 8.911 -47.795 -6.525 1.00 96.44 594 LEU A N 1
ATOM 4730 C CA . LEU A 1 594 ? 7.608 -47.492 -7.121 1.00 96.44 594 LEU A CA 1
ATOM 4731 C C . LEU A 1 594 ? 7.422 -48.309 -8.395 1.00 96.44 594 LEU A C 1
ATOM 4733 O O . LEU A 1 594 ? 8.301 -48.316 -9.259 1.00 96.44 594 LEU A O 1
ATOM 4737 N N . THR A 1 595 ? 6.267 -48.945 -8.546 1.00 95.56 595 THR A N 1
ATOM 4738 C CA . THR A 1 595 ? 5.989 -49.874 -9.653 1.00 95.56 595 THR A CA 1
ATOM 4739 C C . THR A 1 595 ? 4.602 -49.657 -10.263 1.00 95.56 595 THR A C 1
ATOM 4741 O O . THR A 1 595 ? 3.725 -49.075 -9.624 1.00 95.56 595 THR A O 1
ATOM 4744 N N . GLU A 1 596 ? 4.391 -50.127 -11.496 1.00 93.06 596 GLU A N 1
ATOM 4745 C CA . GLU A 1 596 ? 3.084 -50.053 -12.183 1.00 93.06 596 GLU A CA 1
ATOM 4746 C C . GLU A 1 596 ? 2.021 -50.989 -11.581 1.00 93.06 596 GLU A C 1
ATOM 4748 O O . GLU A 1 596 ? 0.829 -50.756 -11.767 1.00 93.06 596 GLU A O 1
ATOM 4753 N N . GLY A 1 597 ? 2.429 -52.036 -10.855 1.00 92.75 597 GLY A N 1
ATOM 4754 C CA . GLY A 1 597 ? 1.543 -53.072 -10.320 1.00 92.75 597 GLY A CA 1
ATOM 4755 C C . GLY A 1 597 ? 1.862 -53.458 -8.869 1.00 92.75 597 GLY A C 1
ATOM 4756 O O . GLY A 1 597 ? 2.941 -53.152 -8.372 1.00 92.75 597 GLY A O 1
ATOM 4757 N N . PRO A 1 598 ? 0.946 -54.148 -8.168 1.00 90.50 598 PRO A N 1
ATOM 4758 C CA . PRO A 1 598 ? 1.123 -54.509 -6.760 1.00 90.50 598 PRO A CA 1
ATOM 4759 C C . PRO A 1 598 ? 2.116 -55.659 -6.526 1.00 90.50 598 PRO A C 1
ATOM 4761 O O . PRO A 1 598 ? 2.484 -55.904 -5.381 1.00 90.50 598 PRO A O 1
ATOM 4764 N N . ASP A 1 599 ? 2.532 -56.383 -7.571 1.00 88.75 599 ASP A N 1
ATOM 4765 C CA . ASP A 1 599 ? 3.591 -57.395 -7.472 1.00 88.75 599 ASP A CA 1
ATOM 4766 C C . ASP A 1 599 ? 4.958 -56.687 -7.392 1.00 88.75 599 ASP A C 1
ATOM 4768 O O . ASP A 1 599 ? 5.230 -55.851 -8.257 1.00 88.75 599 ASP A O 1
ATOM 4772 N N . PRO A 1 600 ? 5.832 -56.997 -6.417 1.00 83.44 600 PRO A N 1
ATOM 4773 C CA . PRO A 1 600 ? 7.183 -56.434 -6.331 1.00 83.44 600 PRO A CA 1
ATOM 4774 C C . PRO A 1 600 ? 8.047 -56.612 -7.591 1.00 83.44 600 PRO A C 1
ATOM 4776 O O . PRO A 1 600 ? 8.978 -55.839 -7.801 1.00 83.44 600 PRO A O 1
ATOM 4779 N N . ASN A 1 601 ? 7.748 -57.603 -8.437 1.00 87.12 601 ASN A N 1
ATOM 4780 C CA . ASN A 1 601 ? 8.424 -57.827 -9.720 1.00 87.12 601 ASN A CA 1
ATOM 4781 C C . ASN A 1 601 ? 7.809 -57.029 -10.884 1.00 87.12 601 ASN A C 1
ATOM 4783 O O . ASN A 1 601 ? 8.262 -57.153 -12.023 1.00 87.12 601 ASN A O 1
ATOM 4787 N N . SER A 1 602 ? 6.768 -56.232 -10.624 1.00 92.75 602 SER A N 1
ATOM 4788 C CA . SER A 1 602 ? 6.186 -55.321 -11.612 1.00 92.75 602 SER A CA 1
ATOM 4789 C C . SER A 1 602 ? 7.222 -54.304 -12.083 1.00 92.75 602 SER A C 1
ATOM 4791 O O . SER A 1 602 ? 8.192 -53.997 -11.388 1.00 92.75 602 SER A O 1
ATOM 4793 N N . ARG A 1 603 ? 6.992 -53.730 -13.268 1.00 93.69 603 ARG A N 1
ATOM 4794 C CA . ARG A 1 603 ? 7.892 -52.733 -13.848 1.00 93.69 603 ARG A CA 1
ATOM 4795 C C . ARG A 1 603 ? 8.147 -51.580 -12.871 1.00 93.69 603 ARG A C 1
ATOM 4797 O O . ARG A 1 603 ? 7.204 -50.937 -12.407 1.00 93.69 603 ARG A O 1
ATOM 4804 N N . LEU A 1 604 ? 9.425 -51.313 -12.607 1.00 94.31 604 LEU A N 1
ATOM 4805 C CA . LEU A 1 604 ? 9.883 -50.194 -11.790 1.00 94.31 604 LEU A CA 1
ATOM 4806 C C . LEU A 1 604 ? 9.722 -48.878 -12.562 1.00 94.31 604 LEU A C 1
ATOM 4808 O O . LEU A 1 604 ? 10.241 -48.732 -13.664 1.00 94.31 604 LEU A O 1
ATOM 4812 N N . ILE A 1 605 ? 9.047 -47.903 -11.960 1.00 95.69 605 ILE A N 1
ATOM 4813 C CA . ILE A 1 605 ? 8.821 -46.575 -12.555 1.00 95.69 605 ILE A CA 1
ATOM 4814 C C . ILE A 1 605 ? 9.507 -45.450 -11.783 1.00 95.69 605 ILE A C 1
ATOM 4816 O O . ILE A 1 605 ? 9.683 -44.346 -12.304 1.00 95.69 605 ILE A O 1
ATOM 4820 N N . GLY A 1 606 ? 9.904 -45.706 -10.537 1.00 96.50 606 GLY A N 1
ATOM 4821 C CA . GLY A 1 606 ? 10.447 -44.680 -9.660 1.00 96.50 606 GLY A CA 1
ATOM 4822 C C . GLY A 1 606 ? 10.874 -45.198 -8.296 1.00 96.50 606 GLY A C 1
ATOM 4823 O O . GLY A 1 606 ? 10.892 -46.402 -8.036 1.00 96.50 606 GLY A O 1
ATOM 4824 N N . ARG A 1 607 ? 11.206 -44.254 -7.419 1.00 96.88 607 ARG A N 1
ATOM 4825 C CA . ARG A 1 607 ? 11.557 -44.476 -6.014 1.00 96.88 607 ARG A CA 1
ATOM 4826 C C . ARG A 1 607 ? 10.800 -43.487 -5.132 1.00 96.88 607 ARG A C 1
ATOM 4828 O O . ARG A 1 607 ? 10.629 -42.332 -5.517 1.00 96.88 607 ARG A O 1
ATOM 4835 N N . SER A 1 608 ? 10.351 -43.925 -3.964 1.00 95.62 608 SER A N 1
ATOM 4836 C CA . SER A 1 608 ? 9.828 -43.069 -2.904 1.00 95.62 608 SER A CA 1
ATOM 4837 C C . SER A 1 608 ? 10.910 -42.855 -1.865 1.00 95.62 608 SER A C 1
ATOM 4839 O O . SER A 1 608 ? 11.316 -43.791 -1.186 1.00 95.62 608 SER A O 1
ATOM 4841 N N . GLN A 1 609 ? 11.362 -41.615 -1.743 1.00 96.38 609 GLN A N 1
ATOM 4842 C CA . GLN A 1 609 ? 12.471 -41.242 -0.878 1.00 96.38 609 GLN A CA 1
ATOM 4843 C C . GLN A 1 609 ? 11.996 -40.253 0.169 1.00 96.38 609 GLN A C 1
ATOM 4845 O O . GLN A 1 609 ? 11.334 -39.267 -0.161 1.00 96.38 609 GLN A O 1
ATOM 4850 N N . GLY A 1 610 ? 12.335 -40.482 1.432 1.00 96.06 610 GLY A N 1
ATOM 4851 C CA . GLY A 1 610 ? 11.940 -39.560 2.487 1.00 96.06 610 GLY A CA 1
ATOM 4852 C C . GLY A 1 610 ? 11.927 -40.180 3.867 1.00 96.06 610 GLY A C 1
ATOM 4853 O O . GLY A 1 610 ? 12.629 -41.150 4.141 1.00 96.06 610 GLY A O 1
ATOM 4854 N N . ILE A 1 611 ? 11.121 -39.591 4.745 1.00 95.75 611 ILE A N 1
ATOM 4855 C CA . ILE A 1 611 ? 11.000 -40.021 6.135 1.00 95.75 611 ILE A CA 1
ATOM 4856 C C . ILE A 1 611 ? 9.545 -40.225 6.530 1.00 95.75 611 ILE A C 1
ATOM 4858 O O . ILE A 1 611 ? 8.640 -39.528 6.056 1.00 95.75 611 ILE A O 1
ATOM 4862 N N . TYR A 1 612 ? 9.336 -41.138 7.472 1.00 93.19 612 TYR A N 1
ATOM 4863 C CA . TYR A 1 612 ? 8.094 -41.211 8.224 1.00 93.19 612 TYR A CA 1
ATOM 4864 C C . TYR A 1 612 ? 8.352 -41.405 9.712 1.00 93.19 612 TYR A C 1
ATOM 4866 O O . TYR A 1 612 ? 9.317 -42.053 10.115 1.00 93.19 612 TYR A O 1
ATOM 4874 N N . ALA A 1 613 ? 7.482 -40.828 10.536 1.00 92.38 613 ALA A N 1
ATOM 4875 C CA . ALA A 1 613 ? 7.572 -40.931 11.986 1.00 92.38 613 ALA A CA 1
ATOM 4876 C C . ALA A 1 613 ? 6.240 -41.354 12.606 1.00 92.38 613 ALA A C 1
ATOM 4878 O O . ALA A 1 613 ? 5.174 -40.930 12.150 1.00 92.38 613 ALA A O 1
ATOM 4879 N N . LEU A 1 614 ? 6.307 -42.142 13.682 1.00 88.25 614 LEU A N 1
ATOM 4880 C CA . LEU A 1 614 ? 5.158 -42.446 14.536 1.00 88.25 614 LEU A CA 1
ATOM 4881 C C . LEU A 1 614 ? 4.720 -41.158 15.247 1.00 88.25 614 LEU A C 1
ATOM 4883 O O . LEU A 1 614 ? 5.373 -40.699 16.183 1.00 88.25 614 LEU A O 1
ATOM 4887 N N . ALA A 1 615 ? 3.628 -40.552 14.781 1.00 87.69 615 ALA A N 1
ATOM 4888 C CA . ALA A 1 615 ? 3.237 -39.187 15.136 1.00 87.69 615 ALA A CA 1
ATOM 4889 C C . ALA A 1 615 ? 1.998 -39.108 16.045 1.00 87.69 615 ALA A C 1
ATOM 4891 O O . ALA A 1 615 ? 1.506 -38.014 16.321 1.00 87.69 615 ALA A O 1
ATOM 4892 N N . SER A 1 616 ? 1.485 -40.241 16.527 1.00 82.88 616 SER A N 1
ATOM 4893 C CA . SER A 1 616 ? 0.323 -40.298 17.417 1.00 82.88 616 SER A CA 1
ATOM 4894 C C . SER A 1 616 ? 0.672 -40.900 18.776 1.00 82.88 616 SER A C 1
ATOM 4896 O O . SER A 1 616 ? 1.379 -41.900 18.851 1.00 82.88 616 SER A O 1
ATOM 4898 N N . GLN A 1 617 ? 0.148 -40.294 19.845 1.00 79.38 617 GLN A N 1
ATOM 4899 C CA . GLN A 1 617 ? 0.198 -40.827 21.216 1.00 79.38 617 GLN A CA 1
ATOM 4900 C C . GLN A 1 617 ? -1.130 -41.484 21.640 1.00 79.38 617 GLN A C 1
ATOM 4902 O O . GLN A 1 617 ? -1.235 -42.017 22.743 1.00 79.38 617 GLN A O 1
ATOM 4907 N N . HIS A 1 618 ? -2.164 -41.433 20.792 1.00 72.81 618 HIS A N 1
ATOM 4908 C CA . HIS A 1 618 ? -3.507 -41.915 21.120 1.00 72.81 618 HIS A CA 1
ATOM 4909 C C . HIS A 1 618 ? -3.712 -43.373 20.689 1.00 72.81 618 HIS A C 1
ATOM 4911 O O . HIS A 1 618 ? -3.371 -43.746 19.570 1.00 72.81 618 HIS A O 1
ATOM 4917 N N . ILE A 1 619 ? -4.348 -44.169 21.559 1.00 57.81 619 ILE A N 1
ATOM 4918 C CA . ILE A 1 619 ? -4.597 -45.617 21.391 1.00 57.81 619 ILE A CA 1
ATOM 4919 C C . ILE A 1 619 ? -5.383 -45.969 20.117 1.00 57.81 619 ILE A C 1
ATOM 4921 O O . ILE A 1 619 ? -5.223 -47.072 19.594 1.00 57.81 619 ILE A O 1
ATOM 4925 N N . GLU A 1 620 ? -6.205 -45.044 19.623 1.00 55.94 620 GLU A N 1
ATOM 4926 C CA . GLU A 1 620 ? -7.150 -45.270 18.521 1.00 55.94 620 GLU A CA 1
ATOM 4927 C C . GLU A 1 620 ? -6.630 -44.824 17.144 1.00 55.94 620 GLU A C 1
ATOM 4929 O O . GLU A 1 620 ? -7.336 -44.976 16.151 1.00 55.94 620 GLU A O 1
ATOM 4934 N N . SER A 1 621 ? -5.413 -44.267 17.040 1.00 59.75 621 SER A N 1
ATOM 4935 C CA . SER A 1 621 ? -4.874 -43.861 15.735 1.00 59.75 621 SER A CA 1
ATOM 4936 C C . SER A 1 621 ? -3.373 -44.102 15.618 1.00 59.75 621 SER A C 1
ATOM 4938 O O . SER A 1 621 ? -2.574 -43.343 16.159 1.00 59.75 621 SER A O 1
ATOM 4940 N N . ASP A 1 622 ? -2.981 -45.110 14.842 1.00 66.56 622 ASP A N 1
ATOM 4941 C CA . ASP A 1 622 ? -1.598 -45.279 14.387 1.00 66.56 622 ASP A CA 1
ATOM 4942 C C . ASP A 1 622 ? -1.369 -44.320 13.207 1.00 66.56 622 ASP A C 1
ATOM 4944 O O . ASP A 1 622 ? -1.523 -44.647 12.030 1.00 66.56 622 ASP A O 1
ATOM 4948 N N . GLY A 1 623 ? -1.140 -43.051 13.546 1.00 79.62 623 GLY A N 1
ATOM 4949 C CA . GLY A 1 623 ? -0.903 -41.981 12.584 1.00 79.62 623 GLY A CA 1
ATOM 4950 C C . GLY A 1 623 ? 0.582 -41.803 12.318 1.00 79.62 623 GLY A C 1
ATOM 4951 O O . GLY A 1 623 ? 1.316 -41.395 13.218 1.00 79.62 623 GLY A O 1
ATOM 4952 N N . LEU A 1 624 ? 1.009 -42.040 11.081 1.00 88.06 624 LEU A N 1
ATOM 4953 C CA . LEU A 1 624 ? 2.339 -41.656 10.623 1.00 88.06 624 LEU A CA 1
ATOM 4954 C C . LEU A 1 624 ? 2.323 -40.197 10.159 1.00 88.06 624 LEU A C 1
ATOM 4956 O O . LEU A 1 624 ? 1.336 -39.734 9.591 1.00 88.06 624 LEU A O 1
ATOM 4960 N N . LEU A 1 625 ? 3.410 -39.465 10.375 1.00 92.31 625 LEU A N 1
ATOM 4961 C CA . LEU A 1 625 ? 3.693 -38.236 9.633 1.00 92.31 625 LEU A CA 1
ATOM 4962 C C . LEU A 1 625 ? 4.672 -38.592 8.521 1.00 92.31 625 LEU A C 1
ATOM 4964 O O . LEU A 1 625 ? 5.752 -39.089 8.823 1.00 92.31 625 LEU A O 1
ATOM 4968 N N . MET A 1 626 ? 4.298 -38.348 7.267 1.00 93.19 626 MET A N 1
ATOM 4969 C CA . MET A 1 626 ? 5.118 -38.689 6.105 1.00 93.19 626 MET A CA 1
ATOM 4970 C C . MET A 1 626 ? 5.599 -37.427 5.391 1.00 93.19 626 MET A C 1
ATOM 4972 O O . MET A 1 626 ? 4.824 -36.489 5.188 1.00 93.19 626 MET A O 1
ATOM 4976 N N . VAL A 1 627 ? 6.875 -37.425 5.004 1.00 96.00 627 VAL A N 1
ATOM 4977 C CA . VAL A 1 627 ? 7.516 -36.395 4.176 1.00 96.00 627 VAL A CA 1
ATOM 4978 C C . VAL A 1 627 ? 8.294 -37.113 3.082 1.00 96.00 627 VAL A C 1
ATOM 4980 O O . VAL A 1 627 ? 9.388 -37.618 3.331 1.00 96.00 627 VAL A O 1
ATOM 4983 N N . LEU A 1 628 ? 7.698 -37.205 1.893 1.00 94.06 628 LEU A N 1
ATOM 4984 C CA . LEU A 1 628 ? 8.137 -38.090 0.813 1.00 94.06 628 LEU A CA 1
ATOM 4985 C C . LEU A 1 628 ? 8.391 -37.318 -0.477 1.00 94.06 628 LEU A C 1
ATOM 4987 O O . LEU A 1 628 ? 7.755 -36.299 -0.746 1.00 94.06 628 LEU A O 1
ATOM 4991 N N . SER A 1 629 ? 9.273 -37.851 -1.312 1.00 96.44 629 SER A N 1
ATOM 4992 C CA . SER A 1 629 ? 9.442 -37.466 -2.707 1.00 96.44 629 SER A CA 1
ATOM 4993 C C . SER A 1 629 ? 9.369 -38.701 -3.598 1.00 96.44 629 SER A C 1
ATOM 4995 O O . SER A 1 629 ? 10.188 -39.608 -3.479 1.00 96.44 629 SER A O 1
ATOM 4997 N N . PHE A 1 630 ? 8.404 -38.724 -4.513 1.00 96.75 630 PHE A N 1
ATOM 4998 C CA . PHE A 1 630 ? 8.334 -39.722 -5.573 1.00 96.75 630 PHE A CA 1
ATOM 4999 C C . PHE A 1 630 ? 9.205 -39.271 -6.737 1.00 96.75 630 PHE A C 1
ATOM 5001 O O . PHE A 1 630 ? 8.869 -38.302 -7.414 1.00 96.75 630 PHE A O 1
ATOM 5008 N N . ALA A 1 631 ? 10.331 -39.943 -6.946 1.00 96.31 631 ALA A N 1
ATOM 5009 C CA . ALA A 1 631 ? 11.269 -39.681 -8.026 1.00 96.31 631 ALA A CA 1
ATOM 5010 C C . ALA A 1 631 ? 11.047 -40.674 -9.170 1.00 96.31 631 ALA A C 1
ATOM 5012 O O . ALA A 1 631 ? 11.265 -41.874 -9.008 1.00 96.31 631 ALA A O 1
ATOM 5013 N N . PHE A 1 632 ? 10.616 -40.178 -10.329 1.00 96.75 632 PHE A N 1
ATOM 5014 C CA . PHE A 1 632 ? 10.339 -41.016 -11.495 1.00 96.75 632 PHE A CA 1
ATOM 5015 C C . PHE A 1 632 ? 11.621 -41.262 -12.292 1.00 96.75 632 PHE A C 1
ATOM 5017 O O . PHE A 1 632 ? 12.312 -40.321 -12.690 1.00 96.75 632 PHE A O 1
ATOM 5024 N N . VAL A 1 633 ? 11.934 -42.531 -12.548 1.00 93.94 633 VAL A N 1
ATOM 5025 C CA . VAL A 1 633 ? 13.151 -42.952 -13.269 1.00 93.94 633 VAL A CA 1
ATOM 5026 C C . VAL A 1 633 ? 12.854 -43.467 -14.679 1.00 93.94 633 VAL A C 1
ATOM 5028 O O . VAL A 1 633 ? 13.757 -43.512 -15.518 1.00 93.94 633 VAL A O 1
ATOM 5031 N N . GLU A 1 634 ? 11.585 -43.764 -14.972 1.00 87.94 634 GLU A N 1
ATOM 5032 C CA . GLU A 1 634 ? 11.088 -44.183 -16.285 1.00 87.94 634 GLU A CA 1
ATOM 5033 C C . GLU A 1 634 ? 9.813 -43.423 -16.702 1.00 87.94 634 GLU A C 1
ATOM 5035 O O . GLU A 1 634 ? 9.222 -42.670 -15.927 1.00 87.94 634 GLU A O 1
ATOM 5040 N N . GLY A 1 635 ? 9.395 -43.614 -17.958 1.00 88.31 635 GLY A N 1
ATOM 5041 C CA . GLY A 1 635 ? 8.180 -43.023 -18.526 1.00 88.31 635 GLY A CA 1
ATOM 5042 C C . GLY A 1 635 ? 8.299 -41.535 -18.873 1.00 88.31 635 GLY A C 1
ATOM 5043 O O . GLY A 1 635 ? 9.378 -40.941 -18.832 1.00 88.31 635 GLY A O 1
ATOM 5044 N N . SER A 1 636 ? 7.162 -40.919 -19.212 1.00 86.00 636 SER A N 1
ATOM 5045 C CA . SER A 1 636 ? 7.062 -39.513 -19.647 1.00 86.00 636 SER A CA 1
ATOM 5046 C C . SER A 1 636 ? 7.476 -38.489 -18.584 1.00 86.00 636 SER A C 1
ATOM 5048 O O . SER A 1 636 ? 7.625 -37.310 -18.892 1.00 86.00 636 SER A O 1
ATOM 5050 N N . TYR A 1 637 ? 7.662 -38.931 -17.338 1.00 91.12 637 TYR A N 1
ATOM 5051 C CA . TYR A 1 637 ? 8.013 -38.086 -16.197 1.00 91.12 637 TYR A CA 1
ATOM 5052 C C . TYR A 1 637 ? 9.426 -38.347 -15.667 1.00 91.12 637 TYR A C 1
ATOM 5054 O O . TYR A 1 637 ? 9.789 -37.815 -14.618 1.00 91.12 637 TYR A O 1
ATOM 5062 N N . LYS A 1 638 ? 10.235 -39.138 -16.384 1.00 94.25 638 LYS A N 1
ATOM 5063 C CA . LYS A 1 638 ? 11.621 -39.447 -16.016 1.00 94.25 638 LYS A CA 1
ATOM 5064 C C . LYS A 1 638 ? 12.407 -38.184 -15.639 1.00 94.25 638 LYS A C 1
ATOM 5066 O O . LYS A 1 638 ? 12.440 -37.211 -16.389 1.00 94.25 638 LYS A O 1
ATOM 5071 N N . GLY A 1 639 ? 13.062 -38.222 -14.480 1.00 91.69 639 GLY A N 1
ATOM 5072 C CA . GLY A 1 639 ? 13.846 -37.111 -13.934 1.00 91.69 639 GLY A CA 1
ATOM 5073 C C . GLY A 1 639 ? 13.024 -36.048 -13.198 1.00 91.69 639 GLY A C 1
ATOM 5074 O O . GLY A 1 639 ? 13.601 -35.088 -12.693 1.00 91.69 639 GLY A O 1
ATOM 5075 N N . SER A 1 640 ? 11.701 -36.204 -13.116 1.00 95.19 640 SER A N 1
ATOM 5076 C CA . SER A 1 640 ? 10.823 -35.339 -12.319 1.00 95.19 640 SER A CA 1
ATOM 5077 C C . SER A 1 640 ? 10.546 -35.952 -10.952 1.00 95.19 640 SER A C 1
ATOM 5079 O O . SER A 1 640 ? 10.584 -37.174 -10.782 1.00 95.19 640 SER A O 1
ATOM 5081 N N . THR A 1 641 ? 10.218 -35.101 -9.980 1.00 95.75 641 THR A N 1
ATOM 5082 C CA . THR A 1 641 ? 9.833 -35.541 -8.635 1.00 95.75 641 THR A CA 1
ATOM 5083 C C . THR A 1 641 ? 8.509 -34.925 -8.195 1.00 95.75 641 THR A C 1
ATOM 5085 O O . THR A 1 641 ? 8.195 -33.805 -8.592 1.00 95.75 641 THR A O 1
ATOM 5088 N N . LEU A 1 642 ? 7.750 -35.634 -7.357 1.00 95.88 642 LEU A N 1
ATOM 5089 C CA . LEU A 1 642 ? 6.572 -35.116 -6.652 1.00 95.88 642 LEU A CA 1
ATOM 5090 C C . LEU A 1 642 ? 6.790 -35.171 -5.146 1.00 95.88 642 LEU A C 1
ATOM 5092 O O . LEU A 1 642 ? 7.081 -36.236 -4.611 1.00 95.88 642 LEU A O 1
ATOM 5096 N N . SER A 1 643 ? 6.609 -34.044 -4.463 1.00 96.06 643 SER A N 1
ATOM 5097 C CA . SER A 1 643 ? 6.783 -33.932 -3.015 1.00 96.06 643 SER A CA 1
ATOM 5098 C C . SER A 1 643 ? 5.441 -34.022 -2.294 1.00 96.06 643 SER A C 1
ATOM 5100 O O . SER A 1 643 ? 4.511 -33.267 -2.592 1.00 96.06 643 SER A O 1
ATOM 5102 N N . ILE A 1 644 ? 5.350 -34.927 -1.321 1.00 94.12 644 ILE A N 1
ATOM 5103 C CA . ILE A 1 644 ? 4.135 -35.223 -0.559 1.00 94.12 644 ILE A CA 1
ATOM 5104 C C . ILE A 1 644 ? 4.399 -35.055 0.926 1.00 94.12 644 ILE A C 1
ATOM 5106 O O . ILE A 1 644 ? 5.391 -35.555 1.456 1.00 94.12 644 ILE A O 1
ATOM 5110 N N . VAL A 1 645 ? 3.479 -34.372 1.603 1.00 94.25 645 VAL A N 1
ATOM 5111 C CA . VAL A 1 645 ? 3.503 -34.221 3.058 1.00 94.25 645 VAL A CA 1
ATOM 5112 C C . VAL A 1 645 ? 2.104 -34.414 3.615 1.00 94.25 645 VAL A C 1
ATOM 5114 O O . VAL A 1 645 ? 1.133 -33.834 3.125 1.00 94.25 645 VAL A O 1
ATOM 5117 N N . GLY A 1 646 ? 1.990 -35.208 4.675 1.00 90.12 646 GLY A N 1
ATOM 5118 C CA . GLY A 1 646 ? 0.712 -35.372 5.349 1.00 90.12 646 GLY A CA 1
ATOM 5119 C C . GLY A 1 646 ? 0.722 -36.376 6.487 1.00 90.12 646 GLY A C 1
ATOM 5120 O O . GLY A 1 646 ? 1.675 -37.130 6.694 1.00 90.12 646 GLY A O 1
ATOM 5121 N N . ARG A 1 647 ? -0.383 -36.366 7.235 1.00 87.75 647 ARG A N 1
ATOM 5122 C CA . ARG A 1 647 ? -0.697 -37.405 8.212 1.00 87.75 647 ARG A CA 1
ATOM 5123 C C . ARG A 1 647 ? -1.254 -38.615 7.464 1.00 87.75 647 ARG A C 1
ATOM 5125 O O . ARG A 1 647 ? -2.200 -38.477 6.700 1.00 87.75 647 ARG A O 1
ATOM 5132 N N . ASN A 1 648 ? -0.701 -39.788 7.734 1.00 85.44 648 ASN A N 1
ATOM 5133 C CA . ASN A 1 648 ? -1.083 -41.060 7.144 1.00 85.44 648 ASN A CA 1
ATOM 5134 C C . ASN A 1 648 ? -1.614 -42.000 8.248 1.00 85.44 648 ASN A C 1
ATOM 5136 O O . ASN A 1 648 ? -0.827 -42.698 8.893 1.00 85.44 648 ASN A O 1
ATOM 5140 N N . PRO A 1 649 ? -2.929 -41.981 8.539 1.00 83.12 649 PRO A N 1
ATOM 5141 C CA . PRO A 1 649 ? -3.551 -42.867 9.522 1.00 83.12 649 PRO A CA 1
ATOM 5142 C C . PRO A 1 649 ? -3.725 -44.265 8.920 1.00 83.12 649 PRO A C 1
ATOM 5144 O O . PRO A 1 649 ? -4.721 -44.536 8.257 1.00 83.12 649 PRO A O 1
ATOM 5147 N N . VAL A 1 650 ? -2.753 -45.162 9.110 1.00 75.31 650 VAL A N 1
ATOM 5148 C CA . VAL A 1 650 ? -2.658 -46.427 8.343 1.00 75.31 650 VAL A CA 1
ATOM 5149 C C . VAL A 1 650 ? -3.860 -47.367 8.506 1.00 75.31 650 VAL A C 1
ATOM 5151 O O . VAL A 1 650 ? -4.094 -48.203 7.637 1.00 75.31 650 VAL A O 1
ATOM 5154 N N . MET A 1 651 ? -4.651 -47.186 9.568 1.00 72.44 651 MET A N 1
ATOM 5155 C CA . MET A 1 651 ? -5.881 -47.940 9.844 1.00 72.44 651 MET A CA 1
ATOM 5156 C C . MET A 1 651 ? -7.083 -47.498 8.989 1.00 72.44 651 MET A C 1
ATOM 5158 O O . MET A 1 651 ? -8.083 -48.212 8.911 1.00 72.44 651 MET A O 1
ATOM 5162 N N . GLU A 1 652 ? -7.012 -46.336 8.333 1.00 78.75 652 GLU A N 1
ATOM 5163 C CA . GLU A 1 652 ? -8.055 -45.863 7.423 1.00 78.75 652 GLU A CA 1
ATOM 5164 C C . GLU A 1 652 ? -7.917 -46.496 6.028 1.00 78.75 652 GLU A C 1
ATOM 5166 O O . GLU A 1 652 ? -6.813 -46.704 5.510 1.00 78.75 652 GLU A O 1
ATOM 5171 N N . ARG A 1 653 ? -9.067 -46.784 5.397 1.00 74.62 653 ARG A N 1
ATOM 5172 C CA . ARG A 1 653 ? -9.134 -47.466 4.089 1.00 74.62 653 ARG A CA 1
ATOM 5173 C C . ARG A 1 653 ? -8.539 -46.646 2.943 1.00 74.62 653 ARG A C 1
ATOM 5175 O O . ARG A 1 653 ? -7.949 -47.229 2.040 1.00 74.62 653 ARG A O 1
ATOM 5182 N N . VAL A 1 654 ? -8.737 -45.329 2.953 1.00 79.81 654 VAL A N 1
ATOM 5183 C CA . VAL A 1 654 ? -8.202 -44.391 1.956 1.00 79.81 654 VAL A CA 1
ATOM 5184 C C . VAL A 1 654 ? -7.690 -43.176 2.707 1.00 79.81 654 VAL A C 1
ATOM 5186 O O . VAL A 1 654 ? -8.418 -42.613 3.518 1.00 79.81 654 VAL A O 1
ATOM 5189 N N . ARG A 1 655 ? -6.441 -42.797 2.449 1.00 87.25 655 ARG A N 1
ATOM 5190 C CA . ARG A 1 655 ? -5.715 -41.777 3.211 1.00 87.25 655 ARG A CA 1
ATOM 5191 C C . ARG A 1 655 ? -5.274 -40.680 2.261 1.00 87.25 655 ARG A C 1
ATOM 5193 O O . ARG A 1 655 ? -4.618 -40.970 1.266 1.00 87.25 655 ARG A O 1
ATOM 5200 N N . GLU A 1 656 ? -5.647 -39.442 2.550 1.00 90.62 656 GLU A N 1
ATOM 5201 C CA . GLU A 1 656 ? -5.311 -38.295 1.707 1.00 90.62 656 GLU A CA 1
ATOM 5202 C C . GLU A 1 656 ? -4.076 -37.569 2.249 1.00 90.62 656 GLU A C 1
ATOM 5204 O O . GLU A 1 656 ? -4.016 -37.207 3.424 1.00 90.62 656 GLU A O 1
ATOM 5209 N N . MET A 1 657 ? -3.095 -37.329 1.382 1.00 92.31 657 MET A N 1
ATOM 5210 C CA . MET A 1 657 ? -1.924 -36.504 1.679 1.00 92.31 657 MET A CA 1
ATOM 5211 C C . MET A 1 657 ? -1.762 -35.412 0.626 1.00 92.31 657 MET A C 1
ATOM 5213 O O . MET A 1 657 ? -2.090 -35.604 -0.546 1.00 92.31 657 MET A O 1
ATOM 5217 N N . GLY A 1 658 ? -1.253 -34.252 1.038 1.00 91.00 658 GLY A N 1
ATOM 5218 C CA . GLY A 1 658 ? -1.080 -33.113 0.144 1.00 91.00 658 GLY A CA 1
ATOM 5219 C C . GLY A 1 658 ? 0.142 -33.284 -0.751 1.00 91.00 658 GLY A C 1
ATOM 5220 O O . GLY A 1 658 ? 1.233 -33.577 -0.262 1.00 91.00 658 GLY A O 1
ATOM 5221 N N . VAL A 1 659 ? -0.026 -33.038 -2.051 1.00 94.56 659 VAL A N 1
ATOM 5222 C CA . VAL A 1 659 ? 1.094 -32.779 -2.964 1.00 94.56 659 VAL A CA 1
ATOM 5223 C C . VAL A 1 659 ? 1.461 -31.310 -2.802 1.00 94.56 659 VAL A C 1
ATOM 5225 O O . VAL A 1 659 ? 0.665 -30.427 -3.131 1.00 94.56 659 VAL A O 1
ATOM 5228 N N . ILE A 1 660 ? 2.650 -31.057 -2.263 1.00 92.88 660 ILE A N 1
ATOM 5229 C CA . ILE A 1 660 ? 3.113 -29.714 -1.882 1.00 92.88 660 ILE A CA 1
ATOM 5230 C C . ILE A 1 660 ? 4.101 -29.105 -2.883 1.00 92.88 660 ILE A C 1
ATOM 5232 O O . ILE A 1 660 ? 4.540 -27.972 -2.701 1.00 92.88 660 ILE A O 1
ATOM 5236 N N . GLY A 1 661 ? 4.486 -29.856 -3.913 1.00 91.19 661 GLY A N 1
ATOM 5237 C CA . GLY A 1 661 ? 5.434 -29.401 -4.916 1.00 91.19 661 GLY A CA 1
ATOM 5238 C C . GLY A 1 661 ? 5.992 -30.539 -5.757 1.00 91.19 661 GLY A C 1
ATOM 5239 O O . GLY A 1 661 ? 5.550 -31.686 -5.680 1.00 91.19 661 GLY A O 1
ATOM 5240 N N . GLY A 1 662 ? 7.006 -30.205 -6.543 1.00 91.12 662 GLY A N 1
ATOM 5241 C CA . GLY A 1 662 ? 7.721 -31.145 -7.387 1.00 91.12 662 GLY A CA 1
ATOM 5242 C C . GLY A 1 662 ? 8.844 -30.470 -8.164 1.00 91.12 662 GLY A C 1
ATOM 5243 O O . GLY A 1 662 ? 9.028 -29.250 -8.107 1.00 91.12 662 GLY A O 1
ATOM 5244 N N . SER A 1 663 ? 9.598 -31.276 -8.898 1.00 90.56 663 SER A N 1
ATOM 5245 C CA . SER A 1 663 ? 10.658 -30.834 -9.804 1.00 90.56 663 SER A CA 1
ATOM 5246 C C . SER A 1 663 ? 10.420 -31.361 -11.220 1.00 90.56 663 SER A C 1
ATOM 5248 O O . SER A 1 663 ? 9.537 -32.190 -11.447 1.00 90.56 663 SER A O 1
ATOM 5250 N N . GLY A 1 664 ? 11.194 -30.867 -12.188 1.00 91.25 664 GLY A N 1
ATOM 5251 C CA . GLY A 1 664 ? 11.012 -31.231 -13.593 1.00 91.25 664 GLY A CA 1
ATOM 5252 C C . GLY A 1 664 ? 9.646 -30.784 -14.114 1.00 91.25 664 GLY A C 1
ATOM 5253 O O . GLY A 1 664 ? 9.299 -29.607 -13.992 1.00 91.25 664 GLY A O 1
ATOM 5254 N N . VAL A 1 665 ? 8.881 -31.725 -14.672 1.00 88.81 665 VAL A N 1
ATOM 5255 C CA . VAL A 1 665 ? 7.541 -31.481 -15.234 1.00 88.81 665 VAL A CA 1
ATOM 5256 C C . VAL A 1 665 ? 6.542 -31.078 -14.143 1.00 88.81 665 VAL A C 1
ATOM 5258 O O . VAL A 1 665 ? 5.642 -30.293 -14.389 1.00 88.81 665 VAL A O 1
ATOM 5261 N N . PHE A 1 666 ? 6.738 -31.526 -12.900 1.00 89.75 666 PHE A N 1
ATOM 5262 C CA . PHE A 1 666 ? 5.832 -31.220 -11.789 1.00 89.75 666 PHE A CA 1
ATOM 5263 C C . PHE A 1 666 ? 6.218 -29.956 -11.007 1.00 89.75 666 PHE A C 1
ATOM 5265 O O . PHE A 1 666 ? 5.867 -29.811 -9.832 1.00 89.75 666 PHE A O 1
ATOM 5272 N N . ARG A 1 667 ? 6.961 -29.026 -11.620 1.00 85.31 667 ARG A N 1
ATOM 5273 C CA . ARG A 1 667 ? 7.320 -27.763 -10.963 1.00 85.31 667 ARG A CA 1
ATOM 5274 C C . ARG A 1 667 ? 6.050 -26.973 -10.631 1.00 85.31 667 ARG A C 1
ATOM 5276 O O . ARG A 1 667 ? 5.160 -26.840 -11.463 1.00 85.31 667 ARG A O 1
ATOM 5283 N N . TYR A 1 668 ? 5.978 -26.455 -9.403 1.00 81.50 668 TYR A N 1
ATOM 5284 C CA . TYR A 1 668 ? 4.774 -25.813 -8.847 1.00 81.50 668 TYR A CA 1
ATOM 5285 C C . TYR A 1 668 ? 3.551 -26.743 -8.751 1.00 81.50 668 TYR A C 1
ATOM 5287 O O . TYR A 1 668 ? 2.426 -26.271 -8.580 1.00 81.50 668 TYR A O 1
ATOM 5295 N N . GLY A 1 669 ? 3.772 -28.060 -8.842 1.00 85.12 669 GLY A N 1
ATOM 5296 C CA . GLY A 1 669 ? 2.733 -29.070 -8.739 1.00 85.12 669 GLY A CA 1
ATOM 5297 C C . GLY A 1 669 ? 2.000 -28.987 -7.405 1.00 85.12 669 GLY A C 1
ATOM 5298 O O . GLY A 1 669 ? 2.625 -29.028 -6.347 1.00 85.12 669 GLY A O 1
ATOM 5299 N N . ARG A 1 670 ? 0.671 -28.898 -7.447 1.00 90.81 670 ARG A N 1
ATOM 5300 C CA . ARG A 1 670 ? -0.184 -28.949 -6.253 1.00 90.81 670 ARG A CA 1
ATOM 5301 C C . ARG A 1 670 ? -1.353 -29.890 -6.463 1.00 90.81 670 ARG A C 1
ATOM 5303 O O . ARG A 1 670 ? -1.878 -30.004 -7.569 1.00 90.81 670 ARG A O 1
ATOM 5310 N N . GLY A 1 671 ? -1.782 -30.546 -5.397 1.00 93.56 671 GLY A N 1
ATOM 5311 C CA . GLY A 1 671 ? -2.858 -31.521 -5.481 1.00 93.56 671 GLY A CA 1
ATOM 5312 C C . GLY A 1 671 ? -2.897 -32.438 -4.274 1.00 93.56 671 GLY A C 1
ATOM 5313 O O . GLY A 1 671 ? -2.500 -32.049 -3.176 1.00 93.56 671 GLY A O 1
ATOM 5314 N N . PHE A 1 672 ? -3.377 -33.656 -4.481 1.00 94.12 672 PHE A N 1
ATOM 5315 C CA . PHE A 1 672 ? -3.532 -34.637 -3.417 1.00 94.12 672 PHE A CA 1
ATOM 5316 C C . PHE A 1 672 ? -3.189 -36.039 -3.914 1.00 94.12 672 PHE A C 1
ATOM 5318 O O . PHE A 1 672 ? -3.306 -36.356 -5.100 1.00 94.12 672 PHE A O 1
ATOM 5325 N N . ALA A 1 673 ? -2.761 -36.873 -2.979 1.00 94.38 673 ALA A N 1
ATOM 5326 C CA . ALA A 1 673 ? -2.479 -38.279 -3.174 1.00 94.38 673 ALA A CA 1
ATOM 5327 C C . ALA A 1 673 ? -3.400 -39.095 -2.269 1.00 94.38 673 ALA A C 1
ATOM 5329 O O . ALA A 1 673 ? -3.446 -38.862 -1.061 1.00 94.38 673 ALA A O 1
ATOM 5330 N N . LEU A 1 674 ? -4.124 -40.043 -2.855 1.00 93.56 674 LEU A N 1
ATOM 5331 C CA . LEU A 1 674 ? -4.937 -41.010 -2.131 1.00 93.56 674 LEU A CA 1
ATOM 5332 C C . LEU A 1 674 ? -4.154 -42.313 -2.012 1.00 93.56 674 LEU A C 1
ATOM 5334 O O . LEU A 1 674 ? -3.853 -42.945 -3.022 1.00 93.56 674 LEU A O 1
ATOM 5338 N N . ALA A 1 675 ? -3.838 -42.699 -0.782 1.00 91.12 675 ALA A N 1
ATOM 5339 C CA . ALA A 1 675 ? -3.117 -43.916 -0.455 1.00 91.12 675 ALA A CA 1
ATOM 5340 C C . ALA A 1 675 ? -4.072 -44.991 0.079 1.00 91.12 675 ALA A C 1
ATOM 5342 O O . ALA A 1 675 ? -4.929 -44.711 0.922 1.00 91.12 675 ALA A O 1
ATOM 5343 N N . LYS A 1 676 ? -3.888 -46.236 -0.360 1.00 89.62 676 LYS A N 1
ATOM 5344 C CA . LYS A 1 676 ? -4.639 -47.407 0.106 1.00 89.62 676 LYS A CA 1
ATOM 5345 C C . LYS A 1 676 ? -3.684 -48.571 0.325 1.00 89.62 676 LYS A C 1
ATOM 5347 O O . LYS A 1 676 ? -2.926 -48.935 -0.564 1.00 89.62 676 LYS A O 1
ATOM 5352 N N . THR A 1 677 ? -3.709 -49.169 1.511 1.00 86.25 677 THR A N 1
ATOM 5353 C CA . THR A 1 677 ? -2.883 -50.356 1.783 1.00 86.25 677 THR A CA 1
ATOM 5354 C C . THR A 1 677 ? -3.498 -51.565 1.083 1.00 86.25 677 THR A C 1
ATOM 5356 O O . THR A 1 677 ? -4.643 -51.918 1.363 1.00 86.25 677 THR A O 1
ATOM 5359 N N . CYS A 1 678 ? -2.752 -52.181 0.169 1.00 83.50 678 CYS A N 1
ATOM 5360 C CA . CYS A 1 678 ? -3.165 -53.376 -0.568 1.00 83.50 678 CYS A CA 1
ATOM 5361 C C . CYS A 1 678 ? -2.723 -54.654 0.143 1.00 83.50 678 CYS A C 1
ATOM 5363 O O . CYS A 1 678 ? -3.476 -55.623 0.189 1.00 83.50 678 CYS A O 1
ATOM 5365 N N . MET A 1 679 ? -1.516 -54.641 0.709 1.00 79.19 679 MET A N 1
ATOM 5366 C CA . MET A 1 679 ? -0.927 -55.773 1.416 1.00 79.19 679 MET A CA 1
ATOM 5367 C C . MET A 1 679 ? -0.195 -55.273 2.659 1.00 79.19 679 MET A C 1
ATOM 5369 O O . MET A 1 679 ? 0.486 -54.250 2.611 1.00 79.19 679 MET A O 1
ATOM 5373 N N . PHE A 1 680 ? -0.346 -55.996 3.765 1.00 77.81 680 PHE A N 1
ATOM 5374 C CA . PHE A 1 680 ? 0.376 -55.756 5.010 1.00 77.81 680 PHE A CA 1
ATOM 5375 C C . PHE A 1 680 ? 0.712 -57.110 5.636 1.00 77.81 680 PHE A C 1
ATOM 5377 O O . PHE A 1 680 ? -0.154 -57.750 6.236 1.00 77.81 680 PHE A O 1
ATOM 5384 N N . GLU A 1 681 ? 1.947 -57.581 5.456 1.00 74.38 681 GLU A N 1
ATOM 5385 C CA . GLU A 1 681 ? 2.393 -58.868 5.990 1.00 74.38 681 GLU A CA 1
ATOM 5386 C C . GLU A 1 681 ? 3.277 -58.663 7.227 1.00 74.38 681 GLU A C 1
ATOM 5388 O O . GLU A 1 681 ? 4.455 -58.316 7.157 1.00 74.38 681 GLU A O 1
ATOM 5393 N N . THR A 1 682 ? 2.697 -58.907 8.401 1.00 63.19 682 THR A N 1
ATOM 5394 C CA . THR A 1 682 ? 3.316 -58.619 9.708 1.00 63.19 682 THR A CA 1
ATOM 5395 C C . THR A 1 682 ? 4.566 -59.438 10.018 1.00 63.19 682 THR A C 1
ATOM 5397 O O . THR A 1 682 ? 5.378 -59.010 10.832 1.00 63.19 682 THR A O 1
ATOM 5400 N N . LYS A 1 683 ? 4.730 -60.616 9.402 1.00 65.38 683 LYS A N 1
ATOM 5401 C CA . LYS A 1 683 ? 5.889 -61.495 9.636 1.00 65.38 683 LYS A CA 1
ATOM 5402 C C . LYS A 1 683 ? 7.103 -61.130 8.782 1.00 65.38 683 LYS A C 1
ATOM 5404 O O . LYS A 1 683 ? 8.223 -61.359 9.222 1.00 65.38 683 LYS A O 1
ATOM 5409 N N . SER A 1 684 ? 6.881 -60.613 7.576 1.00 65.88 684 SER A N 1
ATOM 5410 C CA . SER A 1 684 ? 7.937 -60.226 6.632 1.00 65.88 684 SER A CA 1
ATOM 5411 C C . SER A 1 684 ? 8.232 -58.724 6.661 1.00 65.88 684 SER A C 1
ATOM 5413 O O . SER A 1 684 ? 9.268 -58.302 6.149 1.00 65.88 684 SER A O 1
ATOM 5415 N N . GLY A 1 685 ? 7.358 -57.917 7.279 1.00 71.75 685 GLY A N 1
ATOM 5416 C CA . GLY A 1 685 ? 7.495 -56.461 7.356 1.00 71.75 685 GLY A CA 1
ATOM 5417 C C . GLY A 1 685 ? 7.332 -55.778 6.000 1.00 71.75 685 GLY A C 1
ATOM 5418 O O . GLY A 1 685 ? 7.852 -54.680 5.819 1.00 71.75 685 GLY A O 1
ATOM 5419 N N . VAL A 1 686 ? 6.654 -56.446 5.059 1.00 80.88 686 VAL A N 1
ATOM 5420 C CA . VAL A 1 686 ? 6.385 -55.950 3.707 1.00 80.88 686 VAL A CA 1
ATOM 5421 C C . VAL A 1 686 ? 5.005 -55.301 3.666 1.00 80.88 686 VAL A C 1
ATOM 5423 O O . VAL A 1 686 ? 3.995 -55.901 4.054 1.00 80.88 686 VAL A O 1
ATOM 5426 N N . VAL A 1 687 ? 4.960 -54.070 3.165 1.00 85.50 687 VAL A N 1
ATOM 5427 C CA . VAL A 1 687 ? 3.746 -53.273 3.012 1.00 85.50 687 VAL A CA 1
ATOM 5428 C C . VAL A 1 687 ? 3.664 -52.754 1.584 1.00 85.50 687 VAL A C 1
ATOM 5430 O O . VAL A 1 687 ? 4.536 -52.023 1.127 1.00 85.50 687 VAL A O 1
ATOM 5433 N N . VAL A 1 688 ? 2.579 -53.091 0.888 1.00 89.44 688 VAL A N 1
ATOM 5434 C CA . VAL A 1 688 ? 2.308 -52.578 -0.461 1.00 89.44 688 VAL A CA 1
ATOM 5435 C C . VAL A 1 688 ? 1.167 -51.575 -0.389 1.00 89.44 688 VAL A C 1
ATOM 5437 O O . VAL A 1 688 ? 0.067 -51.899 0.077 1.00 89.44 688 VAL A O 1
ATOM 5440 N N . VAL A 1 689 ? 1.419 -50.351 -0.848 1.00 91.00 689 VAL A N 1
ATOM 5441 C CA . VAL A 1 689 ? 0.467 -49.237 -0.820 1.00 91.00 689 VAL A CA 1
ATOM 5442 C C . VAL A 1 689 ? 0.219 -48.734 -2.234 1.00 91.00 689 VAL A C 1
ATOM 5444 O O . VAL A 1 689 ? 1.134 -48.322 -2.937 1.00 91.00 689 VAL A O 1
ATOM 5447 N N . GLU A 1 690 ? -1.040 -48.732 -2.641 1.00 94.38 690 GLU A N 1
ATOM 5448 C CA . GLU A 1 690 ? -1.505 -48.114 -3.877 1.00 94.38 690 GLU A CA 1
ATOM 5449 C C . GLU A 1 690 ? -1.643 -46.602 -3.692 1.00 94.38 690 GLU A C 1
ATOM 5451 O O . GLU A 1 690 ? -2.231 -46.146 -2.707 1.00 94.38 690 GLU A O 1
ATOM 5456 N N . TYR A 1 691 ? -1.148 -45.835 -4.662 1.00 94.94 691 TYR A N 1
ATOM 5457 C CA . TYR A 1 691 ? -1.265 -44.384 -4.725 1.00 94.94 691 TYR A CA 1
ATOM 5458 C C . TYR A 1 691 ? -2.004 -43.946 -5.986 1.00 94.94 691 TYR A C 1
ATOM 5460 O O . TYR A 1 691 ? -1.615 -44.275 -7.103 1.00 94.94 691 TYR A O 1
ATOM 5468 N N . ASN A 1 692 ? -3.039 -43.131 -5.788 1.00 95.38 692 ASN A N 1
ATOM 5469 C CA . ASN A 1 692 ? -3.722 -42.379 -6.834 1.00 95.38 692 ASN A CA 1
ATOM 5470 C C . ASN A 1 692 ? -3.447 -40.889 -6.619 1.00 95.38 692 ASN A C 1
ATOM 5472 O O . ASN A 1 692 ? -3.977 -40.282 -5.686 1.00 95.38 692 ASN A O 1
ATOM 5476 N N . VAL A 1 693 ? -2.596 -40.296 -7.453 1.00 95.38 693 VAL A N 1
ATOM 5477 C CA . VAL A 1 693 ? -2.149 -38.906 -7.311 1.00 95.38 693 VAL A CA 1
ATOM 5478 C C . VAL A 1 693 ? -2.799 -38.043 -8.377 1.00 95.38 693 VAL A C 1
ATOM 5480 O O . VAL A 1 693 ? -2.697 -38.332 -9.564 1.00 95.38 693 VAL A O 1
ATOM 5483 N N . SER A 1 694 ? -3.442 -36.958 -7.955 1.00 95.12 694 SER A N 1
ATOM 5484 C CA . SER A 1 694 ? -3.939 -35.917 -8.854 1.00 95.12 694 SER A CA 1
ATOM 5485 C C . SER A 1 694 ? -3.132 -34.655 -8.616 1.00 95.12 694 SER A C 1
ATOM 5487 O O . SER A 1 694 ? -3.207 -34.071 -7.535 1.00 95.12 694 SER A O 1
ATOM 5489 N N . VAL A 1 695 ? -2.355 -34.240 -9.614 1.00 94.25 695 VAL A N 1
ATOM 5490 C CA . VAL A 1 695 ? -1.484 -33.067 -9.528 1.00 94.25 695 VAL A CA 1
ATOM 5491 C C . VAL A 1 695 ? -1.777 -32.098 -10.663 1.00 94.25 695 VAL A C 1
ATOM 5493 O O . VAL A 1 695 ? -1.798 -32.470 -11.833 1.00 94.25 695 VAL A O 1
ATOM 5496 N N . MET A 1 696 ? -1.989 -30.838 -10.302 1.00 89.38 696 MET A N 1
ATOM 5497 C CA . MET A 1 696 ? -2.067 -29.725 -11.235 1.00 89.38 696 MET A CA 1
ATOM 5498 C C . MET A 1 696 ? -0.696 -29.058 -11.329 1.00 89.38 696 MET A C 1
ATOM 5500 O O . MET A 1 696 ? -0.148 -28.647 -10.306 1.00 89.38 696 MET A O 1
ATOM 5504 N N . HIS A 1 697 ? -0.157 -28.962 -12.540 1.00 83.62 697 HIS A N 1
ATOM 5505 C CA . HIS A 1 697 ? 1.149 -28.379 -12.867 1.00 83.62 697 HIS A CA 1
ATOM 5506 C C . HIS A 1 697 ? 1.082 -27.653 -14.227 1.00 83.62 697 HIS A C 1
ATOM 5508 O O . HIS A 1 697 ? -0.012 -27.501 -14.775 1.00 83.62 697 HIS A O 1
ATOM 5514 N N . PHE A 1 698 ? 2.206 -27.127 -14.722 1.00 76.44 698 PHE A N 1
ATOM 5515 C CA . PHE A 1 698 ? 2.269 -26.222 -15.881 1.00 76.44 698 PHE A CA 1
ATOM 5516 C C . PHE A 1 698 ? 3.155 -26.779 -16.998 1.00 76.44 698 PHE A C 1
ATOM 5518 O O . PHE A 1 698 ? 4.312 -27.148 -16.691 1.00 76.44 698 PHE A O 1
#

Foldseek 3Di:
DVVPPDDDDDDDPDDDPPLCVLLVVLLCLCLDPLVVVLVVVVDVDPDPCVSVVSNVVSVVVVVVLVVLVVCCVPDVVSVVVNVVVSVVSVVSVVVSVVSVQVSQVVVDVAGDAAAPDPLVVLVDAEDQEHEAHLPPHDHLLSLLSNQNHAEHYEYEALVSRPDLVSLLSNPQQSNQRYAEYHYYHPQDQDADPSLQSNQLNNQHHLQHAYYEYENRNHQEHDLNPDPPPDPDPDQANARYAYYYYENHANHAEHDWNDDDDPPRQGNHVRYAEYYAYQHQNHADEDDPRDPRHAYYAHENHARYQYEDDLNYQEYAAYNHANHADADANANHAEYEYYDAQDQADRYPLQGYQHANHAYYHYEQHANHAEYHAPQQPRHQNHAEYEYYNHQNHAEYHHVAHHLNHAEYAYEAHANHVVNLVPRQQQVRQRHAEYYYYHEYPDLDAPDDLRRHHLNYQYYYAEAYHSHDYHDLNNQQSNQNHAYYEHEYADDPDDDPVSHHPNHDPDDHPHVHVPPVVVVVVVVVVVVVVVPDDDDDDDDDDDDDDDDPPWDKDKDKKKWKAFDDDPDGQKDFPDFADVVQAPGAFTKIWGWIFIARDQDPPHDTFWTKGFMKGQHDSDPPFSKIWTWIKTATCDDPQHRKIWTWTDICRLPDQWGKIWGCAMDDQGGVKTFIKIKGWPDQDPVRRITMIMIITIITGD

Sequence (698 aa):
MRKLGLRPLLHVRGYPMLEWKHFETLFDRMASRDMVEFIKGVRQSNDPNLLDKLKITLRSVDALVNHAEERQAANWHIQQWLNDLKDAMFEAEDILDEIATTASVQKSGTMSKMPLHIDRLRNLQILTAFVQGNGCGSSIKELKELQFLKKKLCISNLQYVVNPQDAMKADLMGKEQLNELVLKWTGSENDSEKVRSVLNQLQPPKALKKLTIKGYGGTSFPDCPSNHRNGNGVIPFRSLQTLRFENMPQWEEWLPFTVTDEDSDGAFPCLRQLFLKNCPKLMKDLPKKLPFLAKLVITKCQQLEATIPPTISELQLEYCEKVSMKEHLPQLLNLTISGYDAFELPFGEGGLSAPNLTYLLIDNCKNLQSLPPLMNDQLPSLVTLNIWLCPKLESFSEGGLPKSLNFLEINRCEKLFANRKNWGLQKLPSLRSFGIKGTCKDGESFPEEWLLPSSLTSLYIRKLQNFKSLNGDGIQKLTSLENLGVTMMDLNGFSLEVFPPKASLPKIIFHTMASFLTTFTFAFHFIIIILFPSHLTITNGSFFLSPTDQKITHLHFYFHDIVTGKNPTSIQIVGPPKGSIRGFGTTFMMDDPLTEGPDPNSRLIGRSQGIYALASQHIESDGLLMVLSFAFVEGSYKGSTLSIVGRNPVMERVREMGVIGGSGVFRYGRGFALAKTCMFETKSGVVVVEYNVSVMHF

Radius of gyration: 32.74 Å; chains: 1; bounding box: 64×89×86 Å

pLDDT: mean 72.22, std 20.44, range [23.17, 96.88]

Organism: NCBI:txid362788

InterPro domains:
  IPR004265 Dirigent protein [PF03018] (553-695)
  IPR004265 Dirigent protein [PTHR21495] (545-695)
  IPR032675 Leucine-rich repeat domain superfamily [G3DSA:3.80.10.10] (308-518)
  IPR041118 Disease resistance, N-terminal [PF18052] (44-108)
  IPR044859 Allene oxide cyclase/Dirigent protein [G3DSA:2.40.480.10] (544-693)
  IPR056789 R13L1/DRL21-like, LRR repeat region [PF25019] (140-254)